Protein AF-0000000082576609 (afdb_homodimer)

Solvent-accessible surface area (backbone atoms only — not comparable to full-atom values): 37321 Å² total; per-residue (Å²): 136,86,81,76,79,78,80,79,77,78,71,78,75,75,74,70,77,77,72,75,76,72,79,67,61,66,65,62,84,76,23,68,74,43,78,46,61,56,53,92,75,68,100,41,66,21,28,43,36,26,21,56,41,65,43,96,87,67,40,37,34,38,31,25,24,37,14,75,39,93,69,32,45,70,11,21,32,32,35,33,44,36,54,98,90,37,59,40,82,68,41,80,76,46,67,24,68,40,96,87,67,48,59,26,11,34,43,36,28,24,43,44,68,42,92,91,55,45,35,35,40,31,28,30,37,34,77,39,82,61,62,43,45,14,31,38,31,41,12,87,62,76,67,77,50,70,53,74,79,38,73,49,59,89,94,42,54,55,35,47,44,22,53,58,45,74,45,96,88,64,28,37,42,22,28,16,48,46,44,37,72,86,81,64,45,32,32,34,31,39,35,37,14,82,61,86,71,75,51,78,49,66,48,69,62,47,43,80,81,51,64,60,41,27,38,38,21,21,64,34,66,43,86,93,68,26,35,36,35,43,22,27,15,45,60,18,29,28,32,32,32,40,14,83,60,80,69,70,49,62,45,54,68,41,29,42,50,45,41,16,13,44,48,53,38,22,37,36,52,42,95,87,56,39,35,38,36,38,38,26,66,19,36,30,41,82,90,33,68,56,37,37,56,34,42,28,28,28,34,30,30,20,78,75,82,41,62,57,36,83,46,41,59,78,43,68,76,87,48,99,65,17,41,38,24,34,20,53,45,69,46,95,89,60,39,31,41,36,32,22,14,40,49,38,52,33,44,36,39,37,33,32,40,60,89,64,48,62,124,136,85,80,77,78,78,78,80,78,78,72,79,76,75,74,70,76,77,72,76,75,73,80,65,61,65,64,63,86,76,23,68,75,45,78,44,62,56,53,90,76,67,101,41,65,22,27,42,36,27,20,55,42,65,42,95,89,66,39,37,35,36,31,24,24,36,13,76,40,92,70,33,45,70,12,21,32,32,36,32,44,35,55,97,89,37,58,39,82,67,40,79,76,45,67,25,67,41,95,87,66,49,57,27,11,32,42,34,28,23,43,44,67,40,92,89,54,46,36,35,40,31,27,31,38,34,77,39,83,61,62,43,46,14,32,37,31,39,12,85,64,77,67,78,50,70,54,73,78,38,73,48,58,90,92,42,52,55,36,48,46,22,54,58,46,74,45,95,87,65,28,36,41,23,28,17,49,47,43,37,74,87,82,64,44,33,33,33,32,38,34,38,14,82,62,85,71,75,51,76,48,68,48,69,64,48,43,80,82,51,66,58,40,28,39,39,21,20,64,34,66,44,86,94,66,26,35,35,35,43,23,28,16,44,61,17,29,28,33,30,32,40,16,82,60,79,69,70,52,62,46,53,69,39,28,42,53,43,40,17,15,45,49,53,38,23,38,38,53,42,95,86,55,38,35,39,37,38,40,27,64,20,37,31,40,82,90,33,69,56,38,38,58,33,42,27,28,28,33,30,30,20,77,75,83,41,61,58,36,83,44,41,59,78,42,67,74,87,48,97,66,18,41,39,23,34,19,53,44,68,48,94,87,60,38,32,41,35,32,24,14,41,48,37,52,33,45,36,39,38,31,32,42,60,88,64,48,63,119

Radius of gyration: 28.96 Å; Cα contacts (8 Å, |Δi|>4): 2036; chains: 2; bounding box: 50×82×110 Å

pLDDT: mean 90.77, std 16.68, range [29.72, 98.94]

Nearest PDB structures (foldseek):
  5hx0-assembly1_B  TM=8.065E-01  e=2.106E-16  Dyadobacter fermentans DSM 18053
  2f29-assembly2_B  TM=8.072E-01  e=1.139E-15  Homo sapiens
  2f28-assembly1_A  TM=7.814E-01  e=4.448E-14  Homo sapiens
  8axs-assembly1_A  TM=6.282E-01  e=1.210E-10  Akkermansia muciniphila
  6fhx-assembly1_A  TM=5.770E-01  e=2.883E-10  Photorhabdus asymbiotica

Secondary structure (DSSP, 8-state):
----------------------------TTSEEEEEES-S--SSSEEEEEEEEE-TTS-EEEEEEEESSTT-TT-EEEEEEEETTEEPPPEEEE--B-TTS-B--EEEEEEEE-TTSPEEEEEEESSSTTT-EEEEEEESSTTSS----EEPPTT----SSS--EE-TTS-EEEEEEEE-TTT--EEEEEEEESSTTSS-EEPPPS-TT-S--EEEEEEEE-GGG-EEEEEEETTSEEEEEEESSTTSS----EEEEEE--S---EEEE-TTS-EEEEEE-----TTSTT------EEEEEESSSSSEEEEEEEE-S--SS-EEEEEEEE-TTS-EEEEEEETTTEEEEEEE-GGG---/----------------------------TTSEEEEEES-S--SSSEEEEEEEEE-TTS-EEEEEEEESSTT-TT-EEEEEEEETTEEPPPEEEE--B-TTS-B--EEEEEEEE-TTSPEEEEEEESSSTTT-EEEEEEESSTTSS----EEPPTT----SSS--EE-TTS-EEEEEEEE-TTT--EEEEEEEESSTTSS-EEPPPS-TT-S--EEEEEEEE-GGG-EEEEEEETTSEEEEEEESSTTSS----EEEEEE--S---EEEE-TTS-EEEEEE-----TTSTT------EEEEEESSSSSEEEEEEEE-S--SS-EEEEEEEE-TTS-EEEEEEETTTEEEEEEE-GGG---

Organism: NCBI:txid68569

Sequence (718 aa):
MIRILMLALALPISAAPRGAPLAATPEREGAVLLREFIYQAAPYPQSHASTIVQTPDGTLAAAWFGGTHERSPDVEIWFARRSAGGWETPKSVANGIQPDGTRLPTWNPVLFQDPAGPLHLYYKAGPSPQRWWGMVITSTDGGRSWGKAQRLPAGILGPIKNKPVILEDGAWLSPSSTEDEGSGRWKLHFERSEDAGKRWSATAPVDPDARFDAIQPSILFLPGGRLEAIARTREGVLAATQSADNGKSWGKLFAVDLPNPNSGTDAVTLKDGRQLIVYNHAAQRPETPGSGRRYPLNIAISRDGVYWRPALTLETEPLPDGYAYPAVIQSADGLVHITYTWNRQRIRHVVVDPARLTDMIRILMLALALPISAAPRGAPLAATPEREGAVLLREFIYQAAPYPQSHASTIVQTPDGTLAAAWFGGTHERSPDVEIWFARRSAGGWETPKSVANGIQPDGTRLPTWNPVLFQDPAGPLHLYYKAGPSPQRWWGMVITSTDGGRSWGKAQRLPAGILGPIKNKPVILEDGAWLSPSSTEDEGSGRWKLHFERSEDAGKRWSATAPVDPDARFDAIQPSILFLPGGRLEAIARTREGVLAATQSADNGKSWGKLFAVDLPNPNSGTDAVTLKDGRQLIVYNHAAQRPETPGSGRRYPLNIAISRDGVYWRPALTLETEPLPDGYAYPAVIQSADGLVHITYTWNRQRIRHVVVDPARLTD

InterPro domains:
  IPR011040 Sialidase [PF13088] (58-338)
  IPR036278 Sialidase superfamily [SSF50939] (36-357)

Structure (mmCIF, N/CA/C/O backbone):
data_AF-0000000082576609-model_v1
#
loop_
_entity.id
_entity.type
_entity.pdbx_description
1 polymer 'Putative neuraminidase'
#
loop_
_atom_site.group_PDB
_atom_site.id
_atom_site.type_symbol
_atom_site.label_atom_id
_atom_site.label_alt_id
_atom_site.label_comp_id
_atom_site.label_asym_id
_atom_site.label_entity_id
_atom_site.label_seq_id
_atom_site.pdbx_PDB_ins_code
_atom_site.Cartn_x
_atom_site.Cartn_y
_atom_site.Cartn_z
_atom_site.occupancy
_atom_site.B_iso_or_equiv
_atom_site.auth_seq_id
_atom_site.auth_comp_id
_atom_site.auth_asym_id
_atom_site.auth_atom_id
_atom_site.pdbx_PDB_model_num
ATOM 1 N N . MET A 1 1 ? 25.156 -31.203 55.438 1 32.75 1 MET A N 1
ATOM 2 C CA . MET A 1 1 ? 24.453 -30.094 54.781 1 32.75 1 MET A CA 1
ATOM 3 C C . MET A 1 1 ? 25.125 -29.719 53.469 1 32.75 1 MET A C 1
ATOM 5 O O . MET A 1 1 ? 26.188 -29.109 53.469 1 32.75 1 MET A O 1
ATOM 9 N N . ILE A 1 2 ? 24.938 -30.516 52.344 1 37.62 2 ILE A N 1
ATOM 10 C CA . ILE A 1 2 ? 25.578 -30.469 51.031 1 37.62 2 ILE A CA 1
ATOM 11 C C . ILE A 1 2 ? 25.078 -29.266 50.25 1 37.62 2 ILE A C 1
ATOM 13 O O . ILE A 1 2 ? 23.875 -29.125 50.031 1 37.62 2 ILE A O 1
ATOM 17 N N . ARG A 1 3 ? 25.859 -28.141 50.281 1 39.44 3 ARG A N 1
ATOM 18 C CA . ARG A 1 3 ? 25.672 -26.891 49.562 1 39.44 3 ARG A CA 1
ATOM 19 C C . ARG A 1 3 ? 25.703 -27.141 48.062 1 39.44 3 ARG A C 1
ATOM 21 O O . ARG A 1 3 ? 26.703 -27.609 47.5 1 39.44 3 ARG A O 1
ATOM 28 N N . ILE A 1 4 ? 24.578 -27.516 47.469 1 38.72 4 ILE A N 1
ATOM 29 C CA . ILE A 1 4 ? 24.453 -27.719 46.031 1 38.72 4 ILE A CA 1
ATOM 30 C C . ILE A 1 4 ? 24.688 -26.406 45.281 1 38.72 4 ILE A C 1
ATOM 32 O O . ILE A 1 4 ? 23.938 -25.438 45.469 1 38.72 4 ILE A O 1
ATOM 36 N N . LEU A 1 5 ? 25.906 -26.141 44.844 1 38.72 5 LEU A N 1
ATOM 37 C CA . LEU A 1 5 ? 26.312 -25 44.031 1 38.72 5 LEU A CA 1
ATOM 38 C C . LEU A 1 5 ? 25.672 -25.078 42.656 1 38.72 5 LEU A C 1
ATOM 40 O O . LEU A 1 5 ? 25.922 -26.016 41.875 1 38.72 5 LEU A O 1
ATOM 44 N N . MET A 1 6 ? 24.422 -24.609 42.5 1 35.03 6 MET A N 1
ATOM 45 C CA . MET A 1 6 ? 23.75 -24.547 41.219 1 35.03 6 MET A CA 1
ATOM 46 C C . MET A 1 6 ? 24.453 -23.562 40.281 1 35.03 6 MET A C 1
ATOM 48 O O . MET A 1 6 ? 24.594 -22.391 40.594 1 35.03 6 MET A O 1
ATOM 52 N N . LEU A 1 7 ? 25.359 -24.062 39.438 1 37.72 7 LEU A N 1
ATOM 53 C CA . LEU A 1 7 ? 26.047 -23.281 38.406 1 37.72 7 LEU A CA 1
ATOM 54 C C . LEU A 1 7 ? 25.078 -22.828 37.312 1 37.72 7 LEU A C 1
ATOM 56 O O . LEU A 1 7 ? 24.453 -23.641 36.656 1 37.72 7 LEU A O 1
ATOM 60 N N . ALA A 1 8 ? 24.484 -21.625 37.469 1 36.91 8 ALA A N 1
ATOM 61 C CA . ALA A 1 8 ? 23.656 -21 36.438 1 36.91 8 ALA A CA 1
ATOM 62 C C . ALA A 1 8 ? 24.469 -20.75 35.156 1 36.91 8 ALA A C 1
ATOM 64 O O . ALA A 1 8 ? 25.453 -20.016 35.156 1 36.91 8 ALA A O 1
ATOM 65 N N . LEU A 1 9 ? 24.438 -21.641 34.188 1 34.38 9 LEU A N 1
ATOM 66 C CA . LEU A 1 9 ? 25.031 -21.438 32.875 1 34.38 9 LEU A CA 1
ATOM 67 C C . LEU A 1 9 ? 24.344 -20.297 32.156 1 34.38 9 LEU A C 1
ATOM 69 O O . LEU A 1 9 ? 23.156 -20.391 31.844 1 34.38 9 LEU A O 1
ATOM 73 N N . ALA A 1 10 ? 24.828 -19.078 32.344 1 37.34 10 ALA A N 1
ATOM 74 C CA . ALA A 1 10 ? 24.391 -17.922 31.547 1 37.34 10 ALA A CA 1
ATOM 75 C C . ALA A 1 10 ? 24.625 -18.156 30.062 1 37.34 10 ALA A C 1
ATOM 77 O O . ALA A 1 10 ? 25.766 -18.312 29.625 1 37.34 10 ALA A O 1
ATOM 78 N N . LEU A 1 11 ? 23.594 -18.734 29.406 1 37.38 11 LEU A N 1
ATOM 79 C CA . LEU A 1 11 ? 23.703 -18.844 27.953 1 37.38 11 LEU A CA 1
ATOM 80 C C . LEU A 1 11 ? 23.812 -17.469 27.312 1 37.38 11 LEU A C 1
ATOM 82 O O . LEU A 1 11 ? 23.031 -16.578 27.609 1 37.38 11 LEU A O 1
ATOM 86 N N . PRO A 1 12 ? 24.969 -17.203 26.688 1 38.03 12 PRO A N 1
ATOM 87 C CA . PRO A 1 12 ? 25.094 -15.898 26.031 1 38.03 12 PRO A CA 1
ATOM 88 C C . PRO A 1 12 ? 24.031 -15.656 24.969 1 38.03 12 PRO A C 1
ATOM 90 O O . PRO A 1 12 ? 23.688 -16.562 24.203 1 38.03 12 PRO A O 1
ATOM 93 N N . ILE A 1 13 ? 23.047 -14.812 25.312 1 35.88 13 ILE A N 1
ATOM 94 C CA . ILE A 1 13 ? 22.047 -14.328 24.359 1 35.88 13 ILE A CA 1
ATOM 95 C C . ILE A 1 13 ? 22.75 -13.727 23.141 1 35.88 13 ILE A C 1
ATOM 97 O O . ILE A 1 13 ? 23.531 -12.773 23.266 1 35.88 13 ILE A O 1
ATOM 101 N N . SER A 1 14 ? 22.922 -14.547 22.141 1 32.16 14 SER A N 1
ATOM 102 C CA . SER A 1 14 ? 23.469 -14.031 20.891 1 32.16 14 SER A CA 1
ATOM 103 C C . SER A 1 14 ? 22.688 -12.812 20.406 1 32.16 14 SER A C 1
ATOM 105 O O . SER A 1 14 ? 21.453 -12.828 20.375 1 32.16 14 SER A O 1
ATOM 107 N N . ALA A 1 15 ? 23.281 -11.656 20.594 1 32.69 15 ALA A N 1
ATOM 108 C CA . ALA A 1 15 ? 22.766 -10.406 20.031 1 32.69 15 ALA A CA 1
ATOM 109 C C . ALA A 1 15 ? 22.359 -10.586 18.578 1 32.69 15 ALA A C 1
ATOM 111 O O . ALA A 1 15 ? 23.141 -11.07 17.75 1 32.69 15 ALA A O 1
ATOM 112 N N . ALA A 1 16 ? 21.094 -10.594 18.359 1 34.16 16 ALA A N 1
ATOM 113 C CA . ALA A 1 16 ? 20.531 -10.578 17.016 1 34.16 16 ALA A CA 1
ATOM 114 C C . ALA A 1 16 ? 21.234 -9.539 16.141 1 34.16 16 ALA A C 1
ATOM 116 O O . ALA A 1 16 ? 21.5 -8.422 16.594 1 34.16 16 ALA A O 1
ATOM 117 N N . PRO A 1 17 ? 21.891 -9.977 15.062 1 32.97 17 PRO A N 1
ATOM 118 C CA . PRO A 1 17 ? 22.562 -8.961 14.25 1 32.97 17 PRO A CA 1
ATOM 119 C C . PRO A 1 17 ? 21.688 -7.738 13.984 1 32.97 17 PRO A C 1
ATOM 121 O O . PRO A 1 17 ? 20.453 -7.859 13.898 1 32.97 17 PRO A O 1
ATOM 124 N N . ARG A 1 18 ? 22.156 -6.574 14.461 1 33.78 18 ARG A N 1
ATOM 125 C CA . ARG A 1 18 ? 21.609 -5.266 14.094 1 33.78 18 ARG A CA 1
ATOM 126 C C . ARG A 1 18 ? 21.344 -5.188 12.594 1 33.78 18 ARG A C 1
ATOM 128 O O . ARG A 1 18 ? 22.234 -5.434 11.781 1 33.78 18 ARG A O 1
ATOM 135 N N . GLY A 1 19 ? 20.188 -5.523 12.219 1 31.2 19 GLY A N 1
ATOM 136 C CA . GLY A 1 19 ? 19.797 -5.402 10.82 1 31.2 19 GLY A CA 1
ATOM 137 C C . GLY A 1 19 ? 20.422 -4.203 10.133 1 31.2 19 GLY A C 1
ATOM 138 O O . GLY A 1 19 ? 20.625 -3.156 10.75 1 31.2 19 GLY A O 1
ATOM 139 N N . ALA A 1 20 ? 21.156 -4.434 9.016 1 33.59 20 ALA A N 1
ATOM 140 C CA . ALA A 1 20 ? 21.828 -3.375 8.258 1 33.59 20 ALA A CA 1
ATOM 141 C C . ALA A 1 20 ? 20.891 -2.191 8.031 1 33.59 20 ALA A C 1
ATOM 143 O O . ALA A 1 20 ? 19.719 -2.373 7.715 1 33.59 20 ALA A O 1
ATOM 144 N N . PRO A 1 21 ? 21.328 -1.005 8.43 1 30.25 21 PRO A N 1
ATOM 145 C CA . PRO A 1 21 ? 20.516 0.193 8.188 1 30.25 21 PRO A CA 1
ATOM 146 C C . PRO A 1 21 ? 20.016 0.284 6.75 1 30.25 21 PRO A C 1
ATOM 148 O O . PRO A 1 21 ? 20.688 -0.19 5.824 1 30.25 21 PRO A O 1
ATOM 151 N N . LEU A 1 22 ? 18.781 0.176 6.477 1 34.41 22 LEU A N 1
ATOM 152 C CA . LEU A 1 22 ? 18.234 0.523 5.168 1 34.41 22 LEU A CA 1
ATOM 153 C C . LEU A 1 22 ? 19.047 1.642 4.52 1 34.41 22 LEU A C 1
ATOM 155 O O . LEU A 1 22 ? 19.375 2.635 5.176 1 34.41 22 LEU A O 1
ATOM 159 N N . ALA A 1 23 ? 19.609 1.426 3.4 1 32.41 23 ALA A N 1
ATOM 160 C CA . ALA A 1 23 ? 20.344 2.473 2.699 1 32.41 23 ALA A CA 1
ATOM 161 C C . ALA A 1 23 ? 19.531 3.768 2.641 1 32.41 23 ALA A C 1
ATOM 163 O O . ALA A 1 23 ? 18.422 3.789 2.102 1 32.41 23 ALA A O 1
ATOM 164 N N . ALA A 1 24 ? 19.734 4.684 3.604 1 36.31 24 ALA A N 1
ATOM 165 C CA . ALA A 1 24 ? 19.312 6.078 3.5 1 36.31 24 ALA A CA 1
ATOM 166 C C . ALA A 1 24 ? 19.469 6.59 2.07 1 36.31 24 ALA A C 1
ATOM 168 O O . ALA A 1 24 ? 20.484 6.363 1.426 1 36.31 24 ALA A O 1
ATOM 169 N N . THR A 1 25 ? 18.453 6.652 1.306 1 41.72 25 THR A N 1
ATOM 170 C CA . THR A 1 25 ? 18.703 7.453 0.117 1 41.72 25 THR A CA 1
ATOM 171 C C . THR A 1 25 ? 19.703 8.562 0.424 1 41.72 25 THR A C 1
ATOM 173 O O . THR A 1 25 ? 19.562 9.289 1.409 1 41.72 25 THR A O 1
ATOM 176 N N . PRO A 1 26 ? 20.828 8.547 -0.239 1 38.94 26 PRO A N 1
ATOM 177 C CA . PRO A 1 26 ? 21.859 9.547 0.068 1 38.94 26 PRO A CA 1
ATOM 178 C C . PRO A 1 26 ? 21.281 10.922 0.376 1 38.94 26 PRO A C 1
ATOM 180 O O . PRO A 1 26 ? 20.281 11.32 -0.222 1 38.94 26 PRO A O 1
ATOM 183 N N . GLU A 1 27 ? 21.156 11.344 1.596 1 45.09 27 GLU A N 1
ATOM 184 C CA . GLU A 1 27 ? 21.047 12.789 1.78 1 45.09 27 GLU A CA 1
ATOM 185 C C . GLU A 1 27 ? 21.562 13.539 0.552 1 45.09 27 GLU A C 1
ATOM 187 O O . GLU A 1 27 ? 22.766 13.562 0.291 1 45.09 27 GLU A O 1
ATOM 192 N N . ARG A 1 28 ? 20.797 13.445 -0.579 1 50.44 28 ARG A N 1
ATOM 193 C CA . ARG A 1 28 ? 21.344 14.297 -1.634 1 50.44 28 ARG A CA 1
ATOM 194 C C . ARG A 1 28 ? 21.922 15.586 -1.058 1 50.44 28 ARG A C 1
ATOM 196 O O . ARG A 1 28 ? 21.203 16.344 -0.39 1 50.44 28 ARG A O 1
ATOM 203 N N . GLU A 1 29 ? 23.078 15.578 -0.956 1 56.72 29 GLU A N 1
ATOM 204 C CA . GLU A 1 29 ? 23.922 16.703 -0.532 1 56.72 29 GLU A CA 1
ATOM 205 C C . GLU A 1 29 ? 23.375 18.016 -1.08 1 56.72 29 GLU A C 1
ATOM 207 O O . GLU A 1 29 ? 23.156 18.156 -2.285 1 56.72 29 GLU A O 1
ATOM 212 N N . GLY A 1 30 ? 22.625 18.812 -0.231 1 80.38 30 GLY A N 1
ATOM 213 C CA . GLY A 1 30 ? 22.453 20.219 -0.542 1 80.38 30 GLY A CA 1
ATOM 214 C C . GLY A 1 30 ? 21 20.641 -0.62 1 80.38 30 GLY A C 1
ATOM 215 O O . GLY A 1 30 ? 20.703 21.828 -0.825 1 80.38 30 GLY A O 1
ATOM 216 N N . ALA A 1 31 ? 19.984 19.531 -0.432 1 93.56 31 ALA A N 1
ATOM 217 C CA . ALA A 1 31 ? 18.625 20.047 -0.584 1 93.56 31 ALA A CA 1
ATOM 218 C C . ALA A 1 31 ? 18.141 20.688 0.709 1 93.56 31 ALA A C 1
ATOM 220 O O . ALA A 1 31 ? 17.344 21.641 0.677 1 93.56 31 ALA A O 1
ATOM 221 N N . VAL A 1 32 ? 18.594 20.156 1.824 1 96.62 32 VAL A N 1
ATOM 222 C CA . VAL A 1 32 ? 18.203 20.719 3.115 1 96.62 32 VAL A CA 1
ATOM 223 C C . VAL A 1 32 ? 19.047 21.953 3.412 1 96.62 32 VAL A C 1
ATOM 225 O O . VAL A 1 32 ? 20.281 21.875 3.514 1 96.62 32 VAL A O 1
ATOM 228 N N . LEU A 1 33 ? 18.375 23.016 3.588 1 96.5 33 LEU A N 1
ATOM 229 C CA . LEU A 1 33 ? 19.062 24.281 3.764 1 96.5 33 LEU A CA 1
ATOM 230 C C . LEU A 1 33 ? 19.141 24.672 5.238 1 96.5 33 LEU A C 1
ATOM 232 O O . LEU A 1 33 ? 20.031 25.406 5.648 1 96.5 33 LEU A O 1
ATOM 236 N N . LEU A 1 34 ? 18.188 24.281 5.957 1 95.31 34 LEU A N 1
ATOM 237 C CA . LEU A 1 34 ? 18.109 24.625 7.371 1 95.31 34 LEU A CA 1
ATOM 238 C C . LEU A 1 34 ? 17.375 23.531 8.148 1 95.31 34 LEU A C 1
ATOM 240 O O . LEU A 1 34 ? 16.438 22.922 7.645 1 95.31 34 LEU A O 1
ATOM 244 N N . ARG A 1 35 ? 17.875 23.219 9.32 1 96.88 35 ARG A N 1
ATOM 245 C CA . ARG A 1 35 ? 17.219 22.375 10.328 1 96.88 35 ARG A CA 1
ATOM 246 C C . ARG A 1 35 ? 17.312 23 11.711 1 96.88 35 ARG A C 1
ATOM 248 O O . ARG A 1 35 ? 18.406 23.266 12.211 1 96.88 35 ARG A O 1
ATOM 255 N N . GLU A 1 36 ? 16.156 23.219 12.305 1 97.56 36 GLU A N 1
ATOM 256 C CA . GLU A 1 36 ? 16.156 23.828 13.633 1 97.56 36 GLU A CA 1
ATOM 257 C C . GLU A 1 36 ? 14.914 23.406 14.43 1 97.56 36 GLU A C 1
ATOM 259 O O . GLU A 1 36 ? 13.93 22.938 13.852 1 97.56 36 GLU A O 1
ATOM 264 N N . PHE A 1 37 ? 15.078 23.5 15.75 1 98.31 37 PHE A N 1
ATOM 265 C CA . PHE A 1 37 ? 13.891 23.359 16.594 1 98.31 37 PHE A CA 1
ATOM 266 C C . PHE A 1 37 ? 13.203 24.703 16.781 1 98.31 37 PHE A C 1
ATOM 268 O O . PHE A 1 37 ? 13.867 25.719 16.969 1 98.31 37 PHE A O 1
ATOM 275 N N . ILE A 1 38 ? 11.891 24.641 16.797 1 98.5 38 ILE A N 1
ATOM 276 C CA . ILE A 1 38 ? 11.133 25.875 17.016 1 98.5 38 ILE A CA 1
ATOM 277 C C . ILE A 1 38 ? 11.375 26.375 18.438 1 98.5 38 ILE A C 1
ATOM 279 O O . ILE A 1 38 ? 11.391 27.578 18.688 1 98.5 38 ILE A O 1
ATOM 283 N N . TYR A 1 39 ? 11.57 25.484 19.328 1 96.62 39 TYR A N 1
ATOM 284 C CA . TYR A 1 39 ? 11.914 25.781 20.703 1 96.62 39 TYR A CA 1
ATOM 285 C C . TYR A 1 39 ? 12.805 24.688 21.297 1 96.62 39 TYR A C 1
ATOM 287 O O . TYR A 1 39 ? 12.82 23.562 20.812 1 96.62 39 TYR A O 1
ATOM 295 N N . GLN A 1 40 ? 13.492 25.078 22.328 1 93.38 40 GLN A N 1
ATOM 296 C CA . GLN A 1 40 ? 14.359 24.109 23 1 93.38 40 GLN A CA 1
ATOM 297 C C . 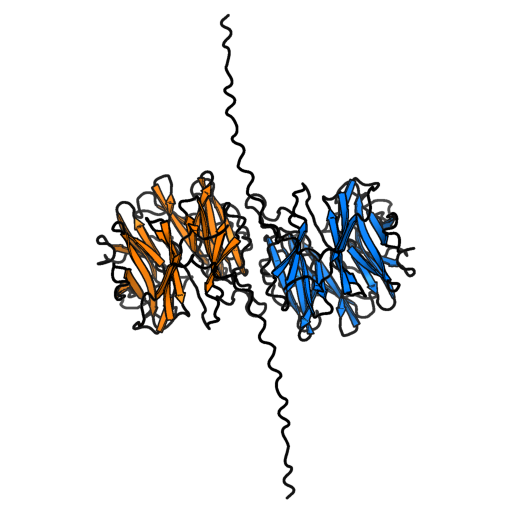GLN A 1 40 ? 13.719 23.578 24.281 1 93.38 40 GLN A C 1
ATOM 299 O O . GLN A 1 40 ? 13.828 22.391 24.594 1 93.38 40 GLN A O 1
ATOM 304 N N . ALA A 1 41 ? 13.086 24.469 24.906 1 92.94 41 ALA A N 1
ATOM 305 C CA . ALA A 1 41 ? 12.422 24.094 26.156 1 92.94 41 ALA A CA 1
ATOM 306 C C . ALA A 1 41 ? 10.969 24.578 26.172 1 92.94 41 ALA A C 1
ATOM 308 O O . ALA A 1 41 ? 10.656 25.625 25.578 1 92.94 41 ALA A O 1
ATOM 309 N N . ALA A 1 42 ? 10.125 23.797 26.797 1 93.75 42 ALA A N 1
ATOM 310 C CA . ALA A 1 42 ? 8.711 24.125 26.906 1 93.75 42 ALA A CA 1
ATOM 311 C C . ALA A 1 42 ? 8.172 23.781 28.297 1 93.75 42 ALA A C 1
ATOM 313 O O . ALA A 1 42 ? 8.766 22.953 29 1 93.75 42 ALA A O 1
ATOM 314 N N . PRO A 1 43 ? 7.152 24.406 28.719 1 94.62 43 PRO A N 1
ATOM 315 C CA . PRO A 1 43 ? 6.57 24.094 30.031 1 94.62 43 PRO A CA 1
ATOM 316 C C . PRO A 1 43 ? 5.73 22.828 30.016 1 94.62 43 PRO A C 1
ATOM 318 O O . PRO A 1 43 ? 4.938 22.594 30.938 1 94.62 43 PRO A O 1
ATOM 321 N N . TYR A 1 44 ? 5.758 22.047 29.062 1 96.31 44 TYR A N 1
ATOM 322 C CA . TYR A 1 44 ? 5.051 20.766 28.938 1 96.31 44 TYR A CA 1
ATOM 323 C C . TYR A 1 44 ? 5.992 19.672 28.453 1 96.31 44 TYR A C 1
ATOM 325 O O . TYR A 1 44 ? 6.941 19.938 27.703 1 96.31 44 TYR A O 1
ATOM 333 N N . PRO A 1 45 ? 5.668 18.469 28.797 1 96.94 45 PRO A N 1
ATOM 334 C CA . PRO A 1 45 ? 6.57 17.375 28.406 1 96.94 45 PRO A CA 1
ATOM 335 C C . PRO A 1 45 ? 6.32 16.891 26.984 1 96.94 45 PRO A C 1
ATOM 337 O O . PRO A 1 45 ? 7.215 16.312 26.359 1 96.94 45 PRO A O 1
ATOM 340 N N . GLN A 1 46 ? 5.074 17.094 26.484 1 98 46 GLN A N 1
ATOM 341 C CA . GLN A 1 46 ? 4.777 16.5 25.188 1 98 46 GLN A CA 1
ATOM 342 C C . GLN A 1 46 ? 4.191 17.531 24.234 1 98 46 GLN A C 1
ATOM 344 O O . GLN A 1 46 ? 3.416 18.406 24.641 1 98 46 GLN A O 1
ATOM 349 N N . SER A 1 47 ? 4.551 17.438 23.031 1 98 47 SER A N 1
ATOM 350 C CA . SER A 1 47 ? 4.016 18.25 21.938 1 98 47 SER A CA 1
ATOM 351 C C . SER A 1 47 ? 3.711 17.375 20.703 1 98 47 SER A C 1
ATOM 353 O O . SER A 1 47 ? 4.301 16.312 20.531 1 98 47 SER A O 1
ATOM 355 N N . HIS A 1 48 ? 2.795 17.875 19.906 1 98.19 48 HIS A N 1
ATOM 356 C CA . HIS A 1 48 ? 2.371 17.062 18.781 1 98.19 48 HIS A CA 1
ATOM 357 C C . HIS A 1 48 ? 1.599 17.906 17.766 1 98.19 48 HIS A C 1
ATOM 359 O O . HIS A 1 48 ? 1.121 18.984 18.078 1 98.19 48 HIS A O 1
ATOM 365 N N . ALA A 1 49 ? 1.599 17.484 16.469 1 98.44 49 ALA A N 1
ATOM 366 C CA . ALA A 1 49 ? 0.699 17.891 15.391 1 98.44 49 ALA A CA 1
ATOM 367 C C . ALA A 1 49 ? 0.905 19.359 15.039 1 98.44 49 ALA A C 1
ATOM 369 O O . ALA A 1 49 ? -0.01 20.188 15.195 1 98.44 49 ALA A O 1
ATOM 370 N N . SER A 1 50 ? 1.993 19.688 14.461 1 98.69 50 SER A N 1
ATOM 371 C CA . SER A 1 50 ? 2.32 21.062 14.109 1 98.69 50 SER A CA 1
ATOM 372 C C . SER A 1 50 ? 1.657 21.484 12.797 1 98.69 50 SER A C 1
ATOM 374 O O . SER A 1 50 ? 1.248 20.625 12.016 1 98.69 50 SER A O 1
ATOM 376 N N . THR A 1 51 ? 1.526 22.734 12.625 1 98.94 51 THR A N 1
ATOM 377 C CA . THR A 1 51 ? 1.122 23.406 11.398 1 98.94 51 THR A CA 1
ATOM 378 C C . THR A 1 51 ? 1.999 24.625 11.133 1 98.94 51 THR A C 1
ATOM 380 O O . THR A 1 51 ? 2.584 25.188 12.062 1 98.94 51 THR A O 1
ATOM 383 N N . ILE A 1 52 ? 2.119 25 9.875 1 98.94 52 ILE A N 1
ATOM 384 C CA . ILE A 1 52 ? 2.975 26.109 9.508 1 98.94 52 ILE A CA 1
ATOM 385 C C . ILE A 1 52 ? 2.305 26.938 8.398 1 98.94 52 ILE A C 1
ATOM 387 O O . ILE A 1 52 ? 1.599 26.375 7.555 1 98.94 52 ILE A O 1
ATOM 391 N N . VAL A 1 53 ? 2.551 28.25 8.438 1 98.75 53 VAL A N 1
ATOM 392 C CA . VAL A 1 53 ? 1.997 29.188 7.465 1 98.75 53 VAL A CA 1
ATOM 393 C C . VAL A 1 53 ? 2.977 30.328 7.23 1 98.75 53 VAL A C 1
ATOM 395 O O . VAL A 1 53 ? 3.857 30.578 8.055 1 98.75 53 VAL A O 1
ATOM 398 N N . GLN A 1 54 ? 2.879 30.891 6.117 1 98 54 GLN A N 1
ATOM 399 C CA . GLN A 1 54 ? 3.52 32.188 5.879 1 98 54 GLN A CA 1
ATOM 400 C C . GLN A 1 54 ? 2.49 33.312 5.816 1 98 54 GLN A C 1
ATOM 402 O O . GLN A 1 54 ? 1.521 33.219 5.059 1 98 54 GLN A O 1
ATOM 407 N N . THR A 1 55 ? 2.693 34.344 6.602 1 96.81 55 THR A N 1
ATOM 408 C CA . THR A 1 55 ? 1.797 35.5 6.598 1 96.81 55 THR A CA 1
ATOM 409 C C . THR A 1 55 ? 2.164 36.469 5.477 1 96.81 55 THR A C 1
ATOM 411 O O . THR A 1 55 ? 3.223 36.344 4.859 1 96.81 55 THR A O 1
ATOM 414 N N . PRO A 1 56 ? 1.288 37.438 5.188 1 95.25 56 PRO A N 1
ATOM 415 C CA . PRO A 1 56 ? 1.49 38.344 4.035 1 95.25 56 PRO A CA 1
ATOM 416 C C . PRO A 1 56 ? 2.793 39.125 4.121 1 95.25 56 PRO A C 1
ATOM 418 O O . PRO A 1 56 ? 3.375 39.469 3.09 1 95.25 56 PRO A O 1
ATOM 421 N N . ASP A 1 57 ? 3.27 39.375 5.293 1 93.25 57 ASP A N 1
ATOM 422 C CA . ASP A 1 57 ? 4.496 40.156 5.434 1 93.25 57 ASP A CA 1
ATOM 423 C C . ASP A 1 57 ? 5.73 39.281 5.285 1 93.25 57 ASP A C 1
ATOM 425 O O . ASP A 1 57 ? 6.855 39.719 5.5 1 93.25 57 ASP A O 1
ATOM 429 N N . GLY A 1 58 ? 5.5 38 5.004 1 94.75 58 GLY A N 1
ATOM 430 C CA . GLY A 1 58 ? 6.598 37.094 4.75 1 94.75 58 GLY A CA 1
ATOM 431 C C . GLY A 1 58 ? 7.023 36.312 5.98 1 94.75 58 GLY A C 1
ATOM 432 O O . GLY A 1 58 ? 7.859 35.406 5.895 1 94.75 58 GLY A O 1
ATOM 433 N N . THR A 1 59 ? 6.406 36.594 7.086 1 96.56 59 THR A N 1
ATOM 434 C CA . THR A 1 59 ? 6.766 35.938 8.344 1 96.56 59 THR A CA 1
ATOM 435 C C . THR A 1 59 ? 6.191 34.531 8.406 1 96.56 59 THR A C 1
ATOM 437 O O . THR A 1 59 ? 5.035 34.312 8.039 1 96.56 59 THR A O 1
ATOM 440 N N . LEU A 1 60 ? 7.066 33.594 8.844 1 98.38 60 LEU A N 1
ATOM 441 C CA . LEU A 1 60 ? 6.566 32.25 9.109 1 98.38 60 LEU A CA 1
ATOM 442 C C . LEU A 1 60 ? 5.969 32.156 10.516 1 98.38 60 LEU A C 1
ATOM 444 O O . LEU A 1 60 ? 6.41 32.844 11.43 1 98.38 60 LEU A O 1
ATOM 448 N N . ALA A 1 61 ? 4.984 31.375 10.594 1 98.81 61 ALA A N 1
ATOM 449 C CA . ALA A 1 61 ? 4.379 31.062 11.891 1 98.81 61 ALA A CA 1
ATOM 450 C C . ALA A 1 61 ? 4.004 29.594 11.984 1 98.81 61 ALA A C 1
ATOM 452 O O . ALA A 1 61 ? 3.738 28.938 10.961 1 98.81 61 ALA A O 1
ATOM 453 N N . ALA A 1 62 ? 4.047 29.047 13.195 1 98.88 62 ALA A N 1
ATOM 454 C CA . ALA A 1 62 ? 3.703 27.656 13.445 1 98.88 62 ALA A CA 1
ATOM 455 C C . ALA A 1 62 ? 2.869 27.516 14.711 1 98.88 62 ALA A C 1
ATOM 457 O O . ALA A 1 62 ? 2.938 28.359 15.609 1 98.88 62 ALA A O 1
ATOM 458 N N . ALA A 1 63 ? 2.078 26.516 14.75 1 98.94 63 ALA A N 1
ATOM 459 C CA . ALA A 1 63 ? 1.308 26.156 15.938 1 98.94 63 ALA A CA 1
ATOM 460 C C . ALA A 1 63 ? 1.308 24.641 16.141 1 98.94 63 ALA A C 1
ATOM 462 O O . ALA A 1 63 ? 1.53 23.875 15.195 1 98.94 63 ALA A O 1
ATOM 463 N N . TRP A 1 64 ? 1.15 24.203 17.344 1 98.88 64 TRP A N 1
ATOM 464 C CA . TRP A 1 64 ? 1.09 22.812 17.75 1 98.88 64 TRP A CA 1
ATOM 465 C C . TRP A 1 64 ? 0.337 22.656 19.062 1 98.88 64 TRP A C 1
ATOM 467 O O . TRP A 1 64 ? -0.01 23.656 19.703 1 98.88 64 TRP A O 1
ATOM 477 N N . PHE A 1 65 ? -0.04 21.422 19.422 1 98.69 65 PHE A N 1
ATOM 478 C CA . PHE A 1 65 ? -0.597 21.281 20.75 1 98.69 65 PHE A CA 1
ATOM 479 C C . PHE A 1 65 ? 0.434 20.688 21.719 1 98.69 65 PHE A C 1
ATOM 481 O O . PHE A 1 65 ? 1.293 19.906 21.297 1 98.69 65 PHE A O 1
ATOM 488 N N . GLY A 1 66 ? 0.379 21.141 22.969 1 98.5 66 GLY A N 1
ATOM 489 C CA . GLY A 1 66 ? 1.303 20.719 24.016 1 98.5 66 GLY A CA 1
ATOM 490 C C . GLY A 1 66 ? 0.659 20.625 25.375 1 98.5 66 GLY A C 1
ATOM 491 O O . GLY A 1 66 ? -0.225 21.422 25.719 1 98.5 66 GLY A O 1
ATOM 492 N N . GLY A 1 67 ? 1.078 19.688 26.125 1 98.12 67 GLY A N 1
ATOM 493 C CA . GLY A 1 67 ? 0.608 19.391 27.469 1 98.12 67 GLY A CA 1
ATOM 494 C C . GLY A 1 67 ? 1.273 18.172 28.078 1 98.12 67 GLY A C 1
ATOM 495 O O . GLY A 1 67 ? 2.348 17.766 27.641 1 98.12 67 GLY A O 1
ATOM 496 N N . THR A 1 68 ? 0.658 17.609 29.156 1 97.88 68 THR A N 1
ATOM 497 C CA . THR A 1 68 ? 1.231 16.469 29.859 1 97.88 68 THR A CA 1
ATOM 498 C C . THR A 1 68 ? 1.349 15.266 28.938 1 97.88 68 THR A C 1
ATOM 500 O O . THR A 1 68 ? 2.408 14.648 28.844 1 97.88 68 THR A O 1
ATOM 503 N N . HIS A 1 69 ? 0.269 14.953 28.328 1 96.38 69 HIS A N 1
ATOM 504 C CA . HIS A 1 69 ? 0.18 13.945 27.281 1 96.38 69 HIS A CA 1
ATOM 505 C C . HIS A 1 69 ? -1.076 14.133 26.438 1 96.38 69 HIS A C 1
ATOM 507 O O . HIS A 1 69 ? -2.014 14.812 26.859 1 96.38 69 HIS A O 1
ATOM 513 N N . GLU A 1 70 ? -1.091 13.609 25.281 1 93.62 70 GLU A N 1
ATOM 514 C CA . GLU A 1 70 ? -2.27 13.688 24.422 1 93.62 70 GLU A CA 1
ATOM 515 C C . GLU A 1 70 ? -3.531 13.289 25.172 1 93.62 70 GLU A C 1
ATOM 517 O O . GLU A 1 70 ? -3.525 12.32 25.938 1 93.62 70 GLU A O 1
ATOM 522 N N . ARG A 1 71 ? -4.555 14.031 25 1 95.69 71 ARG A N 1
ATOM 523 C CA . ARG A 1 71 ? -5.875 13.828 25.578 1 95.69 71 ARG A CA 1
ATOM 524 C C . ARG A 1 71 ? -5.949 14.422 26.984 1 95.69 71 ARG A C 1
ATOM 526 O O . ARG A 1 71 ? -7.039 14.594 27.531 1 95.69 71 ARG A O 1
ATOM 533 N N . SER A 1 72 ? -4.812 14.766 27.594 1 97 72 SER A N 1
ATOM 534 C CA . SER A 1 72 ? -4.848 15.391 28.906 1 97 72 SER A CA 1
ATOM 535 C C . SER A 1 72 ? -5.586 16.719 28.875 1 97 72 SER A C 1
ATOM 537 O O . SER A 1 72 ? -5.414 17.5 27.922 1 97 72 SER A O 1
ATOM 539 N N . PRO A 1 73 ? -6.316 17.062 29.875 1 96.56 73 PRO A N 1
ATOM 540 C CA . PRO A 1 73 ? -7.094 18.297 29.875 1 96.56 73 PRO A CA 1
ATOM 541 C C . PRO A 1 73 ? -6.219 19.547 29.781 1 96.56 73 PRO A C 1
ATOM 543 O O . PRO A 1 73 ? -6.691 20.609 29.375 1 96.56 73 PRO A O 1
ATOM 546 N N . ASP A 1 74 ? -4.949 19.406 30.125 1 96.5 74 ASP A N 1
ATOM 547 C CA . ASP A 1 74 ? -4.082 20.578 30.172 1 96.5 74 ASP A CA 1
ATOM 548 C C . ASP A 1 74 ? -3.432 20.828 28.812 1 96.5 74 ASP A C 1
ATOM 550 O O . ASP A 1 74 ? -2.576 21.703 28.688 1 96.5 74 ASP A O 1
ATOM 554 N N . VAL A 1 75 ? -3.859 20.062 27.812 1 98.38 75 VAL A N 1
ATOM 555 C CA . VAL A 1 75 ? -3.295 20.266 26.484 1 98.38 75 VAL A CA 1
ATOM 556 C C . VAL A 1 75 ? -3.83 21.562 25.891 1 98.38 75 VAL A C 1
ATOM 558 O O . VAL A 1 75 ? -5.043 21.766 25.828 1 98.38 75 VAL A O 1
ATOM 561 N N . GLU A 1 76 ? -2.916 22.406 25.469 1 98.44 76 GLU A N 1
ATOM 562 C CA . GLU A 1 76 ? -3.236 23.703 24.859 1 98.44 76 GLU A CA 1
ATOM 563 C C . GLU A 1 76 ? -2.615 23.828 23.469 1 98.44 76 GLU A C 1
ATOM 565 O O . GLU A 1 76 ? -1.77 23.016 23.078 1 98.44 76 GLU A O 1
ATOM 570 N N . ILE A 1 77 ? -3.111 24.875 22.75 1 98.81 77 ILE A N 1
ATOM 571 C CA . ILE A 1 77 ? -2.504 25.203 21.469 1 98.81 77 ILE A CA 1
ATOM 572 C C . ILE A 1 77 ? -1.42 26.266 21.656 1 98.81 77 ILE A C 1
ATOM 574 O O . ILE A 1 77 ? -1.68 27.328 22.234 1 98.81 77 ILE A O 1
ATOM 578 N N . TRP A 1 78 ? -0.27 25.922 21.188 1 98.75 78 TRP A N 1
ATOM 579 C CA . TRP A 1 78 ? 0.879 26.812 21.266 1 98.75 78 TRP A CA 1
ATOM 580 C C . TRP A 1 78 ? 1.224 27.391 19.906 1 98.75 78 TRP A C 1
ATOM 582 O O . TRP A 1 78 ? 0.915 26.781 18.875 1 98.75 78 TRP A O 1
ATOM 592 N N . PHE A 1 79 ? 1.851 28.578 19.953 1 98.62 79 PHE A N 1
ATOM 593 C CA . PHE A 1 79 ? 2.072 29.344 18.719 1 98.62 79 PHE A CA 1
ATOM 594 C C . PHE A 1 79 ? 3.383 30.109 18.797 1 98.62 79 PHE A C 1
ATOM 596 O O . PHE A 1 79 ? 3.756 30.625 19.859 1 98.62 79 PHE A O 1
ATOM 603 N N . ALA A 1 80 ? 4.047 30.156 17.625 1 98.62 80 ALA A N 1
ATOM 604 C CA . ALA A 1 80 ? 5.266 30.953 17.531 1 98.62 80 ALA A CA 1
ATOM 605 C C . ALA A 1 80 ? 5.418 31.547 16.141 1 98.62 80 ALA A C 1
ATOM 607 O O . ALA A 1 80 ? 5.051 30.922 15.141 1 98.62 80 ALA A O 1
ATOM 608 N N . ARG A 1 81 ? 5.961 32.719 16.078 1 98.31 81 ARG A N 1
ATOM 609 C CA . ARG A 1 81 ? 6.359 33.375 14.836 1 98.31 81 ARG A CA 1
ATOM 610 C C . ARG A 1 81 ? 7.867 33.312 14.625 1 98.31 81 ARG A C 1
ATOM 612 O O . ARG A 1 81 ? 8.625 33.219 15.594 1 98.31 81 ARG A O 1
ATOM 619 N N . ARG A 1 82 ? 8.203 33.219 13.375 1 97.5 82 ARG A N 1
ATOM 620 C CA . ARG A 1 82 ? 9.625 33.188 13.062 1 97.5 82 ARG A CA 1
ATOM 621 C C . ARG A 1 82 ? 10.07 34.531 12.461 1 97.5 82 ARG A C 1
ATOM 623 O O . ARG A 1 82 ? 9.805 34.812 11.289 1 97.5 82 ARG A O 1
ATOM 630 N N . SER A 1 83 ? 10.789 35.312 13.195 1 84.38 83 SER A N 1
ATOM 631 C CA . SER A 1 83 ? 11.336 36.594 12.75 1 84.38 83 SER A CA 1
ATOM 632 C C . SER A 1 83 ? 12.703 36.406 12.094 1 84.38 83 SER A C 1
ATOM 634 O O . SER A 1 83 ? 13.133 35.281 11.844 1 84.38 83 SER A O 1
ATOM 636 N N . ALA A 1 84 ? 13.297 37.5 11.727 1 84.81 84 ALA A N 1
ATOM 637 C CA . ALA A 1 84 ? 14.633 37.469 11.133 1 84.81 84 ALA A CA 1
ATOM 638 C C . ALA A 1 84 ? 15.633 36.812 12.07 1 84.81 84 ALA A C 1
ATOM 640 O O . ALA A 1 84 ? 16.578 36.156 11.617 1 84.81 84 ALA A O 1
ATOM 641 N N . GLY A 1 85 ? 15.406 36.906 13.297 1 86.56 85 GLY A N 1
ATOM 642 C CA . GLY A 1 85 ? 16.312 36.344 14.281 1 86.56 85 GLY A CA 1
ATOM 643 C C . GLY A 1 85 ? 15.992 34.906 14.656 1 86.56 85 GLY A C 1
ATOM 644 O O . GLY A 1 85 ? 16.688 34.312 15.477 1 86.56 85 GLY A O 1
ATOM 645 N N . GLY A 1 86 ? 15.031 34.406 14.078 1 94.31 86 GLY A N 1
ATOM 646 C CA . GLY A 1 86 ? 14.633 33.062 14.398 1 94.31 86 GLY A CA 1
ATOM 647 C C . GLY A 1 86 ? 13.25 32.969 15 1 94.31 86 GLY A C 1
ATOM 648 O O . GLY A 1 86 ? 12.445 33.875 14.867 1 94.31 86 GLY A O 1
ATOM 649 N N . TRP A 1 87 ? 12.977 31.812 15.609 1 98.06 87 TRP A N 1
ATOM 650 C CA . TRP A 1 87 ? 11.664 31.578 16.188 1 98.06 87 TRP A CA 1
ATOM 651 C C . TRP A 1 87 ? 11.523 32.312 17.516 1 98.06 87 TRP A C 1
ATOM 653 O O . TRP A 1 87 ? 12.414 32.25 18.359 1 98.06 87 TRP A O 1
ATOM 663 N N . GLU A 1 88 ? 10.383 32.969 17.641 1 96.56 88 GLU A N 1
ATOM 664 C CA . GLU A 1 88 ? 10.047 33.625 18.906 1 96.56 88 GLU A CA 1
ATOM 665 C C . GLU A 1 88 ? 9.633 32.594 19.953 1 96.56 88 GLU A C 1
ATOM 667 O O . GLU A 1 88 ? 9.328 31.438 19.625 1 96.56 88 GLU A O 1
ATOM 672 N N . THR A 1 89 ? 9.656 33.094 21.234 1 96.19 89 THR A N 1
ATOM 673 C CA . THR A 1 89 ? 9.211 32.219 22.312 1 96.19 89 THR A CA 1
ATOM 674 C C . THR A 1 89 ? 7.746 31.812 22.109 1 96.19 89 THR A C 1
ATOM 676 O O . THR A 1 89 ? 6.883 32.688 21.938 1 96.19 89 THR A O 1
ATOM 679 N N . PRO A 1 90 ? 7.477 30.578 22.156 1 97.88 90 PRO A N 1
ATOM 680 C CA . PRO A 1 90 ? 6.094 30.125 21.953 1 97.88 90 PRO A CA 1
ATOM 681 C C . PRO A 1 90 ? 5.164 30.625 23.062 1 97.88 90 PRO A C 1
ATOM 683 O O . PRO A 1 90 ? 5.582 30.75 24.219 1 97.88 90 PRO A O 1
ATOM 686 N N . LYS A 1 91 ? 3.928 30.812 22.703 1 97.5 91 LYS A N 1
ATOM 687 C CA . LYS A 1 91 ? 2.887 31.203 23.641 1 97.5 91 LYS A CA 1
ATOM 688 C C . LYS A 1 91 ? 1.625 30.359 23.453 1 97.5 91 LYS A C 1
ATOM 690 O O . LYS A 1 91 ? 1.312 29.953 22.328 1 97.5 91 LYS A O 1
ATOM 695 N N . SER A 1 92 ? 0.946 30.109 24.594 1 98.19 92 SER A N 1
ATOM 696 C CA . SER A 1 92 ? -0.371 29.484 24.484 1 98.19 92 SER A CA 1
ATOM 697 C C . SER A 1 92 ? -1.391 30.453 23.891 1 98.19 92 SER A C 1
ATOM 699 O O . SER A 1 92 ? -1.5 31.594 24.344 1 98.19 92 SER A O 1
ATOM 701 N N . VAL A 1 93 ? -2.1 30 22.891 1 98.44 93 VAL A N 1
ATOM 702 C CA . VAL A 1 93 ? -3.031 30.922 22.25 1 98.44 93 VAL A CA 1
ATOM 703 C C . VAL A 1 93 ? -4.453 30.375 22.328 1 98.44 93 VAL A C 1
ATOM 705 O O . VAL A 1 93 ? -5.418 31.078 22.031 1 98.44 93 VAL A O 1
ATOM 708 N N . ALA A 1 94 ? -4.645 29.172 22.609 1 97.44 94 ALA A N 1
ATOM 709 C CA . ALA A 1 94 ? -5.953 28.562 22.828 1 97.44 94 ALA A CA 1
ATOM 710 C C . ALA A 1 94 ? -5.883 27.453 23.875 1 97.44 94 ALA A C 1
ATOM 712 O O . ALA A 1 94 ? -4.867 26.75 23.969 1 97.44 94 ALA A O 1
ATOM 713 N N . ASN A 1 95 ? -6.895 27.375 24.625 1 93.88 95 ASN A N 1
ATOM 714 C CA . ASN A 1 95 ? -7.023 26.344 25.641 1 93.88 95 ASN A CA 1
ATOM 715 C C . ASN A 1 95 ? -8.414 25.734 25.656 1 93.88 95 ASN A C 1
ATOM 717 O O . ASN A 1 95 ? -9.266 26.094 24.828 1 93.88 95 ASN A O 1
ATOM 721 N N . GLY A 1 96 ? -8.672 24.719 26.406 1 92.62 96 GLY A N 1
ATOM 722 C CA . GLY A 1 96 ? -9.922 23.969 26.391 1 92.62 96 GLY A CA 1
ATOM 723 C C . GLY A 1 96 ? -10.844 24.312 27.547 1 92.62 96 GLY A C 1
ATOM 724 O O . GLY A 1 96 ? -11.727 23.516 27.906 1 92.62 96 GLY A O 1
ATOM 725 N N . ILE A 1 97 ? -10.656 25.469 28.109 1 92.81 97 ILE A N 1
ATOM 726 C CA . ILE A 1 97 ? -11.508 25.828 29.234 1 92.81 97 ILE A CA 1
ATOM 727 C C . ILE A 1 97 ? -12.93 26.109 28.75 1 92.81 97 ILE A C 1
ATOM 729 O O . ILE A 1 97 ? -13.125 26.922 27.844 1 92.81 97 ILE A O 1
ATOM 733 N N . GLN A 1 98 ? -13.805 25.516 29.375 1 91.38 98 GLN A N 1
ATOM 734 C CA . GLN A 1 98 ? -15.211 25.625 29.031 1 91.38 98 GLN A CA 1
ATOM 735 C C . GLN A 1 98 ? -15.898 26.719 29.828 1 91.38 98 GLN A C 1
ATOM 737 O O . GLN A 1 98 ? -15.367 27.172 30.844 1 91.38 98 GLN A O 1
ATOM 742 N N . PRO A 1 99 ? -17.078 27.109 29.328 1 88.44 99 PRO A N 1
ATOM 743 C CA . PRO A 1 99 ? -17.797 28.156 30.047 1 88.44 99 PRO A CA 1
ATOM 744 C C . PRO A 1 99 ? -18.078 27.781 31.5 1 88.44 99 PRO A C 1
ATOM 746 O O . PRO A 1 99 ? -18.125 28.656 32.375 1 88.44 99 PRO A O 1
ATOM 749 N N . ASP A 1 100 ? -18.188 26.516 31.797 1 92.38 100 ASP A N 1
ATOM 750 C CA . ASP A 1 100 ? -18.5 26.094 33.156 1 92.38 100 ASP A CA 1
ATOM 751 C C . ASP A 1 100 ? -17.234 25.922 34 1 92.38 100 ASP A C 1
ATOM 753 O O . ASP A 1 100 ? -17.297 25.469 35.125 1 92.38 100 ASP A O 1
ATOM 757 N N . GLY A 1 101 ? -16.172 26.156 33.406 1 90.69 101 GLY A N 1
ATOM 758 C CA . GLY A 1 101 ? -14.906 26.109 34.125 1 90.69 101 GLY A CA 1
ATOM 759 C C . GLY A 1 101 ? -14.156 24.812 33.938 1 90.69 101 GLY A C 1
ATOM 760 O O . GLY A 1 101 ? -12.969 24.719 34.25 1 90.69 101 GLY A O 1
ATOM 761 N N . THR A 1 102 ? -14.836 23.812 33.406 1 93.94 102 THR A N 1
ATOM 762 C CA . THR A 1 102 ? -14.133 22.562 33.125 1 93.94 102 THR A CA 1
ATOM 763 C C . THR A 1 102 ? -13.156 22.75 31.953 1 93.94 102 THR A C 1
ATOM 765 O O . THR A 1 102 ? -13.219 23.75 31.234 1 93.94 102 THR A O 1
ATOM 768 N N . ARG A 1 103 ? -12.266 21.812 31.984 1 95.06 103 ARG A N 1
ATOM 769 C CA . ARG A 1 103 ? -11.266 21.906 30.922 1 95.06 103 ARG A CA 1
ATOM 770 C C . ARG A 1 103 ? -11.227 20.641 30.078 1 95.06 103 ARG A C 1
ATOM 772 O O . ARG A 1 103 ? -11.242 19.531 30.625 1 95.06 103 ARG A O 1
ATOM 779 N N . LEU A 1 104 ? -11.273 20.766 28.828 1 97.44 104 LEU A N 1
ATOM 780 C CA . LEU A 1 104 ? -11.117 19.672 27.875 1 97.44 104 LEU A CA 1
ATOM 781 C C . LEU A 1 104 ? -9.859 19.875 27.031 1 97.44 104 LEU A C 1
ATOM 783 O O . LEU A 1 104 ? -9.422 21 26.812 1 97.44 104 LEU A O 1
ATOM 787 N N . PRO A 1 105 ? -9.266 18.781 26.609 1 97.94 105 PRO A N 1
ATOM 788 C CA . PRO A 1 105 ? -8.078 18.953 25.766 1 97.94 105 PRO A CA 1
ATOM 789 C C . PRO A 1 105 ? -8.391 19.641 24.438 1 97.94 105 PRO A C 1
ATOM 791 O O . PRO A 1 105 ? -9.508 19.547 23.938 1 97.94 105 PRO A O 1
ATOM 794 N N . THR A 1 106 ? -7.398 20.359 23.922 1 98.44 106 THR A N 1
ATOM 795 C CA . THR A 1 106 ? -7.441 20.875 22.547 1 98.44 106 THR A CA 1
ATOM 796 C C . THR A 1 106 ? -6.547 20.062 21.625 1 98.44 106 THR A C 1
ATOM 798 O O . THR A 1 106 ? -5.621 19.391 22.094 1 98.44 106 THR A O 1
ATOM 801 N N . TRP A 1 107 ? -6.941 20.062 20.328 1 98.12 107 TRP A N 1
ATOM 802 C CA . TRP A 1 107 ? -6.316 19.125 19.391 1 98.12 107 TRP A CA 1
ATOM 803 C C . TRP A 1 107 ? -6.051 19.797 18.047 1 98.12 107 TRP A C 1
ATOM 805 O O . TRP A 1 107 ? -6.832 20.641 17.594 1 98.12 107 TRP A O 1
ATOM 815 N N . ASN A 1 108 ? -5.004 19.391 17.297 1 98.5 108 ASN A N 1
ATOM 816 C CA . ASN A 1 108 ? -4.719 19.469 15.867 1 98.5 108 ASN A CA 1
ATOM 817 C C . ASN A 1 108 ? -4.914 20.891 15.344 1 98.5 108 ASN A C 1
ATOM 819 O O . ASN A 1 108 ? -5.789 21.141 14.516 1 98.5 108 ASN A O 1
ATOM 823 N N . PRO A 1 109 ? -4.09 21.844 15.719 1 98.88 109 PRO A N 1
ATOM 824 C CA . PRO A 1 109 ? -4.195 23.188 15.141 1 98.88 109 PRO A CA 1
ATOM 825 C C . PRO A 1 109 ? -3.861 23.219 13.656 1 98.88 109 PRO A C 1
ATOM 827 O O . PRO A 1 109 ? -2.994 22.469 13.195 1 98.88 109 PRO A O 1
ATOM 830 N N . VAL A 1 110 ? -4.559 24.062 12.93 1 98.94 110 VAL A N 1
ATOM 831 C CA . VAL A 1 110 ? -4.293 24.297 11.516 1 98.94 110 VAL A CA 1
ATOM 832 C C . VAL A 1 110 ? -4.316 25.797 11.227 1 98.94 110 VAL A C 1
ATOM 834 O O . VAL A 1 110 ? -5.344 26.469 11.414 1 98.94 110 VAL A O 1
ATOM 837 N N . LEU A 1 111 ? -3.201 26.281 10.773 1 98.94 111 LEU A N 1
ATOM 838 C CA . LEU A 1 111 ? -3.096 27.688 10.367 1 98.94 111 LEU A CA 1
ATOM 839 C C . LEU A 1 111 ? -3.5 27.859 8.906 1 98.94 111 LEU A C 1
ATOM 841 O O . LEU A 1 111 ? -3.133 27.047 8.055 1 98.94 111 LEU A O 1
ATOM 845 N N . PHE A 1 112 ? -4.285 28.938 8.688 1 98.88 112 PHE A N 1
ATOM 846 C CA . PHE A 1 112 ? -4.723 29.266 7.336 1 98.88 112 PHE A CA 1
ATOM 847 C C . PHE A 1 112 ? -4.809 30.766 7.141 1 98.88 112 PHE A C 1
ATOM 849 O O . PHE A 1 112 ? -5.594 31.438 7.812 1 98.88 112 PHE A O 1
ATOM 856 N N . GLN A 1 113 ? -4.043 31.25 6.23 1 98.38 113 GLN A N 1
ATOM 857 C CA . GLN A 1 113 ? -4.07 32.656 5.926 1 98.38 113 GLN A CA 1
ATOM 858 C C . GLN A 1 113 ? -5.109 33 4.852 1 98.38 113 GLN A C 1
ATOM 860 O O . GLN A 1 113 ? -4.945 32.594 3.693 1 98.38 113 GLN A O 1
ATOM 865 N N . ASP A 1 114 ? -6.137 33.656 5.266 1 94.94 114 ASP A N 1
ATOM 866 C CA . ASP A 1 114 ? -7.059 34.25 4.293 1 94.94 114 ASP A CA 1
ATOM 867 C C . ASP A 1 114 ? -6.34 35.25 3.381 1 94.94 114 ASP A C 1
ATOM 869 O O . ASP A 1 114 ? -5.793 36.25 3.854 1 94.94 114 ASP A O 1
ATOM 873 N N . PRO A 1 115 ? -6.363 34.969 2.123 1 91.19 115 PRO A N 1
ATOM 874 C CA . PRO A 1 115 ? -5.625 35.844 1.228 1 91.19 115 PRO A CA 1
ATOM 875 C C . PRO A 1 115 ? -6.043 37.312 1.375 1 91.19 115 PRO A C 1
ATOM 877 O O . PRO A 1 115 ? -5.219 38.219 1.193 1 91.19 115 PRO A O 1
ATOM 880 N N . ALA A 1 116 ? -7.191 37.594 1.674 1 93 116 ALA A N 1
ATOM 881 C CA . ALA A 1 116 ? -7.707 38.969 1.777 1 93 116 ALA A CA 1
ATOM 882 C C . ALA A 1 116 ? -8.18 39.281 3.195 1 93 116 ALA A C 1
ATOM 884 O O . ALA A 1 116 ? -8.977 40.188 3.408 1 93 116 ALA A O 1
ATOM 885 N N . GLY A 1 117 ? -7.738 38.5 4.094 1 95.5 117 GLY A N 1
ATOM 886 C CA . GLY A 1 117 ? -8.281 38.656 5.434 1 95.5 117 GLY A CA 1
ATOM 887 C C . GLY A 1 117 ? -7.316 38.219 6.52 1 95.5 117 GLY A C 1
ATOM 888 O O . GLY A 1 117 ? -6.102 38.219 6.316 1 95.5 117 GLY A O 1
ATOM 889 N N . PRO A 1 118 ? -7.863 37.969 7.703 1 98.06 118 PRO A N 1
ATOM 890 C CA . PRO A 1 118 ? -7.02 37.656 8.867 1 98.06 118 PRO A CA 1
ATOM 891 C C . PRO A 1 118 ? -6.398 36.281 8.797 1 98.06 118 PRO A C 1
ATOM 893 O O . PRO A 1 118 ? -6.773 35.469 7.934 1 98.06 118 PRO A O 1
ATOM 896 N N . LEU A 1 119 ? -5.383 36.031 9.625 1 98.62 119 LEU A N 1
ATOM 897 C CA . LEU A 1 119 ? -4.855 34.688 9.898 1 98.62 119 LEU A CA 1
ATOM 898 C C . LEU A 1 119 ? -5.832 33.906 10.75 1 98.62 119 LEU A C 1
ATOM 900 O O . LEU A 1 119 ? -6.301 34.375 11.781 1 98.62 119 LEU A O 1
ATOM 904 N N . HIS A 1 120 ? -6.219 32.719 10.211 1 98.81 120 HIS A N 1
ATOM 905 C CA . HIS A 1 120 ? -7.082 31.812 10.969 1 98.81 120 HIS A CA 1
ATOM 906 C C . HIS A 1 120 ? -6.27 30.719 11.648 1 98.81 120 HIS A C 1
ATOM 908 O O . HIS A 1 120 ? -5.293 30.219 11.086 1 98.81 120 HIS A O 1
ATOM 914 N N . LEU A 1 121 ? -6.633 30.406 12.875 1 98.88 121 LEU A N 1
ATOM 915 C CA . LEU A 1 121 ? -6.18 29.203 13.57 1 98.88 121 LEU A CA 1
ATOM 916 C C . LEU A 1 121 ? -7.363 28.312 13.945 1 98.88 121 LEU A C 1
ATOM 918 O O . LEU A 1 121 ? -8.125 28.641 14.852 1 98.88 121 LEU A O 1
ATOM 922 N N . TYR A 1 122 ? -7.488 27.234 13.18 1 98.88 122 TYR A N 1
ATOM 923 C CA . TYR A 1 122 ? -8.484 26.219 13.5 1 98.88 122 TYR A CA 1
ATOM 924 C C . TYR A 1 122 ? -7.914 25.188 14.477 1 98.88 122 TYR A C 1
ATOM 926 O O . TYR A 1 122 ? -6.719 24.891 14.445 1 98.88 122 TYR A O 1
ATOM 934 N N . TYR A 1 123 ? -8.766 24.688 15.352 1 98.75 123 TYR A N 1
ATOM 935 C CA . TYR A 1 123 ? -8.398 23.578 16.234 1 98.75 123 TYR A CA 1
ATOM 936 C C . TYR A 1 123 ? -9.633 22.844 16.734 1 98.75 123 TYR A C 1
ATOM 938 O O . TYR A 1 123 ? -10.758 23.156 16.328 1 98.75 123 TYR A O 1
ATOM 946 N N . LYS A 1 124 ? -9.398 21.734 17.469 1 98.56 124 LYS A N 1
ATOM 947 C CA . LYS A 1 124 ? -10.508 20.984 18.047 1 98.56 124 LYS A CA 1
ATOM 948 C C . LYS A 1 124 ? -10.484 21.062 19.578 1 98.56 124 LYS A C 1
ATOM 950 O O . LYS A 1 124 ? -9.422 21.219 20.172 1 98.56 124 LYS A O 1
ATOM 955 N N . ALA A 1 125 ? -11.641 21.016 20.094 1 97.81 125 ALA A N 1
ATOM 956 C CA . ALA A 1 125 ? -11.828 20.844 21.531 1 97.81 125 ALA A CA 1
ATOM 957 C C . ALA A 1 125 ? -12.758 19.672 21.828 1 97.81 125 ALA A C 1
ATOM 959 O O . ALA A 1 125 ? -13.711 19.422 21.094 1 97.81 125 ALA A O 1
ATOM 960 N N . GLY A 1 126 ? -12.438 18.938 22.812 1 97.12 126 GLY A N 1
ATOM 961 C CA . GLY A 1 126 ? -13.289 17.812 23.172 1 97.12 126 GLY A CA 1
ATOM 962 C C . GLY A 1 126 ? -12.523 16.672 23.812 1 97.12 126 GLY A C 1
ATOM 963 O O . GLY A 1 126 ? -11.289 16.672 23.797 1 97.12 126 GLY A O 1
ATOM 964 N N . PRO A 1 127 ? -13.242 15.695 24.266 1 96.19 127 PRO A N 1
ATOM 965 C CA . PRO A 1 127 ? -12.602 14.648 25.078 1 96.19 127 PRO A CA 1
ATOM 966 C C . PRO A 1 127 ? -11.836 13.641 24.219 1 96.19 127 PRO A C 1
ATOM 968 O O . PRO A 1 127 ? -10.93 12.961 24.719 1 96.19 127 PRO A O 1
ATOM 971 N N . SER A 1 128 ? -12.297 13.453 22.969 1 96.38 128 SER A N 1
ATOM 972 C CA . SER A 1 128 ? -11.688 12.477 22.062 1 96.38 128 SER A CA 1
ATOM 973 C C . SER A 1 128 ? -11.945 12.844 20.609 1 96.38 128 SER A C 1
ATOM 975 O O . SER A 1 128 ? -12.844 13.625 20.312 1 96.38 128 SER A O 1
ATOM 977 N N . PRO A 1 129 ? -11.156 12.25 19.75 1 96.38 129 PRO A N 1
ATOM 978 C CA . PRO A 1 129 ? -11.375 12.516 18.328 1 96.38 129 PRO A CA 1
ATOM 979 C C . PRO A 1 129 ? -12.781 12.133 17.859 1 96.38 129 PRO A C 1
ATOM 981 O O . PRO A 1 129 ? -13.32 12.75 16.938 1 96.38 129 PRO A O 1
ATOM 984 N N . GLN A 1 130 ? -13.414 11.242 18.516 1 96.25 130 GLN A N 1
ATOM 985 C CA . GLN A 1 130 ? -14.758 10.805 18.141 1 96.25 130 GLN A CA 1
ATOM 986 C C . GLN A 1 130 ? -15.812 11.805 18.609 1 96.25 130 GLN A C 1
ATOM 988 O O . GLN A 1 130 ? -16.938 11.812 18.109 1 96.25 130 GLN A O 1
ATOM 993 N N . ARG A 1 131 ? -15.398 12.664 19.562 1 96.06 131 ARG A N 1
ATOM 994 C CA . ARG A 1 131 ? -16.422 13.492 20.203 1 96.06 131 ARG A CA 1
ATOM 995 C C . ARG A 1 131 ? -16 14.961 20.219 1 96.06 131 ARG A C 1
ATOM 997 O O . ARG A 1 131 ? -16.625 15.773 20.906 1 96.06 131 ARG A O 1
ATOM 1004 N N . TRP A 1 132 ? -14.992 15.32 19.531 1 97.44 132 TRP A N 1
ATOM 1005 C CA . TRP A 1 132 ? -14.523 16.703 19.547 1 97.44 132 TRP A CA 1
ATOM 1006 C C . TRP A 1 132 ? -15.367 17.578 18.609 1 97.44 132 TRP A C 1
ATOM 1008 O O . TRP A 1 132 ? -16.219 17.062 17.891 1 97.44 132 TRP A O 1
ATOM 1018 N N . TRP A 1 133 ? -15.227 18.953 18.766 1 97.69 133 TRP A N 1
ATOM 1019 C CA . TRP A 1 133 ? -15.844 19.922 17.875 1 97.69 133 TRP A CA 1
ATOM 1020 C C . TRP A 1 133 ? -14.82 20.938 17.375 1 97.69 133 TRP A C 1
ATOM 1022 O O . TRP A 1 133 ? -13.734 21.062 17.953 1 97.69 133 TRP A O 1
ATOM 1032 N N . GLY A 1 134 ? -15.141 21.609 16.297 1 98.12 134 GLY A N 1
ATOM 1033 C CA . GLY A 1 134 ? -14.242 22.562 15.68 1 98.12 134 GLY A CA 1
ATOM 1034 C C . GLY A 1 134 ? -14.297 23.938 16.328 1 98.12 134 GLY A C 1
ATOM 1035 O O . GLY A 1 134 ? -15.367 24.422 16.688 1 98.12 134 GLY A O 1
ATOM 1036 N N . MET A 1 135 ? -13.109 24.516 16.469 1 98.31 135 MET A N 1
ATOM 1037 C CA . MET A 1 135 ? -12.93 25.875 16.969 1 98.31 135 MET A CA 1
ATOM 1038 C C . MET A 1 135 ? -12.094 26.719 16 1 98.31 135 MET A C 1
ATOM 1040 O O . MET A 1 135 ? -11.336 26.156 15.203 1 98.31 135 MET A O 1
ATOM 1044 N N . VAL A 1 136 ? -12.258 28.062 16.156 1 98.5 136 VAL A N 1
ATOM 1045 C CA . VAL A 1 136 ? -11.406 28.938 15.359 1 98.5 136 VAL A CA 1
ATOM 1046 C C . VAL A 1 136 ? -11.148 30.234 16.125 1 98.5 136 VAL A C 1
ATOM 1048 O O . VAL A 1 136 ? -12.031 30.75 16.812 1 98.5 136 VAL A O 1
ATOM 1051 N N . ILE A 1 137 ? -9.938 30.75 16.062 1 98.5 137 ILE A N 1
ATOM 1052 C CA . ILE A 1 137 ? -9.578 32.125 16.422 1 98.5 137 ILE A CA 1
ATOM 1053 C C . ILE A 1 137 ? -8.906 32.812 15.242 1 98.5 137 ILE A C 1
ATOM 1055 O O . ILE A 1 137 ? -8.375 32.156 14.344 1 98.5 137 ILE A O 1
ATOM 1059 N N . THR A 1 138 ? -8.953 34.125 15.258 1 98.62 138 THR A N 1
ATOM 1060 C CA . THR A 1 138 ? -8.383 34.875 14.141 1 98.62 138 THR A CA 1
ATOM 1061 C C . THR A 1 138 ? -7.445 35.969 14.641 1 98.62 138 THR A C 1
ATOM 1063 O O . THR A 1 138 ? -7.562 36.406 15.789 1 98.62 138 THR A O 1
ATOM 1066 N N . SER A 1 139 ? -6.516 36.281 13.836 1 98.75 139 SER A N 1
ATOM 1067 C CA . SER A 1 139 ? -5.562 37.344 14.109 1 98.75 139 SER A CA 1
ATOM 1068 C C . SER A 1 139 ? -5.469 38.312 12.93 1 98.75 139 SER A C 1
ATOM 1070 O O . SER A 1 139 ? -5.262 37.906 11.789 1 98.75 139 SER A O 1
ATOM 1072 N N . THR A 1 140 ? -5.547 39.625 13.211 1 98 140 THR A N 1
ATOM 1073 C CA . THR A 1 140 ? -5.445 40.656 12.164 1 98 140 THR A CA 1
ATOM 1074 C C . THR A 1 140 ? -4.043 41.25 12.125 1 98 140 THR A C 1
ATOM 1076 O O . THR A 1 140 ? -3.773 42.156 11.328 1 98 140 THR A O 1
ATOM 1079 N N . ASP A 1 141 ? -3.135 40.781 12.977 1 97.62 141 ASP A N 1
ATOM 1080 C CA . ASP A 1 141 ? -1.79 41.344 13.039 1 97.62 141 ASP A CA 1
ATOM 1081 C C . ASP A 1 141 ? -0.731 40.25 12.914 1 97.62 141 ASP A C 1
ATOM 1083 O O . ASP A 1 141 ? 0.323 40.312 13.547 1 97.62 141 ASP A O 1
ATOM 1087 N N . GLY A 1 142 ? -1.044 39.188 12.195 1 96.25 142 GLY A N 1
ATOM 1088 C CA . GLY A 1 142 ? -0.082 38.156 11.875 1 96.25 142 GLY A CA 1
ATOM 1089 C C . GLY A 1 142 ? 0.22 37.25 13.039 1 96.25 142 GLY A C 1
ATOM 1090 O O . GLY A 1 142 ? 1.341 36.75 13.172 1 96.25 142 GLY A O 1
ATOM 1091 N N . GLY A 1 143 ? -0.665 37.062 13.969 1 97.75 143 GLY A N 1
ATOM 1092 C CA . GLY A 1 143 ? -0.518 36.125 15.07 1 97.75 143 GLY A CA 1
ATOM 1093 C C . GLY A 1 143 ? 0.018 36.781 16.328 1 97.75 143 GLY A C 1
ATOM 1094 O O . GLY A 1 143 ? 0.268 36.094 17.328 1 97.75 143 GLY A O 1
ATOM 1095 N N . ARG A 1 144 ? 0.191 38.062 16.344 1 97.31 144 ARG A N 1
ATOM 1096 C CA . ARG A 1 144 ? 0.682 38.75 17.547 1 97.31 144 ARG A CA 1
ATOM 1097 C C . ARG A 1 144 ? -0.392 38.781 18.625 1 97.31 144 ARG A C 1
ATOM 1099 O O . ARG A 1 144 ? -0.081 38.75 19.812 1 97.31 144 ARG A O 1
ATOM 1106 N N . SER A 1 145 ? -1.584 38.969 18.203 1 97.94 145 SER A N 1
ATOM 1107 C CA . SER A 1 145 ? -2.746 38.875 19.078 1 97.94 145 SER A CA 1
ATOM 1108 C C . SER A 1 145 ? -3.893 38.125 18.406 1 97.94 145 SER A C 1
ATOM 1110 O O . SER A 1 145 ? -3.955 38.062 17.172 1 97.94 145 SER A O 1
ATOM 1112 N N . TRP A 1 146 ? -4.707 37.562 19.219 1 98.5 146 TRP A N 1
ATOM 1113 C CA . TRP A 1 146 ? -5.777 36.719 18.703 1 98.5 146 TRP A CA 1
ATOM 1114 C C . TRP A 1 146 ? -7.129 37.156 19.281 1 98.5 146 TRP A C 1
ATOM 1116 O O . TRP A 1 146 ? -7.215 37.594 20.422 1 98.5 146 TRP A O 1
ATOM 1126 N N . GLY A 1 147 ? -8.148 37 18.453 1 97.75 147 GLY A N 1
ATOM 1127 C CA . GLY A 1 147 ? -9.508 37.281 18.891 1 97.75 147 GLY A CA 1
ATOM 1128 C C . GLY A 1 147 ? -10.109 36.156 19.734 1 97.75 147 GLY A C 1
ATOM 1129 O O . GLY A 1 147 ? -9.422 35.219 20.109 1 97.75 147 GLY A O 1
ATOM 1130 N N . LYS A 1 148 ? -11.43 36.375 19.984 1 95.94 148 LYS A N 1
ATOM 1131 C CA . LYS A 1 148 ? -12.148 35.406 20.812 1 95.94 148 LYS A CA 1
ATOM 1132 C C . LYS A 1 148 ? -12.352 34.094 20.062 1 95.94 148 LYS A C 1
ATOM 1134 O O . LYS A 1 148 ? -12.633 34.062 18.859 1 95.94 148 LYS A O 1
ATOM 1139 N N . ALA A 1 149 ? -12.266 33 20.828 1 97.06 149 ALA A N 1
ATOM 1140 C CA . ALA A 1 149 ? -12.508 31.688 20.25 1 97.06 149 ALA A CA 1
ATOM 1141 C C . ALA A 1 149 ? -13.969 31.516 19.859 1 97.06 149 ALA A C 1
ATOM 1143 O O . ALA A 1 149 ? -14.867 31.938 20.594 1 97.06 149 ALA A O 1
ATOM 1144 N N . GLN A 1 150 ? -14.172 30.969 18.719 1 96.25 150 GLN A N 1
ATOM 1145 C CA . GLN A 1 150 ? -15.508 30.656 18.234 1 96.25 150 GLN A CA 1
ATOM 1146 C C . GLN A 1 150 ? -15.648 29.188 17.891 1 96.25 150 GLN A C 1
ATOM 1148 O O . GLN A 1 150 ? -14.734 28.578 17.312 1 96.25 150 GLN A O 1
ATOM 1153 N N . ARG A 1 151 ? -16.781 28.641 18.266 1 96.56 151 ARG A N 1
ATOM 1154 C CA . ARG A 1 151 ? -17.094 27.281 17.828 1 96.56 151 ARG A CA 1
ATOM 1155 C C . ARG A 1 151 ? -17.625 27.266 16.406 1 96.56 151 ARG A C 1
ATOM 1157 O O . ARG A 1 151 ? -18.422 28.109 16.031 1 96.56 151 ARG A O 1
ATOM 1164 N N . LEU A 1 152 ? -17.156 26.312 15.633 1 98.12 152 LEU A N 1
ATOM 1165 C CA . LEU A 1 152 ? -17.688 26.156 14.281 1 98.12 152 LEU A CA 1
ATOM 1166 C C . LEU A 1 152 ? -19.125 25.625 14.336 1 98.12 152 LEU A C 1
ATOM 1168 O O . LEU A 1 152 ? -19.547 25.062 15.352 1 98.12 152 LEU A O 1
ATOM 1172 N N . PRO A 1 153 ? -19.875 25.828 13.219 1 96.5 153 PRO A N 1
ATOM 1173 C CA . PRO A 1 153 ? -21.266 25.359 13.211 1 96.5 153 PRO A CA 1
ATOM 1174 C C . PRO A 1 153 ? -21.375 23.859 13.398 1 96.5 153 PRO A C 1
ATOM 1176 O O . PRO A 1 153 ? -20.422 23.125 13.125 1 96.5 153 PRO A O 1
ATOM 1179 N N . ALA A 1 154 ? -22.594 23.438 13.828 1 94.12 154 ALA A N 1
ATOM 1180 C CA . ALA A 1 154 ? -22.844 22.016 14.008 1 94.12 154 ALA A CA 1
ATOM 1181 C C . ALA A 1 154 ? -22.594 21.234 12.711 1 94.12 154 ALA A C 1
ATOM 1183 O O . ALA A 1 154 ? -23 21.688 11.633 1 94.12 154 ALA A O 1
ATOM 1184 N N . GLY A 1 155 ? -21.875 20.156 12.844 1 94.69 155 GLY A N 1
ATOM 1185 C CA . GLY A 1 155 ? -21.609 19.312 11.68 1 94.69 155 GLY A CA 1
ATOM 1186 C C . GLY A 1 155 ? -20.359 19.719 10.93 1 94.69 155 GLY A C 1
ATOM 1187 O O . GLY A 1 155 ? -19.938 19.031 9.992 1 94.69 155 GLY A O 1
ATOM 1188 N N . ILE A 1 156 ? -19.812 20.859 11.297 1 98.44 156 ILE A N 1
ATOM 1189 C CA . ILE A 1 156 ? -18.578 21.359 10.68 1 98.44 156 ILE A CA 1
ATOM 1190 C C . ILE A 1 156 ? -17.422 21.234 11.672 1 98.44 156 ILE A C 1
ATOM 1192 O O . ILE A 1 156 ? -17.484 21.797 12.766 1 98.44 156 ILE A O 1
ATOM 1196 N N . LEU A 1 157 ? -16.391 20.5 11.297 1 98.38 157 LEU A N 1
ATOM 1197 C CA . LEU A 1 157 ? -15.258 20.281 12.18 1 98.38 157 LEU A CA 1
ATOM 1198 C C . LEU A 1 157 ? -14.094 21.203 11.812 1 98.38 157 LEU A C 1
ATOM 1200 O O . LEU A 1 157 ? -13.266 21.547 12.656 1 98.38 157 LEU A O 1
ATOM 1204 N N . GLY A 1 158 ? -14.109 21.641 10.523 1 98.62 158 GLY A N 1
ATOM 1205 C CA . GLY A 1 158 ? -12.938 22.344 10.008 1 98.62 158 GLY A CA 1
ATOM 1206 C C . GLY A 1 158 ? -11.836 21.391 9.578 1 98.62 158 GLY A C 1
ATOM 1207 O O . GLY A 1 158 ? -12.016 20.172 9.555 1 98.62 158 GLY A O 1
ATOM 1208 N N . PRO A 1 159 ? -10.656 22.047 9.141 1 98.81 159 PRO A N 1
ATOM 1209 C CA . PRO A 1 159 ? -9.539 21.188 8.758 1 98.81 159 PRO A CA 1
ATOM 1210 C C . PRO A 1 159 ? -9.039 20.312 9.914 1 98.81 159 PRO A C 1
ATOM 1212 O O . PRO A 1 159 ? -8.656 20.828 10.961 1 98.81 159 PRO A O 1
ATOM 1215 N N . ILE A 1 160 ? -9.031 19.031 9.688 1 98.25 160 ILE A N 1
ATOM 1216 C CA . ILE A 1 160 ? -8.789 18.078 10.766 1 98.25 160 ILE A CA 1
ATOM 1217 C C . ILE A 1 160 ? -7.316 18.109 11.156 1 98.25 160 ILE A C 1
ATOM 1219 O O . ILE A 1 160 ? -6.977 18.016 12.344 1 98.25 160 ILE A O 1
ATOM 1223 N N . LYS A 1 161 ? -6.484 18.203 10.219 1 98.31 161 LYS A N 1
ATOM 1224 C CA . LYS A 1 161 ? -5.047 18.203 10.461 1 98.31 161 LYS A CA 1
ATOM 1225 C C . LYS A 1 161 ? -4.309 19.031 9.414 1 98.31 161 LYS A C 1
ATOM 1227 O O . LYS A 1 161 ? -3.277 19.641 9.711 1 98.31 161 LYS A O 1
ATOM 1232 N N . ASN A 1 162 ? -4.746 18.969 8.203 1 98.88 162 ASN A N 1
ATOM 1233 C CA . ASN A 1 162 ? -4.035 19.609 7.094 1 98.88 162 ASN A CA 1
ATOM 1234 C C . ASN A 1 162 ? -4.742 20.859 6.617 1 98.88 162 ASN A C 1
ATOM 1236 O O . ASN A 1 162 ? -5.961 20.984 6.754 1 98.88 162 ASN A O 1
ATOM 1240 N N . LYS A 1 163 ? -4.047 21.766 6.016 1 98.88 163 LYS A N 1
ATOM 1241 C CA . LYS A 1 163 ? -4.504 23.109 5.68 1 98.88 163 LYS A CA 1
ATOM 1242 C C . LYS A 1 163 ? -5.578 23.078 4.594 1 98.88 163 LYS A C 1
ATOM 1244 O O . LYS A 1 163 ? -5.52 22.25 3.686 1 98.88 163 LYS A O 1
ATOM 1249 N N . PRO A 1 164 ? -6.547 24.047 4.684 1 98.81 164 PRO A N 1
ATOM 1250 C CA . PRO A 1 164 ? -7.461 24.266 3.557 1 98.81 164 PRO A CA 1
ATOM 1251 C C . PRO A 1 164 ? -6.75 24.797 2.314 1 98.81 164 PRO A C 1
ATOM 1253 O O . PRO A 1 164 ? -5.594 25.234 2.395 1 98.81 164 PRO A O 1
ATOM 1256 N N . VAL A 1 165 ? -7.492 24.719 1.227 1 98.56 165 VAL A N 1
ATOM 1257 C CA . VAL A 1 165 ? -7.012 25.312 -0.012 1 98.56 165 VAL A CA 1
ATOM 1258 C C . VAL A 1 165 ? -8.039 26.328 -0.526 1 98.56 165 VAL A C 1
ATOM 1260 O O . VAL A 1 165 ? -9.211 26.266 -0.151 1 98.56 165 VAL A O 1
ATOM 1263 N N . ILE A 1 166 ? -7.535 27.234 -1.258 1 97.88 166 ILE A N 1
ATOM 1264 C CA . ILE A 1 166 ? -8.398 28.156 -1.987 1 97.88 166 ILE A CA 1
ATOM 1265 C C . ILE A 1 166 ? -8.57 27.672 -3.426 1 97.88 166 ILE A C 1
ATOM 1267 O O . ILE A 1 166 ? -7.594 27.547 -4.168 1 97.88 166 ILE A O 1
ATOM 1271 N N . LEU A 1 167 ? -9.789 27.469 -3.789 1 97.56 167 LEU A N 1
ATOM 1272 C CA . LEU A 1 167 ? -10.094 26.953 -5.117 1 97.56 167 LEU A CA 1
ATOM 1273 C C . LEU A 1 167 ? -10.102 28.078 -6.152 1 97.56 167 LEU A C 1
ATOM 1275 O O . LEU A 1 167 ? -10.031 29.25 -5.797 1 97.56 167 LEU A O 1
ATOM 1279 N N . GLU A 1 168 ? -10.195 27.703 -7.438 1 93.44 168 GLU A N 1
ATOM 1280 C CA . GLU A 1 168 ? -10.148 28.656 -8.531 1 93.44 168 GLU A CA 1
ATOM 1281 C C . GLU A 1 168 ? -11.305 29.656 -8.445 1 93.44 168 GLU A C 1
ATOM 1283 O O . GLU A 1 168 ? -11.156 30.828 -8.805 1 93.44 168 GLU A O 1
ATOM 1288 N N . ASP A 1 169 ? -12.383 29.266 -7.953 1 95.06 169 ASP A N 1
ATOM 1289 C CA . ASP A 1 169 ? -13.562 30.125 -7.879 1 95.06 169 ASP A CA 1
ATOM 1290 C C . ASP A 1 169 ? -13.562 30.953 -6.602 1 95.06 169 ASP A C 1
ATOM 1292 O O . ASP A 1 169 ? -14.547 31.625 -6.289 1 95.06 169 ASP A O 1
ATOM 1296 N N . GLY A 1 170 ? -12.523 30.828 -5.816 1 96 170 GLY A N 1
ATOM 1297 C CA . GLY A 1 170 ? -12.375 31.625 -4.617 1 96 170 GLY A CA 1
ATOM 1298 C C . GLY A 1 170 ? -12.875 30.938 -3.365 1 96 170 GLY A C 1
ATOM 1299 O O . GLY A 1 170 ? -12.617 31.391 -2.248 1 96 170 GLY A O 1
ATOM 1300 N N . ALA A 1 171 ? -13.531 29.812 -3.555 1 97.81 171 ALA A N 1
ATOM 1301 C CA . ALA A 1 171 ? -14.047 29.078 -2.402 1 97.81 171 ALA A CA 1
ATOM 1302 C C . ALA A 1 171 ? -12.914 28.438 -1.608 1 97.81 171 ALA A C 1
ATOM 1304 O O . ALA A 1 171 ? -11.859 28.109 -2.166 1 97.81 171 ALA A O 1
ATOM 1305 N N . TRP A 1 172 ? -13.141 28.344 -0.281 1 98.62 172 TRP A N 1
ATOM 1306 C CA . TRP A 1 172 ? -12.25 27.578 0.578 1 98.62 172 TRP A CA 1
ATOM 1307 C C . TRP A 1 172 ? -12.695 26.109 0.641 1 98.62 172 TRP A C 1
ATOM 1309 O O . TRP A 1 172 ? -13.891 25.828 0.722 1 98.62 172 TRP A O 1
ATOM 1319 N N . LEU A 1 173 ? -11.766 25.234 0.481 1 98.88 173 LEU A N 1
ATOM 1320 C CA . LEU A 1 173 ? -12.039 23.812 0.693 1 98.88 173 LEU A CA 1
ATOM 1321 C C . LEU A 1 173 ? -11.18 23.266 1.83 1 98.88 173 LEU A C 1
ATOM 1323 O O . LEU A 1 173 ? -9.953 23.297 1.758 1 98.88 173 LEU A O 1
ATOM 1327 N N . SER A 1 174 ? -11.883 22.859 2.838 1 98.81 174 SER A N 1
ATOM 1328 C CA . SER A 1 174 ? -11.234 22.312 4.031 1 98.81 174 SER A CA 1
ATOM 1329 C C . SER A 1 174 ? -11.227 20.797 4.016 1 98.81 174 SER A C 1
ATOM 1331 O O . SER A 1 174 ? -12.273 20.156 3.887 1 98.81 174 SER A O 1
ATOM 1333 N N . PRO A 1 175 ? -10.016 20.172 4.086 1 98.88 175 PRO A N 1
ATOM 1334 C CA . PRO A 1 175 ? -9.969 18.719 4.215 1 98.88 175 PRO A CA 1
ATOM 1335 C C . PRO A 1 175 ? -10.312 18.234 5.621 1 98.88 175 PRO A C 1
ATOM 1337 O O . PRO A 1 175 ? -9.695 18.672 6.598 1 98.88 175 PRO A O 1
ATOM 1340 N N . SER A 1 176 ? -11.273 17.359 5.719 1 98.75 176 SER A N 1
ATOM 1341 C CA . SER A 1 176 ? -11.75 16.906 7.02 1 98.75 176 SER A CA 1
ATOM 1342 C C . SER A 1 176 ? -11.922 15.391 7.043 1 98.75 176 SER A C 1
ATOM 1344 O O . SER A 1 176 ? -11.586 14.711 6.07 1 98.75 176 SER A O 1
ATOM 1346 N N . SER A 1 177 ? -12.227 14.852 8.227 1 98.62 177 SER A N 1
ATOM 1347 C CA . SER A 1 177 ? -12.484 13.438 8.469 1 98.62 177 SER A CA 1
ATOM 1348 C C . SER A 1 177 ? -13.18 13.219 9.805 1 98.62 177 SER A C 1
ATOM 1350 O O . SER A 1 177 ? -13.18 14.102 10.664 1 98.62 177 SER A O 1
ATOM 1352 N N . THR A 1 178 ? -13.773 12.094 9.898 1 97.69 178 THR A N 1
ATOM 1353 C CA . THR A 1 178 ? -14.438 11.719 11.141 1 97.69 178 THR A CA 1
ATOM 1354 C C . THR A 1 178 ? -14.039 10.305 11.562 1 97.69 178 THR A C 1
ATOM 1356 O O . THR A 1 178 ? -13.836 9.43 10.711 1 97.69 178 THR A O 1
ATOM 1359 N N . GLU A 1 179 ? -13.852 10.172 12.812 1 96.38 179 GLU A N 1
ATOM 1360 C CA . GLU A 1 179 ? -13.766 8.852 13.438 1 96.38 179 GLU A CA 1
ATOM 1361 C C . GLU A 1 179 ? -15.102 8.469 14.078 1 96.38 179 GLU A C 1
ATOM 1363 O O . GLU A 1 179 ? -15.438 8.945 15.164 1 96.38 179 GLU A O 1
ATOM 1368 N N . ASP A 1 180 ? -15.734 7.566 13.477 1 92.88 180 ASP A N 1
ATOM 1369 C CA . ASP A 1 180 ? -17.094 7.258 13.875 1 92.88 180 ASP A CA 1
ATOM 1370 C C . ASP A 1 180 ? -17.125 6.418 15.156 1 92.88 180 ASP A C 1
ATOM 1372 O O . ASP A 1 180 ? -16.578 5.316 15.188 1 92.88 180 ASP A O 1
ATOM 1376 N N . GLU A 1 181 ? -17.766 6.887 16.094 1 89.38 181 GLU A N 1
ATOM 1377 C CA . GLU A 1 181 ? -17.812 6.199 17.391 1 89.38 181 GLU A CA 1
ATOM 1378 C C . GLU A 1 181 ? -18.578 4.883 17.281 1 89.38 181 GLU A C 1
ATOM 1380 O O . GLU A 1 181 ? -18.219 3.9 17.938 1 89.38 181 GLU A O 1
ATOM 1385 N N . GLY A 1 182 ? -19.609 4.766 16.609 1 89.44 182 GLY A N 1
ATOM 1386 C CA . GLY A 1 182 ? -20.438 3.574 16.484 1 89.44 182 GLY A CA 1
ATOM 1387 C C . GLY A 1 182 ? -19.766 2.463 15.695 1 89.44 182 GLY A C 1
ATOM 1388 O O . GLY A 1 182 ? -19.469 1.403 16.25 1 89.44 182 GLY A O 1
ATOM 1389 N N . SER A 1 183 ? -19.359 2.729 14.562 1 88.88 183 SER A N 1
ATOM 1390 C CA . SER A 1 183 ? -18.812 1.723 13.648 1 88.88 183 SER A CA 1
ATOM 1391 C C . SER A 1 183 ? -17.312 1.574 13.828 1 88.88 183 SER A C 1
ATOM 1393 O O . SER A 1 183 ? -16.734 0.577 13.398 1 88.88 183 SER A O 1
ATOM 1395 N N . GLY A 1 184 ? -16.75 2.629 14.43 1 90.69 184 GLY A N 1
ATOM 1396 C CA . GLY A 1 184 ? -15.297 2.639 14.531 1 90.69 184 GLY A CA 1
ATOM 1397 C C . GLY A 1 184 ? -14.602 3 13.227 1 90.69 184 GLY A C 1
ATOM 1398 O O . GLY A 1 184 ? -13.375 2.988 13.141 1 90.69 184 GLY A O 1
ATOM 1399 N N . ARG A 1 185 ? -15.328 3.402 12.227 1 93.75 185 ARG A N 1
ATOM 1400 C CA . ARG A 1 185 ? -14.781 3.678 10.898 1 93.75 185 ARG A CA 1
ATOM 1401 C C . ARG A 1 185 ? -14.195 5.082 10.828 1 93.75 185 ARG A C 1
ATOM 1403 O O . ARG A 1 185 ? -14.664 5.992 11.516 1 93.75 185 ARG A O 1
ATOM 1410 N N . TRP A 1 186 ? -13.156 5.168 10.086 1 96.62 186 TRP A N 1
ATOM 1411 C CA . TRP A 1 186 ? -12.609 6.465 9.703 1 96.62 186 TRP A CA 1
ATOM 1412 C C . TRP A 1 186 ? -13.102 6.871 8.32 1 96.62 186 TRP A C 1
ATOM 1414 O O . TRP A 1 186 ? -13.078 6.07 7.383 1 96.62 186 TRP A O 1
ATOM 1424 N N . LYS A 1 187 ? -13.539 8.125 8.227 1 97.19 187 LYS A N 1
ATOM 1425 C CA . LYS A 1 187 ? -14.125 8.57 6.969 1 97.19 187 LYS A CA 1
ATOM 1426 C C . LYS A 1 187 ? -13.625 9.961 6.586 1 97.19 187 LYS A C 1
ATOM 1428 O O . LYS A 1 187 ? -13.484 10.836 7.441 1 97.19 187 LYS A O 1
ATOM 1433 N N . LEU A 1 188 ? -13.367 10.094 5.27 1 98.38 188 LEU A N 1
ATOM 1434 C CA . LEU A 1 188 ? -13.016 11.398 4.727 1 98.38 188 LEU A CA 1
ATOM 1435 C C . LEU A 1 188 ? -14.266 12.188 4.359 1 98.38 188 LEU A C 1
ATOM 1437 O O . LEU A 1 188 ? -15.266 11.609 3.906 1 98.38 188 LEU A O 1
ATOM 1441 N N . HIS A 1 189 ? -14.211 13.422 4.555 1 98.62 189 HIS A N 1
ATOM 1442 C CA . HIS A 1 189 ? -15.141 14.367 3.943 1 98.62 189 HIS A CA 1
ATOM 1443 C C . HIS A 1 189 ? -14.5 15.742 3.777 1 98.62 189 HIS A C 1
ATOM 1445 O O . HIS A 1 189 ? -13.359 15.953 4.203 1 98.62 189 HIS A O 1
ATOM 1451 N N . PHE A 1 190 ? -15.211 16.625 3.102 1 98.81 190 PHE A N 1
ATOM 1452 C CA . PHE A 1 190 ? -14.695 17.953 2.812 1 98.81 190 PHE A CA 1
ATOM 1453 C C . PHE A 1 190 ? -15.734 19.016 3.125 1 98.81 190 PHE A C 1
ATOM 1455 O O . PHE A 1 190 ? -16.938 18.781 3.018 1 98.81 190 PHE A O 1
ATOM 1462 N N . GLU A 1 191 ? -15.227 20.156 3.529 1 98.88 191 GLU A N 1
ATOM 1463 C CA . GLU A 1 191 ? -16.094 21.266 3.908 1 98.88 191 GLU A CA 1
ATOM 1464 C C . GLU A 1 191 ? -15.766 22.516 3.096 1 98.88 191 GLU A C 1
ATOM 1466 O O . GLU A 1 191 ? -14.602 22.906 2.986 1 98.88 191 GLU A O 1
ATOM 1471 N N . ARG A 1 192 ? -16.812 23.125 2.59 1 98.56 192 ARG A N 1
ATOM 1472 C CA . ARG A 1 192 ? -16.641 24.219 1.629 1 98.56 192 ARG A CA 1
ATOM 1473 C C . ARG A 1 192 ? -17.25 25.516 2.152 1 98.56 192 ARG A C 1
ATOM 1475 O O . ARG A 1 192 ? -18.328 25.5 2.748 1 98.56 192 ARG A O 1
ATOM 1482 N N . SER A 1 193 ? -16.516 26.578 1.991 1 98.38 193 SER A N 1
ATOM 1483 C CA . SER A 1 193 ? -17.016 27.922 2.277 1 98.38 193 SER A CA 1
ATOM 1484 C C . SER A 1 193 ? -16.891 28.828 1.058 1 98.38 193 SER A C 1
ATOM 1486 O O . SER A 1 193 ? -15.805 28.969 0.491 1 98.38 193 SER A O 1
ATOM 1488 N N . GLU A 1 194 ? -17.953 29.484 0.705 1 97.44 194 GLU A N 1
ATOM 1489 C CA . GLU A 1 194 ? -17.953 30.391 -0.445 1 97.44 194 GLU A CA 1
ATOM 1490 C C . GLU A 1 194 ? -17.812 31.844 -0.008 1 97.44 194 GLU A C 1
ATOM 1492 O O . GLU A 1 194 ? -17.734 32.75 -0.845 1 97.44 194 GLU A O 1
ATOM 1497 N N . ASP A 1 195 ? -17.766 32.125 1.292 1 97.25 195 ASP A N 1
ATOM 1498 C CA . ASP A 1 195 ? -17.734 33.469 1.808 1 97.25 195 ASP A CA 1
ATOM 1499 C C . ASP A 1 195 ? -16.641 33.625 2.869 1 97.25 195 ASP A C 1
ATOM 1501 O O . ASP A 1 195 ? -16.891 34.219 3.924 1 97.25 195 ASP A O 1
ATOM 1505 N N . ALA A 1 196 ? -15.531 33 2.672 1 95.81 196 ALA A N 1
ATOM 1506 C CA . ALA A 1 196 ? -14.305 33.188 3.447 1 95.81 196 ALA A CA 1
ATOM 1507 C C . ALA A 1 196 ? -14.508 32.75 4.895 1 95.81 196 ALA A C 1
ATOM 1509 O O . ALA A 1 196 ? -14.156 33.469 5.824 1 95.81 196 ALA A O 1
ATOM 1510 N N . GLY A 1 197 ? -15.195 31.625 5.082 1 96 197 GLY A N 1
ATOM 1511 C CA . GLY A 1 197 ? -15.242 30.969 6.383 1 96 197 GLY A CA 1
ATOM 1512 C C . GLY A 1 197 ? -16.453 31.375 7.203 1 96 197 GLY A C 1
ATOM 1513 O O . GLY A 1 197 ? -16.609 30.922 8.336 1 96 197 GLY A O 1
ATOM 1514 N N . LYS A 1 198 ? -17.391 32.156 6.652 1 95.06 198 LYS A N 1
ATOM 1515 C CA . LYS A 1 198 ? -18.578 32.562 7.402 1 95.06 198 LYS A CA 1
ATOM 1516 C C . LYS A 1 198 ? -19.609 31.438 7.445 1 95.06 198 LYS A C 1
ATOM 1518 O O . LYS A 1 198 ? -20.266 31.234 8.469 1 95.06 198 LYS A O 1
ATOM 1523 N N . ARG A 1 199 ? -19.875 30.875 6.305 1 96.5 199 ARG A N 1
ATOM 1524 C CA . ARG A 1 199 ? -20.75 29.719 6.199 1 96.5 199 ARG A CA 1
ATOM 1525 C C . ARG A 1 199 ? -20.031 28.531 5.582 1 96.5 199 ARG A C 1
ATOM 1527 O O . ARG A 1 199 ? -19.172 28.703 4.715 1 96.5 199 ARG A O 1
ATOM 1534 N N . TRP A 1 200 ? -20.406 27.344 6.039 1 98.38 200 TRP A N 1
ATOM 1535 C CA . TRP A 1 200 ? -19.766 26.109 5.578 1 98.38 200 TRP A CA 1
ATOM 1536 C C . TRP A 1 200 ? -20.797 25.062 5.188 1 98.38 200 TRP A C 1
ATOM 1538 O O . TRP A 1 200 ? -21.891 25.031 5.762 1 98.38 200 TRP A O 1
ATOM 1548 N N . SER A 1 201 ? -20.453 24.297 4.191 1 97.81 201 SER A N 1
ATOM 1549 C CA . SER A 1 201 ? -21.156 23.062 3.857 1 97.81 201 SER A CA 1
ATOM 1550 C C . SER A 1 201 ? -20.203 21.875 3.801 1 97.81 201 SER A C 1
ATOM 1552 O O . SER A 1 201 ? -19.047 22.016 3.385 1 97.81 201 SER A O 1
ATOM 1554 N N . ALA A 1 202 ? -20.703 20.719 4.207 1 98.12 202 ALA A N 1
ATOM 1555 C CA . ALA A 1 202 ? -19.875 19.516 4.199 1 98.12 202 ALA A CA 1
ATOM 1556 C C . ALA A 1 202 ? -20.359 18.531 3.146 1 98.12 202 ALA A C 1
ATOM 1558 O O . ALA A 1 202 ? -21.562 18.391 2.926 1 98.12 202 ALA A O 1
ATOM 1559 N N . THR A 1 203 ? -19.438 17.797 2.539 1 97.56 203 THR A N 1
ATOM 1560 C CA . THR A 1 203 ? -19.797 16.688 1.677 1 97.56 203 THR A CA 1
ATOM 1561 C C . THR A 1 203 ? -20.203 15.469 2.508 1 97.56 203 THR A C 1
ATOM 1563 O O . THR A 1 203 ? -19.891 15.391 3.695 1 97.56 203 THR A O 1
ATOM 1566 N N . ALA A 1 204 ? -20.922 14.555 1.789 1 96.12 204 ALA A N 1
ATOM 1567 C CA . ALA A 1 204 ? -21.062 13.219 2.367 1 96.12 204 ALA A CA 1
ATOM 1568 C C . ALA A 1 204 ? -19.703 12.531 2.482 1 96.12 204 ALA A C 1
ATOM 1570 O O . ALA A 1 204 ? -18.719 12.961 1.867 1 96.12 204 ALA A O 1
ATOM 1571 N N . PRO A 1 205 ? -19.641 11.461 3.348 1 96.88 205 PRO A N 1
ATOM 1572 C CA . PRO A 1 205 ? -18.391 10.703 3.398 1 96.88 205 PRO A CA 1
ATOM 1573 C C . PRO A 1 205 ? -17.969 10.18 2.027 1 96.88 205 PRO A C 1
ATOM 1575 O O . PRO A 1 205 ? -18.812 9.773 1.224 1 96.88 205 PRO A O 1
ATOM 1578 N N . VAL A 1 206 ? -16.688 10.219 1.822 1 96.88 206 VAL A N 1
ATOM 1579 C CA . VAL A 1 206 ? -16.125 9.773 0.554 1 96.88 206 VAL A CA 1
ATOM 1580 C C . VAL A 1 206 ? -16.078 8.25 0.516 1 96.88 206 VAL A C 1
ATOM 1582 O O . VAL A 1 206 ? -15.562 7.613 1.443 1 96.88 206 VAL A O 1
ATOM 1585 N N . ASP A 1 207 ? -16.641 7.648 -0.543 1 92.94 207 ASP A N 1
ATOM 1586 C CA . ASP A 1 207 ? -16.531 6.215 -0.795 1 92.94 207 ASP A CA 1
ATOM 1587 C C . ASP A 1 207 ? -16.828 5.414 0.472 1 92.94 207 ASP A C 1
ATOM 1589 O O . ASP A 1 207 ? -15.969 4.688 0.967 1 92.94 207 ASP A O 1
ATOM 1593 N N . PRO A 1 208 ? -17.984 5.473 0.94 1 90 208 PRO A N 1
ATOM 1594 C CA . PRO A 1 208 ? -18.312 4.848 2.223 1 90 208 PRO A CA 1
ATOM 1595 C C . PRO A 1 208 ? -18.078 3.34 2.223 1 90 208 PRO A C 1
ATOM 1597 O O . PRO A 1 208 ? -17.938 2.734 3.289 1 90 208 PRO A O 1
ATOM 1600 N N . ASP A 1 209 ? -17.953 2.715 1.137 1 85.88 209 ASP A N 1
ATOM 1601 C CA . ASP A 1 209 ? -17.781 1.267 1.061 1 85.88 209 ASP A CA 1
ATOM 1602 C C . ASP A 1 209 ? -16.312 0.897 0.858 1 85.88 209 ASP A C 1
ATOM 1604 O O . ASP A 1 209 ? -15.977 -0.28 0.708 1 85.88 209 ASP A O 1
ATOM 1608 N N . ALA A 1 210 ? -15.531 1.902 0.943 1 84.88 210 ALA A N 1
ATOM 1609 C CA . ALA A 1 210 ? -14.109 1.656 0.718 1 84.88 210 ALA A CA 1
ATOM 1610 C C . ALA A 1 210 ? -13.539 0.712 1.773 1 84.88 210 ALA A C 1
ATOM 1612 O O . ALA A 1 210 ? -13.969 0.73 2.928 1 84.88 210 ALA A O 1
ATOM 1613 N N . ARG A 1 211 ? -12.5 -0.021 1.344 1 88.75 211 ARG A N 1
ATOM 1614 C CA . ARG A 1 211 ? -11.812 -0.901 2.279 1 88.75 211 ARG A CA 1
ATOM 1615 C C . ARG A 1 211 ? -10.586 -0.214 2.877 1 88.75 211 ARG A C 1
ATOM 1617 O O . ARG A 1 211 ? -9.508 -0.801 2.934 1 88.75 211 ARG A O 1
ATOM 1624 N N . PHE A 1 212 ? -10.766 1.043 3.172 1 92.31 212 PHE A N 1
ATOM 1625 C CA . PHE A 1 212 ? -9.789 1.844 3.891 1 92.31 212 PHE A CA 1
ATOM 1626 C C . PHE A 1 212 ? -10.445 2.617 5.027 1 92.31 212 PHE A C 1
ATOM 1628 O O . PHE A 1 212 ? -11.539 3.154 4.863 1 92.31 212 PHE A O 1
ATOM 1635 N N . ASP A 1 213 ? -9.844 2.596 6.16 1 95 213 ASP A N 1
ATOM 1636 C CA . ASP A 1 213 ? -10.086 3.594 7.199 1 95 213 ASP A CA 1
ATOM 1637 C C . ASP A 1 213 ? -9.133 4.773 7.059 1 95 213 ASP A C 1
ATOM 1639 O O . ASP A 1 213 ? -7.988 4.715 7.52 1 95 213 ASP A O 1
ATOM 1643 N N . ALA A 1 214 ? -9.633 5.867 6.473 1 96.94 214 ALA A N 1
ATOM 1644 C CA . ALA A 1 214 ? -8.766 6.977 6.074 1 96.94 214 ALA A CA 1
ATOM 1645 C C . ALA A 1 214 ? -9.156 8.266 6.797 1 96.94 214 ALA A C 1
ATOM 1647 O O . ALA A 1 214 ? -10.344 8.547 6.973 1 96.94 214 ALA A O 1
ATOM 1648 N N . ILE A 1 215 ? -8.094 9.008 7.23 1 98.31 215 ILE A N 1
ATOM 1649 C CA . ILE A 1 215 ? -8.359 10.297 7.859 1 98.31 215 ILE A CA 1
ATOM 1650 C C . ILE A 1 215 ? -7.25 11.289 7.508 1 98.31 215 ILE A C 1
ATOM 1652 O O . ILE A 1 215 ? -6.207 10.891 6.984 1 98.31 215 ILE A O 1
ATOM 1656 N N . GLN A 1 216 ? -7.531 12.594 7.734 1 98.75 216 GLN A N 1
ATOM 1657 C CA . GLN A 1 216 ? -6.559 13.68 7.734 1 98.75 216 GLN A CA 1
ATOM 1658 C C . GLN A 1 216 ? -5.957 13.875 6.344 1 98.75 216 GLN A C 1
ATOM 1660 O O . GLN A 1 216 ? -4.734 13.898 6.188 1 98.75 216 GLN A O 1
ATOM 1665 N N . PRO A 1 217 ? -6.812 14.125 5.379 1 98.88 217 PRO A N 1
ATOM 1666 C CA . PRO A 1 217 ? -6.316 14.281 4.008 1 98.88 217 PRO A CA 1
ATOM 1667 C C . PRO A 1 217 ? -5.645 15.633 3.775 1 98.88 217 PRO A C 1
ATOM 1669 O O . PRO A 1 217 ? -5.949 16.609 4.473 1 98.88 217 PRO A O 1
ATOM 1672 N N . SER A 1 218 ? -4.715 15.68 2.867 1 98.88 218 SER A N 1
ATOM 1673 C CA . SER A 1 218 ? -4.246 16.891 2.191 1 98.88 218 SER A CA 1
ATOM 1674 C C . SER A 1 218 ? -4.887 17.031 0.816 1 98.88 218 SER A C 1
ATOM 1676 O O . SER A 1 218 ? -5.301 16.047 0.209 1 98.88 218 SER A O 1
ATOM 1678 N N . ILE A 1 219 ? -4.965 18.266 0.36 1 98.88 219 ILE A N 1
ATOM 1679 C CA . ILE A 1 219 ? -5.551 18.5 -0.954 1 98.88 219 ILE A CA 1
ATOM 1680 C C . ILE A 1 219 ? -4.473 19.016 -1.911 1 98.88 219 ILE A C 1
ATOM 1682 O O . ILE A 1 219 ? -3.725 19.938 -1.582 1 98.88 219 ILE A O 1
ATOM 1686 N N . LEU A 1 220 ? -4.422 18.391 -3.084 1 98.75 220 LEU A N 1
ATOM 1687 C CA . LEU A 1 220 ? -3.49 18.734 -4.152 1 98.75 220 LEU A CA 1
ATOM 1688 C C . LEU A 1 220 ? -4.242 19.203 -5.398 1 98.75 220 LEU A C 1
ATOM 1690 O O . LEU A 1 220 ? -5.391 18.812 -5.613 1 98.75 220 LEU A O 1
ATOM 1694 N N . PHE A 1 221 ? -3.551 20.047 -6.152 1 98.38 221 PHE A N 1
ATOM 1695 C CA . PHE A 1 221 ? -4.043 20.5 -7.445 1 98.38 221 PHE A CA 1
ATOM 1696 C C . PHE A 1 221 ? -3.316 19.797 -8.586 1 98.38 221 PHE A C 1
ATOM 1698 O O . PHE A 1 221 ? -2.119 20.016 -8.789 1 98.38 221 PHE A O 1
ATOM 1705 N N . LEU A 1 222 ? -4.031 18.953 -9.289 1 95.81 222 LEU A N 1
ATOM 1706 C CA . LEU A 1 222 ? -3.459 18.25 -10.43 1 95.81 222 LEU A CA 1
ATOM 1707 C C . LEU A 1 222 ? -3.699 19.016 -11.719 1 95.81 222 LEU A C 1
ATOM 1709 O O . LEU A 1 222 ? -4.535 19.922 -11.766 1 95.81 222 LEU A O 1
ATOM 1713 N N . PRO A 1 223 ? -2.896 18.609 -12.781 1 89.56 223 PRO A N 1
ATOM 1714 C CA . PRO A 1 223 ? -3.16 19.234 -14.078 1 89.56 223 PRO A CA 1
ATOM 1715 C C . PRO A 1 223 ? -4.59 19.016 -14.562 1 89.56 223 PRO A C 1
ATOM 1717 O O . PRO A 1 223 ? -5.199 17.984 -14.242 1 89.56 223 PRO A O 1
ATOM 1720 N N . GLY A 1 224 ? -5.141 20 -15.305 1 88.88 224 GLY A N 1
ATOM 1721 C CA . GLY A 1 224 ? -6.469 19.875 -15.875 1 88.88 224 GLY A CA 1
ATOM 1722 C C . GLY A 1 224 ? -7.574 20.25 -14.914 1 88.88 224 GLY A C 1
ATOM 1723 O O . GLY A 1 224 ? -8.75 19.969 -15.164 1 88.88 224 GLY A O 1
ATOM 1724 N N . GLY A 1 225 ? -7.23 20.797 -13.789 1 91 225 GLY A N 1
ATOM 1725 C CA . GLY A 1 225 ? -8.227 21.297 -12.859 1 91 225 GLY A CA 1
ATOM 1726 C C . GLY A 1 225 ? -8.734 20.25 -11.906 1 91 225 GLY A C 1
ATOM 1727 O O . GLY A 1 225 ? -9.68 20.484 -11.148 1 91 225 GLY A O 1
ATOM 1728 N N . ARG A 1 226 ? -8.141 19.109 -11.898 1 95.06 226 ARG A N 1
ATOM 1729 C CA . ARG A 1 226 ? -8.539 18.062 -10.969 1 95.06 226 ARG A CA 1
ATOM 1730 C C . ARG A 1 226 ? -7.922 18.266 -9.594 1 95.06 226 ARG A C 1
ATOM 1732 O O . ARG A 1 226 ? -6.82 18.812 -9.477 1 95.06 226 ARG A O 1
ATOM 1739 N N . LEU A 1 227 ? -8.719 17.875 -8.594 1 98.31 227 LEU A N 1
ATOM 1740 C CA . LEU A 1 227 ? -8.188 17.844 -7.23 1 98.31 227 LEU A CA 1
ATOM 1741 C C . LEU A 1 227 ? -7.887 16.406 -6.805 1 98.31 227 LEU A C 1
ATOM 1743 O O . LEU A 1 227 ? -8.57 15.469 -7.23 1 98.31 227 LEU A O 1
ATOM 1747 N N . GLU A 1 228 ? -6.863 16.281 -6.039 1 98.06 228 GLU A N 1
ATOM 1748 C CA . GLU A 1 228 ? -6.566 15.008 -5.391 1 98.06 228 GLU A CA 1
ATOM 1749 C C . GLU A 1 228 ? -6.391 15.18 -3.885 1 98.06 228 GLU A C 1
ATOM 1751 O O . GLU A 1 228 ? -5.773 16.141 -3.434 1 98.06 228 GLU A O 1
ATOM 1756 N N . ALA A 1 229 ? -7.012 14.297 -3.164 1 98.62 229 ALA A N 1
ATOM 1757 C CA . ALA A 1 229 ? -6.777 14.234 -1.723 1 98.62 229 ALA A CA 1
ATOM 1758 C C . ALA A 1 229 ? -6.004 12.977 -1.346 1 98.62 229 ALA A C 1
ATOM 1760 O O . ALA A 1 229 ? -6.309 11.883 -1.83 1 98.62 229 ALA A O 1
ATOM 1761 N N . ILE A 1 230 ? -5 13.148 -0.535 1 98.19 230 ILE A N 1
ATOM 1762 C CA . ILE A 1 230 ? -4.199 12.023 -0.065 1 98.19 230 ILE A CA 1
ATOM 1763 C C . ILE A 1 230 ? -4.277 11.93 1.458 1 98.19 230 ILE A C 1
ATOM 1765 O O . ILE A 1 230 ? -4.152 12.945 2.152 1 98.19 230 ILE A O 1
ATOM 1769 N N . ALA A 1 231 ? -4.449 10.664 1.968 1 98.12 231 ALA A N 1
ATOM 1770 C CA . ALA A 1 231 ? -4.746 10.5 3.389 1 98.12 231 ALA A CA 1
ATOM 1771 C C . ALA A 1 231 ? -4.008 9.297 3.971 1 98.12 231 ALA A C 1
ATOM 1773 O O . ALA A 1 231 ? -3.672 8.359 3.246 1 98.12 231 ALA A O 1
ATOM 1774 N N . ARG A 1 232 ? -3.789 9.406 5.297 1 97.31 232 ARG A N 1
ATOM 1775 C CA . ARG A 1 232 ? -3.316 8.219 6.008 1 97.31 232 ARG A CA 1
ATOM 1776 C C . ARG A 1 232 ? -4.438 7.199 6.176 1 97.31 232 ARG A C 1
ATOM 1778 O O . ARG A 1 232 ? -5.613 7.559 6.207 1 97.31 232 ARG A O 1
ATOM 1785 N N . THR A 1 233 ? -4.078 5.934 6.246 1 95.44 233 THR A N 1
ATOM 1786 C CA . THR A 1 233 ? -5.043 4.871 6.512 1 95.44 233 THR A CA 1
ATOM 1787 C C . THR A 1 233 ? -4.562 3.98 7.656 1 95.44 233 THR A C 1
ATOM 1789 O O . THR A 1 233 ? -3.381 3.99 8.008 1 95.44 233 THR A O 1
ATOM 1792 N N . ARG A 1 234 ? -5.52 3.217 8.195 1 93.44 234 ARG A N 1
ATOM 1793 C CA . ARG A 1 234 ? -5.176 2.213 9.195 1 93.44 234 ARG A CA 1
ATOM 1794 C C . ARG A 1 234 ? -4.559 0.979 8.547 1 93.44 234 ARG A C 1
ATOM 1796 O O . ARG A 1 234 ? -3.982 0.131 9.227 1 93.44 234 ARG A O 1
ATOM 1803 N N . GLU A 1 235 ? -4.613 0.893 7.262 1 90.94 235 GLU A N 1
ATOM 1804 C CA . GLU A 1 235 ? -4.238 -0.325 6.547 1 90.94 235 GLU A CA 1
ATOM 1805 C C . GLU A 1 235 ? -2.758 -0.312 6.18 1 90.94 235 GLU A C 1
ATOM 1807 O O . GLU A 1 235 ? -2.275 -1.218 5.496 1 90.94 235 GLU A O 1
ATOM 1812 N N . GLY A 1 236 ? -2.023 0.713 6.578 1 89.69 236 GLY A N 1
ATOM 1813 C CA . GLY A 1 236 ? -0.578 0.696 6.422 1 89.69 236 GLY A CA 1
ATOM 1814 C C . GLY A 1 236 ? -0.115 1.269 5.094 1 89.69 236 GLY A C 1
ATOM 1815 O O . GLY A 1 236 ? 1.022 1.039 4.676 1 89.69 236 GLY A O 1
ATOM 1816 N N . VAL A 1 237 ? -0.975 1.978 4.426 1 91.44 237 VAL A N 1
ATOM 1817 C CA . VAL A 1 237 ? -0.672 2.639 3.16 1 91.44 237 VAL A CA 1
ATOM 1818 C C . VAL A 1 237 ? -1.316 4.023 3.133 1 91.44 237 VAL A C 1
ATOM 1820 O O . VAL A 1 237 ? -2.117 4.359 4.008 1 91.44 237 VAL A O 1
ATOM 1823 N N . LEU A 1 238 ? -0.905 4.785 2.146 1 95.25 238 LEU A N 1
ATOM 1824 C CA . LEU A 1 238 ? -1.648 6.004 1.861 1 95.25 238 LEU A CA 1
ATOM 1825 C C . LEU A 1 238 ? -2.75 5.746 0.841 1 95.25 238 LEU A C 1
ATOM 1827 O O . LEU A 1 238 ? -2.588 4.918 -0.058 1 95.25 238 LEU A O 1
ATOM 1831 N N . ALA A 1 239 ? -3.812 6.445 0.985 1 94.75 239 ALA A N 1
ATOM 1832 C CA . ALA A 1 239 ? -4.902 6.375 0.013 1 94.75 239 ALA A CA 1
ATOM 1833 C C . ALA A 1 239 ? -5.211 7.754 -0.565 1 94.75 239 ALA A C 1
ATOM 1835 O O . ALA A 1 239 ? -5.023 8.773 0.105 1 94.75 239 ALA A O 1
ATOM 1836 N N . ALA A 1 240 ? -5.703 7.715 -1.797 1 95.94 240 ALA A N 1
ATOM 1837 C CA . ALA A 1 240 ? -6.055 8.977 -2.451 1 95.94 240 ALA A CA 1
ATOM 1838 C C . ALA A 1 240 ? -7.418 8.883 -3.131 1 95.94 240 ALA A C 1
ATOM 1840 O O . ALA A 1 240 ? -7.965 7.785 -3.285 1 95.94 240 ALA A O 1
ATOM 1841 N N . THR A 1 241 ? -8.008 9.969 -3.395 1 96.25 241 THR A N 1
ATOM 1842 C CA . THR A 1 241 ? -9.234 10.156 -4.168 1 96.25 241 THR A CA 1
ATOM 1843 C C . THR A 1 241 ? -9.156 11.445 -4.988 1 96.25 241 THR A C 1
ATOM 1845 O O . THR A 1 241 ? -8.367 12.336 -4.68 1 96.25 241 THR A O 1
ATOM 1848 N N . GLN A 1 242 ? -10 11.516 -6.016 1 96.25 242 GLN A N 1
ATOM 1849 C CA . GLN A 1 242 ? -9.922 12.672 -6.895 1 96.25 242 GLN A CA 1
ATOM 1850 C C . GLN A 1 242 ? -11.297 13.297 -7.109 1 96.25 242 GLN A C 1
ATOM 1852 O O . GLN A 1 242 ? -12.312 12.617 -6.98 1 96.25 242 GLN A O 1
ATOM 1857 N N . SER A 1 243 ? -11.289 14.531 -7.312 1 97.5 243 SER A N 1
ATOM 1858 C CA . SER A 1 243 ? -12.469 15.312 -7.668 1 97.5 243 SER A CA 1
ATOM 1859 C C . SER A 1 243 ? -12.273 16.031 -9 1 97.5 243 SER A C 1
ATOM 1861 O O . SER A 1 243 ? -11.211 16.609 -9.25 1 97.5 243 SER A O 1
ATOM 1863 N N . ALA A 1 244 ? -13.336 15.977 -9.836 1 95.62 244 ALA A N 1
ATOM 1864 C CA . ALA A 1 244 ? -13.297 16.672 -11.125 1 95.62 244 ALA A CA 1
ATOM 1865 C C . ALA A 1 244 ? -14.234 17.875 -11.141 1 95.62 244 ALA A C 1
ATOM 1867 O O . ALA A 1 244 ? -14.438 18.5 -12.18 1 95.62 244 ALA A O 1
ATOM 1868 N N . ASP A 1 245 ? -14.844 18.188 -10.031 1 96.38 245 ASP A N 1
ATOM 1869 C CA . ASP A 1 245 ? -15.836 19.266 -9.984 1 96.38 245 ASP A CA 1
ATOM 1870 C C . ASP A 1 245 ? -15.555 20.234 -8.844 1 96.38 245 ASP A C 1
ATOM 1872 O O . ASP A 1 245 ? -16.469 20.641 -8.125 1 96.38 245 ASP A O 1
ATOM 1876 N N . ASN A 1 246 ? -14.281 20.5 -8.625 1 95.75 246 ASN A N 1
ATOM 1877 C CA . ASN A 1 246 ? -13.828 21.516 -7.664 1 95.75 246 ASN A CA 1
ATOM 1878 C C . ASN A 1 246 ? -14.188 21.125 -6.234 1 95.75 246 ASN A C 1
ATOM 1880 O O . ASN A 1 246 ? -14.625 21.969 -5.449 1 95.75 246 ASN A O 1
ATOM 1884 N N . GLY A 1 247 ? -14.141 19.844 -5.945 1 97.31 247 GLY A N 1
ATOM 1885 C CA . GLY A 1 247 ? -14.25 19.359 -4.578 1 97.31 247 GLY A CA 1
ATOM 1886 C C . GLY A 1 247 ? -15.688 19.109 -4.148 1 97.31 247 GLY A C 1
ATOM 1887 O O . GLY A 1 247 ? -15.953 18.828 -2.977 1 97.31 247 GLY A O 1
ATOM 1888 N N . LYS A 1 248 ? -16.641 19.156 -5.039 1 96.75 248 LYS A N 1
ATOM 1889 C CA . LYS A 1 248 ? -18.047 18.953 -4.691 1 96.75 248 LYS A CA 1
ATOM 1890 C C . LYS A 1 248 ? -18.344 17.469 -4.508 1 96.75 248 LYS A C 1
ATOM 1892 O O . LYS A 1 248 ? -19.188 17.094 -3.684 1 96.75 248 LYS A O 1
ATOM 1897 N N . SER A 1 249 ? -17.688 16.672 -5.316 1 96.75 249 SER A N 1
ATOM 1898 C CA . SER A 1 249 ? -17.781 15.219 -5.191 1 96.75 249 SER A CA 1
ATOM 1899 C C . SER A 1 249 ? -16.438 14.555 -5.441 1 96.75 249 SER A C 1
ATOM 1901 O O . SER A 1 249 ? -15.547 15.156 -6.055 1 96.75 249 SER A O 1
ATOM 1903 N N . TRP A 1 250 ? -16.312 13.398 -4.91 1 97.06 250 TRP A N 1
ATOM 1904 C CA . TRP A 1 250 ? -15.039 12.703 -4.949 1 97.06 250 TRP A CA 1
ATOM 1905 C C . TRP A 1 250 ? -15.211 11.25 -5.383 1 97.06 250 TRP A C 1
ATOM 1907 O O . TRP A 1 250 ? -16.234 10.625 -5.07 1 97.06 250 TRP A O 1
ATOM 1917 N N . GLY A 1 251 ? -14.219 10.742 -6.082 1 94.5 251 GLY A N 1
ATOM 1918 C CA . GLY A 1 251 ? -14.258 9.375 -6.574 1 94.5 251 GLY A CA 1
ATOM 1919 C C . GLY A 1 251 ? -13.898 8.352 -5.516 1 94.5 251 GLY A C 1
ATOM 1920 O O . GLY A 1 251 ? -13.82 8.68 -4.328 1 94.5 251 GLY A O 1
ATOM 1921 N N . LYS A 1 252 ? -13.719 7.145 -5.98 1 92.94 252 LYS A N 1
ATOM 1922 C CA . LYS A 1 252 ? -13.344 6.043 -5.102 1 92.94 252 LYS A CA 1
ATOM 1923 C C . LYS A 1 252 ? -11.922 6.234 -4.566 1 92.94 252 LYS A C 1
ATOM 1925 O O . LYS A 1 252 ? -11.094 6.875 -5.211 1 92.94 252 LYS A O 1
ATOM 1930 N N . LEU A 1 253 ? -11.719 5.672 -3.414 1 93.62 253 LEU A N 1
ATOM 1931 C CA . LEU A 1 253 ? -10.375 5.664 -2.852 1 93.62 253 LEU A CA 1
ATOM 1932 C C . LEU A 1 253 ? -9.5 4.629 -3.545 1 93.62 253 LEU A C 1
ATOM 1934 O O . LEU A 1 253 ? -9.984 3.561 -3.93 1 93.62 253 LEU A O 1
ATOM 1938 N N . PHE A 1 254 ? -8.211 4.93 -3.674 1 91.12 254 PHE A N 1
ATOM 1939 C CA . PHE A 1 254 ? -7.219 3.99 -4.184 1 91.12 254 PHE A CA 1
ATOM 1940 C C . PHE A 1 254 ? -5.902 4.133 -3.426 1 91.12 254 PHE A C 1
ATOM 1942 O O . PHE A 1 254 ? -5.57 5.219 -2.943 1 91.12 254 PHE A O 1
ATOM 1949 N N . ALA A 1 255 ? -5.156 3.029 -3.357 1 91.19 255 ALA A N 1
ATOM 1950 C CA . ALA A 1 255 ? -3.865 3.059 -2.674 1 91.19 255 ALA A CA 1
ATOM 1951 C C . ALA A 1 255 ? -2.814 3.771 -3.52 1 91.19 255 ALA A C 1
ATOM 1953 O O . ALA A 1 255 ? -2.75 3.578 -4.734 1 91.19 255 ALA A O 1
ATOM 1954 N N . VAL A 1 256 ? -2.062 4.625 -2.812 1 91.12 256 VAL A N 1
ATOM 1955 C CA . VAL A 1 256 ? -0.888 5.25 -3.416 1 91.12 256 VAL A CA 1
ATOM 1956 C C . VAL A 1 256 ? 0.329 4.344 -3.23 1 91.12 256 VAL A C 1
ATOM 1958 O O . VAL A 1 256 ? 0.372 3.533 -2.305 1 91.12 256 VAL A O 1
ATOM 1961 N N . ASP A 1 257 ? 1.289 4.414 -4.176 1 88.38 257 ASP A N 1
ATOM 1962 C CA . ASP A 1 257 ? 2.441 3.518 -4.164 1 88.38 257 ASP A CA 1
ATOM 1963 C C . ASP A 1 257 ? 3.473 3.965 -3.129 1 88.38 257 ASP A C 1
ATOM 1965 O O . ASP A 1 257 ? 4.668 4.016 -3.42 1 88.38 257 ASP A O 1
ATOM 1969 N N . LEU A 1 258 ? 3.072 4.398 -1.955 1 90.88 258 LEU A N 1
ATOM 1970 C CA . LEU A 1 258 ? 3.908 4.734 -0.806 1 90.88 258 LEU A CA 1
ATOM 1971 C C . LEU A 1 258 ? 3.42 4.016 0.447 1 90.88 258 LEU A C 1
ATOM 1973 O O . LEU A 1 258 ? 2.217 3.979 0.718 1 90.88 258 LEU A O 1
ATOM 1977 N N . PRO A 1 259 ? 4.367 3.445 1.164 1 90.75 259 PRO A N 1
ATOM 1978 C CA . PRO A 1 259 ? 3.975 2.947 2.482 1 90.75 259 PRO A CA 1
ATOM 1979 C C . PRO A 1 259 ? 3.744 4.066 3.494 1 90.75 259 PRO A C 1
ATOM 1981 O O . PRO A 1 259 ? 4.191 5.199 3.279 1 90.75 259 PRO A O 1
ATOM 1984 N N . ASN A 1 260 ? 3.035 3.777 4.508 1 94.62 260 ASN A N 1
ATOM 1985 C CA . ASN A 1 260 ? 2.822 4.668 5.645 1 94.62 260 ASN A CA 1
ATOM 1986 C C . ASN A 1 260 ? 2.221 3.924 6.832 1 94.62 260 ASN A C 1
ATOM 1988 O O . ASN A 1 260 ? 1.212 3.232 6.691 1 94.62 260 ASN A O 1
ATOM 1992 N N . PRO A 1 261 ? 2.801 4.051 7.965 1 93.44 261 PRO A N 1
ATOM 1993 C CA . PRO A 1 261 ? 2.389 3.25 9.117 1 93.44 261 PRO A CA 1
ATOM 1994 C C . PRO A 1 261 ? 1.328 3.945 9.969 1 93.44 261 PRO A C 1
ATOM 1996 O O . PRO A 1 261 ? 1.502 4.086 11.18 1 93.44 261 PRO A O 1
ATOM 1999 N N . ASN A 1 262 ? 0.217 4.328 9.336 1 94.56 262 ASN A N 1
ATOM 2000 C CA . ASN A 1 262 ? -0.85 5.02 10.055 1 94.56 262 ASN A CA 1
ATOM 2001 C C . ASN A 1 262 ? -0.334 6.27 10.758 1 94.56 262 ASN A C 1
ATOM 2003 O O . ASN A 1 262 ? -0.591 6.473 11.945 1 94.56 262 ASN A O 1
ATOM 2007 N N . SER A 1 263 ? 0.446 7.012 10.07 1 96.56 263 SER A N 1
ATOM 2008 C CA . SER A 1 263 ? 1.004 8.266 10.562 1 96.56 263 SER A CA 1
ATOM 2009 C C . SER A 1 263 ? 0.483 9.453 9.766 1 96.56 263 SER A C 1
ATOM 2011 O O . SER A 1 263 ? 0.273 9.352 8.555 1 96.56 263 SER A O 1
ATOM 2013 N N . GLY A 1 264 ? 0.301 10.555 10.445 1 97.69 264 GLY A N 1
ATOM 2014 C CA . GLY A 1 264 ? -0.116 11.758 9.75 1 97.69 264 GLY A CA 1
ATOM 2015 C C . GLY A 1 264 ? 0.862 12.195 8.672 1 97.69 264 GLY A C 1
ATOM 2016 O O . GLY A 1 264 ? 2.076 12.039 8.836 1 97.69 264 GLY A O 1
ATOM 2017 N N . THR A 1 265 ? 0.311 12.703 7.609 1 98.69 265 THR A N 1
ATOM 2018 C CA . THR A 1 265 ? 1.094 13.227 6.496 1 98.69 265 THR A CA 1
ATOM 2019 C C . THR A 1 265 ? 0.64 14.633 6.133 1 98.69 265 THR A C 1
ATOM 2021 O O . THR A 1 265 ? -0.348 15.133 6.676 1 98.69 265 THR A O 1
ATOM 2024 N N . ASP A 1 266 ? 1.35 15.297 5.34 1 98.94 266 ASP A N 1
ATOM 2025 C CA . ASP A 1 266 ? 0.909 16.516 4.66 1 98.94 266 ASP A CA 1
ATOM 2026 C C . ASP A 1 266 ? 1.53 16.625 3.27 1 98.94 266 ASP A C 1
ATOM 2028 O O . ASP A 1 266 ? 2.605 16.078 3.021 1 98.94 266 ASP A O 1
ATOM 2032 N N . ALA A 1 267 ? 0.798 17.297 2.42 1 98.94 267 ALA A N 1
ATOM 2033 C CA . ALA A 1 267 ? 1.236 17.422 1.034 1 98.94 267 ALA A CA 1
ATOM 2034 C C . ALA A 1 267 ? 0.914 18.812 0.489 1 98.94 267 ALA A C 1
ATOM 2036 O O . ALA A 1 267 ? 0.067 19.516 1.038 1 98.94 267 ALA A O 1
ATOM 2037 N N . VAL A 1 268 ? 1.654 19.172 -0.563 1 98.81 268 VAL A N 1
ATOM 2038 C CA . VAL A 1 268 ? 1.451 20.484 -1.188 1 98.81 268 VAL A CA 1
ATOM 2039 C C . VAL A 1 268 ? 1.788 20.391 -2.674 1 98.81 268 VAL A C 1
ATOM 2041 O O . VAL A 1 268 ? 2.699 19.672 -3.072 1 98.81 268 VAL A O 1
ATOM 2044 N N . THR A 1 269 ? 0.98 21.047 -3.475 1 98.62 269 THR A N 1
ATOM 2045 C CA . THR A 1 269 ? 1.346 21.266 -4.871 1 98.62 269 THR A CA 1
ATOM 2046 C C . THR A 1 269 ? 2.354 22.406 -4.996 1 98.62 269 THR A C 1
ATOM 2048 O O . THR A 1 269 ? 2.061 23.547 -4.625 1 98.62 269 THR A O 1
ATOM 2051 N N . LEU A 1 270 ? 3.469 22.062 -5.562 1 98.38 270 LEU A N 1
ATOM 2052 C CA . LEU A 1 270 ? 4.516 23.062 -5.73 1 98.38 270 LEU A CA 1
ATOM 2053 C C . LEU A 1 270 ? 4.188 24.016 -6.875 1 98.38 270 LEU A C 1
ATOM 2055 O O . LEU A 1 270 ? 3.406 23.672 -7.77 1 98.38 270 LEU A O 1
ATOM 2059 N N . LYS A 1 271 ? 4.852 25.125 -6.863 1 97.25 271 LYS A N 1
ATOM 2060 C CA . LYS A 1 271 ? 4.645 26.141 -7.895 1 97.25 271 LYS A CA 1
ATOM 2061 C C . LYS A 1 271 ? 5.008 25.594 -9.273 1 97.25 271 LYS A C 1
ATOM 2063 O O . LYS A 1 271 ? 4.426 26.016 -10.281 1 97.25 271 LYS A O 1
ATOM 2068 N N . ASP A 1 272 ? 5.906 24.656 -9.383 1 96.44 272 ASP A N 1
ATOM 2069 C CA . ASP A 1 272 ? 6.328 24.109 -10.664 1 96.44 272 ASP A CA 1
ATOM 2070 C C . ASP A 1 272 ? 5.438 22.953 -11.094 1 96.44 272 ASP A C 1
ATOM 2072 O O . ASP A 1 272 ? 5.738 22.25 -12.062 1 96.44 272 ASP A O 1
ATOM 2076 N N . GLY A 1 273 ? 4.445 22.703 -10.305 1 96.44 273 GLY A N 1
ATOM 2077 C CA . GLY A 1 273 ? 3.439 21.719 -10.711 1 96.44 273 GLY A CA 1
ATOM 2078 C C . GLY A 1 273 ? 3.654 20.359 -10.086 1 96.44 273 GLY A C 1
ATOM 2079 O O . GLY A 1 273 ? 2.752 19.516 -10.102 1 96.44 273 GLY A O 1
ATOM 2080 N N . ARG A 1 274 ? 4.832 20.078 -9.562 1 97.12 274 ARG A N 1
ATOM 2081 C CA . ARG A 1 274 ? 5.086 18.797 -8.906 1 97.12 274 ARG A CA 1
ATOM 2082 C C . ARG A 1 274 ? 4.285 18.688 -7.609 1 97.12 274 ARG A C 1
ATOM 2084 O O . ARG A 1 274 ? 4.016 19.688 -6.945 1 97.12 274 ARG A O 1
ATOM 2091 N N . GLN A 1 275 ? 3.93 17.484 -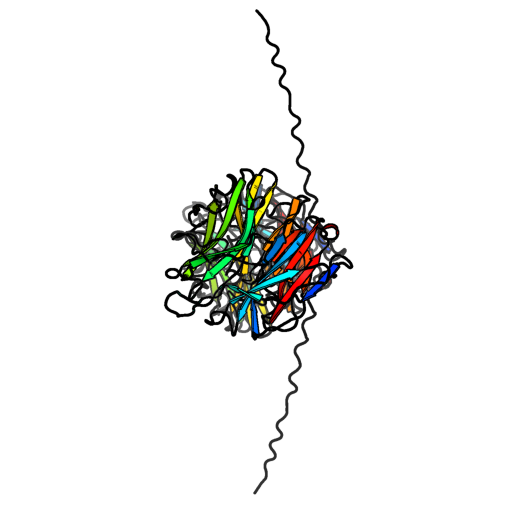7.285 1 98.12 275 GLN A N 1
ATOM 2092 C CA . GLN A 1 275 ? 3.289 17.172 -6.012 1 98.12 275 GLN A CA 1
ATOM 2093 C C . GLN A 1 275 ? 4.312 16.703 -4.98 1 98.12 275 GLN A C 1
ATOM 2095 O O . GLN A 1 275 ? 5.188 15.891 -5.293 1 98.12 275 GLN A O 1
ATOM 2100 N N . LEU A 1 276 ? 4.273 17.297 -3.785 1 98.69 276 LEU A N 1
ATOM 2101 C CA . LEU A 1 276 ? 5.203 16.953 -2.715 1 98.69 276 LEU A CA 1
ATOM 2102 C C . LEU A 1 276 ? 4.457 16.453 -1.483 1 98.69 276 LEU A C 1
ATOM 2104 O O . LEU A 1 276 ? 3.477 17.062 -1.056 1 98.69 276 LEU A O 1
ATOM 2108 N N . ILE A 1 277 ? 4.879 15.289 -0.94 1 98.69 277 ILE A N 1
ATOM 2109 C CA . ILE A 1 277 ? 4.281 14.781 0.292 1 98.69 277 ILE A CA 1
ATOM 2110 C C . ILE A 1 277 ? 5.383 14.469 1.306 1 98.69 277 ILE A C 1
ATOM 2112 O O . ILE A 1 277 ? 6.473 14.031 0.932 1 98.69 277 ILE A O 1
ATOM 2116 N N . VAL A 1 278 ? 5.168 14.781 2.551 1 98.88 278 VAL A N 1
ATOM 2117 C CA . VAL A 1 278 ? 5.992 14.359 3.68 1 98.88 278 VAL A CA 1
ATOM 2118 C C . VAL A 1 278 ? 5.301 13.227 4.43 1 98.88 278 VAL A C 1
ATOM 2120 O O . VAL A 1 278 ? 4.148 13.359 4.844 1 98.88 278 VAL A O 1
ATOM 2123 N N . TYR A 1 279 ? 5.945 12.086 4.555 1 97.94 279 TYR A N 1
ATOM 2124 C CA . TYR A 1 279 ? 5.344 10.867 5.082 1 97.94 279 TYR A CA 1
ATOM 2125 C C . TYR A 1 279 ? 6.387 9.984 5.754 1 97.94 279 TYR A C 1
ATOM 2127 O O . TYR A 1 279 ? 7.582 10.289 5.715 1 97.94 279 TYR A O 1
ATOM 2135 N N . ASN A 1 280 ? 5.953 8.977 6.48 1 97 280 ASN A N 1
ATOM 2136 C CA . ASN A 1 280 ? 6.867 7.973 7.02 1 97 280 ASN A CA 1
ATOM 2137 C C . ASN A 1 280 ? 6.98 6.762 6.098 1 97 280 ASN A C 1
ATOM 2139 O O . ASN A 1 280 ? 5.996 6.07 5.848 1 97 280 ASN A O 1
ATOM 2143 N N . HIS A 1 281 ? 8.195 6.566 5.66 1 93.81 281 HIS A N 1
ATOM 2144 C CA . HIS A 1 281 ? 8.438 5.441 4.762 1 93.81 281 HIS A CA 1
ATOM 2145 C C . HIS A 1 281 ? 8.695 4.16 5.547 1 93.81 281 HIS A C 1
ATOM 2147 O O . HIS A 1 281 ? 9.828 3.666 5.574 1 93.81 281 HIS A O 1
ATOM 2153 N N . ALA A 1 282 ? 7.613 3.623 6.062 1 90.56 282 ALA A N 1
ATOM 2154 C CA . ALA A 1 282 ? 7.723 2.416 6.875 1 90.56 282 ALA A CA 1
ATOM 2155 C C . ALA A 1 282 ? 6.484 1.539 6.727 1 90.56 282 ALA A C 1
ATOM 2157 O O . ALA A 1 282 ? 5.371 2.047 6.57 1 90.56 282 ALA A O 1
ATOM 2158 N N . ALA A 1 283 ? 6.699 0.281 6.844 1 84.75 283 ALA A N 1
ATOM 2159 C CA . ALA A 1 283 ? 5.609 -0.691 6.805 1 84.75 283 ALA A CA 1
ATOM 2160 C C . ALA A 1 283 ? 5.066 -0.964 8.203 1 84.75 283 ALA A C 1
ATOM 2162 O O . ALA A 1 283 ? 5.73 -0.675 9.203 1 84.75 283 ALA A O 1
ATOM 2163 N N . GLN A 1 284 ? 3.834 -1.48 8.133 1 85.81 284 GLN A N 1
ATOM 2164 C CA . GLN A 1 284 ? 3.322 -2.029 9.383 1 85.81 284 GLN A CA 1
ATOM 2165 C C . GLN A 1 284 ? 3.904 -3.414 9.656 1 85.81 284 GLN A C 1
ATOM 2167 O O . GLN A 1 284 ? 4.395 -4.078 8.742 1 85.81 284 GLN A O 1
ATOM 2172 N N . ARG A 1 285 ? 3.861 -3.752 10.93 1 82.69 285 ARG A N 1
ATOM 2173 C CA . ARG A 1 285 ? 4.332 -5.074 11.336 1 82.69 285 ARG A CA 1
ATOM 2174 C C . ARG A 1 285 ? 3.168 -5.949 11.789 1 82.69 285 ARG A C 1
ATOM 2176 O O . ARG A 1 285 ? 2.146 -5.445 12.258 1 82.69 285 ARG A O 1
ATOM 2183 N N . PRO A 1 286 ? 3.371 -7.262 11.633 1 77.5 286 PRO A N 1
ATOM 2184 C CA . PRO A 1 286 ? 2.309 -8.18 12.047 1 77.5 286 PRO A CA 1
ATOM 2185 C C . PRO A 1 286 ? 1.902 -7.996 13.508 1 77.5 286 PRO A C 1
ATOM 2187 O O . PRO A 1 286 ? 0.745 -8.234 13.867 1 77.5 286 PRO A O 1
ATOM 2190 N N . GLU A 1 287 ? 2.83 -7.598 14.234 1 77.5 287 GLU A N 1
ATOM 2191 C CA . GLU A 1 287 ? 2.594 -7.492 15.672 1 77.5 287 GLU A CA 1
ATOM 2192 C C . GLU A 1 287 ? 1.857 -6.199 16.016 1 77.5 287 GLU A C 1
ATOM 2194 O O . GLU A 1 287 ? 1.318 -6.062 17.125 1 77.5 287 GLU A O 1
ATOM 2199 N N . THR A 1 288 ? 1.869 -5.258 15.086 1 76.19 288 THR A N 1
ATOM 2200 C CA . THR A 1 288 ? 1.287 -3.953 15.383 1 76.19 288 THR A CA 1
ATOM 2201 C C . THR A 1 288 ? 0.428 -3.465 14.219 1 76.19 288 THR A C 1
ATOM 2203 O O . THR A 1 288 ? 0.653 -2.375 13.688 1 76.19 288 THR A O 1
ATOM 2206 N N . PRO A 1 289 ? -0.608 -4.344 13.961 1 68.12 289 PRO A N 1
ATOM 2207 C CA . PRO A 1 289 ? -1.463 -3.877 12.867 1 68.12 289 PRO A CA 1
ATOM 2208 C C . PRO A 1 289 ? -2.158 -2.555 13.18 1 68.12 289 PRO A C 1
ATOM 2210 O O . PRO A 1 289 ? -2.621 -2.354 14.305 1 68.12 289 PRO A O 1
ATOM 2213 N N . GLY A 1 290 ? -2.072 -1.692 12.289 1 71.44 290 GLY A N 1
ATOM 2214 C CA . GLY A 1 290 ? -2.699 -0.392 12.461 1 71.44 290 GLY A CA 1
ATOM 2215 C C . GLY A 1 290 ? -1.778 0.636 13.094 1 71.44 290 GLY A C 1
ATOM 2216 O O . GLY A 1 290 ? -2.176 1.783 13.312 1 71.44 290 GLY A O 1
ATOM 2217 N N . SER A 1 291 ? -0.645 0.101 13.484 1 79.38 291 SER A N 1
ATOM 2218 C CA . SER A 1 291 ? 0.373 0.977 14.055 1 79.38 291 SER A CA 1
ATOM 2219 C C . SER A 1 291 ? 1.771 0.569 13.602 1 79.38 291 SER A C 1
ATOM 2221 O O . SER A 1 291 ? 2.029 -0.611 13.359 1 79.38 291 SER A O 1
ATOM 2223 N N . GLY A 1 292 ? 2.621 1.515 13.273 1 84.19 292 GLY A N 1
ATOM 2224 C CA . GLY A 1 292 ? 3.996 1.222 12.906 1 84.19 292 GLY A CA 1
ATOM 2225 C C . GLY A 1 292 ? 4.973 2.297 13.344 1 84.19 292 GLY A C 1
ATOM 2226 O O . GLY A 1 292 ? 4.57 3.322 13.891 1 84.19 292 GLY A O 1
ATOM 2227 N N . ARG A 1 293 ? 6.176 1.923 13.086 1 90 293 ARG A N 1
ATOM 2228 C CA . ARG A 1 293 ? 7.219 2.879 13.453 1 90 293 ARG A CA 1
ATOM 2229 C C . ARG A 1 293 ? 7.121 4.141 12.602 1 90 293 ARG A C 1
ATOM 2231 O O . ARG A 1 293 ? 6.82 4.074 11.406 1 90 293 ARG A O 1
ATOM 2238 N N . ARG A 1 294 ? 7.348 5.207 13.242 1 95.38 294 ARG A N 1
ATOM 2239 C CA . ARG A 1 294 ? 7.23 6.484 12.547 1 95.38 294 ARG A CA 1
ATOM 2240 C C . ARG A 1 294 ? 8.602 7.051 12.203 1 95.38 294 ARG A C 1
ATOM 2242 O O . ARG A 1 294 ? 8.867 8.234 12.445 1 95.38 294 ARG A O 1
ATOM 2249 N N . TYR A 1 295 ? 9.445 6.328 11.711 1 94.38 295 TYR A N 1
ATOM 2250 C CA . TYR A 1 295 ? 10.703 6.625 11.031 1 94.38 295 TYR A CA 1
ATOM 2251 C C . TYR A 1 295 ? 11 5.586 9.953 1 94.38 295 TYR A C 1
ATOM 2253 O O . TYR A 1 295 ? 10.609 4.426 10.078 1 94.38 295 TYR A O 1
ATOM 2261 N N . PRO A 1 296 ? 11.695 5.941 8.891 1 95.69 296 PRO A N 1
ATOM 2262 C CA . PRO A 1 296 ? 12.172 7.289 8.578 1 95.69 296 PRO A CA 1
ATOM 2263 C C . PRO A 1 296 ? 11.047 8.242 8.18 1 95.69 296 PRO A C 1
ATOM 2265 O O . PRO A 1 296 ? 9.945 7.789 7.855 1 95.69 296 PRO A O 1
ATOM 2268 N N . LEU A 1 297 ? 11.344 9.539 8.32 1 98.06 297 LEU A N 1
ATOM 2269 C CA . LEU A 1 297 ? 10.516 10.586 7.727 1 98.06 297 LEU A CA 1
ATOM 2270 C C . LEU A 1 297 ? 11.07 11 6.367 1 98.06 297 LEU A C 1
ATOM 2272 O O . LEU A 1 297 ? 12.25 11.336 6.242 1 98.06 297 LEU A O 1
ATOM 2276 N N . ASN A 1 298 ? 10.164 10.977 5.32 1 97.38 298 ASN A N 1
ATOM 2277 C CA . ASN A 1 298 ? 10.617 11.164 3.947 1 97.38 298 ASN A CA 1
ATOM 2278 C C . ASN A 1 298 ? 9.789 12.234 3.23 1 97.38 298 ASN A C 1
ATOM 2280 O O . ASN A 1 298 ? 8.688 12.57 3.666 1 97.38 298 ASN A O 1
ATOM 2284 N N . ILE A 1 299 ? 10.422 12.781 2.215 1 98.25 299 ILE A N 1
ATOM 2285 C CA . ILE A 1 299 ? 9.719 13.516 1.172 1 98.25 299 ILE A CA 1
ATOM 2286 C C . ILE A 1 299 ? 9.609 12.656 -0.086 1 98.25 299 ILE A C 1
ATOM 2288 O O . ILE A 1 299 ? 10.586 12.031 -0.503 1 98.25 299 ILE A O 1
ATOM 2292 N N . ALA A 1 300 ? 8.445 12.602 -0.645 1 97.25 300 ALA A N 1
ATOM 2293 C CA . ALA A 1 300 ? 8.25 12.023 -1.972 1 97.25 300 ALA A CA 1
ATOM 2294 C C . ALA A 1 300 ? 7.668 13.047 -2.939 1 97.25 300 ALA A C 1
ATOM 2296 O O . ALA A 1 300 ? 7.023 14.008 -2.518 1 97.25 300 ALA A O 1
ATOM 2297 N N . ILE A 1 301 ? 7.965 12.844 -4.234 1 97.38 301 ILE A N 1
ATOM 2298 C CA . ILE A 1 301 ? 7.527 13.742 -5.293 1 97.38 301 ILE A CA 1
ATOM 2299 C C . ILE A 1 301 ? 6.766 12.961 -6.359 1 97.38 301 ILE A C 1
ATOM 2301 O O . ILE A 1 301 ? 7.094 11.805 -6.637 1 97.38 301 ILE A O 1
ATOM 2305 N N . SER A 1 302 ? 5.785 13.586 -6.918 1 95.75 302 SER A N 1
ATOM 2306 C CA . SER A 1 302 ? 5.023 13.031 -8.031 1 95.75 302 SER A CA 1
ATOM 2307 C C . SER A 1 302 ? 4.652 14.117 -9.039 1 95.75 302 SER A C 1
ATOM 2309 O O . SER A 1 302 ? 4.527 15.289 -8.68 1 95.75 302 SER A O 1
ATOM 2311 N N . ARG A 1 303 ? 4.453 13.672 -10.273 1 92.75 303 ARG A N 1
ATOM 2312 C CA . ARG A 1 303 ? 3.979 14.602 -11.289 1 92.75 303 ARG A CA 1
ATOM 2313 C C . ARG A 1 303 ? 2.502 14.375 -11.602 1 92.75 303 ARG A C 1
ATOM 2315 O O . ARG A 1 303 ? 1.837 15.25 -12.156 1 92.75 303 ARG A O 1
ATOM 2322 N N . ASP A 1 304 ? 2.062 13.211 -11.227 1 89.94 304 ASP A N 1
ATOM 2323 C CA . ASP A 1 304 ? 0.712 12.867 -11.664 1 89.94 304 ASP A CA 1
ATOM 2324 C C . ASP A 1 304 ? -0.169 12.484 -10.477 1 89.94 304 ASP A C 1
ATOM 2326 O O . ASP A 1 304 ? -1.356 12.195 -10.648 1 89.94 304 ASP A O 1
ATOM 2330 N N . GLY A 1 305 ? 0.369 12.453 -9.289 1 90.56 305 GLY A N 1
ATOM 2331 C CA . GLY A 1 305 ? -0.392 12.078 -8.109 1 90.56 305 GLY A CA 1
ATOM 2332 C C . GLY A 1 305 ? -0.588 10.578 -7.977 1 90.56 305 GLY A C 1
ATOM 2333 O O . GLY A 1 305 ? -1.222 10.109 -7.031 1 90.56 305 GLY A O 1
ATOM 2334 N N . VAL A 1 306 ? -0.037 9.836 -8.852 1 87.12 306 VAL A N 1
ATOM 2335 C CA . VAL A 1 306 ? -0.218 8.383 -8.859 1 87.12 306 VAL A CA 1
ATOM 2336 C C . VAL A 1 306 ? 1.12 7.695 -8.602 1 87.12 306 VAL A C 1
ATOM 2338 O O . VAL A 1 306 ? 1.222 6.828 -7.734 1 87.12 306 VAL A O 1
ATOM 2341 N N . TYR A 1 307 ? 2.082 8.086 -9.359 1 88 307 TYR A N 1
ATOM 2342 C CA . TYR A 1 307 ? 3.428 7.562 -9.164 1 88 307 TYR A CA 1
ATOM 2343 C C . TYR A 1 307 ? 4.262 8.5 -8.305 1 88 307 TYR A C 1
ATOM 2345 O O . TYR A 1 307 ? 4.52 9.641 -8.695 1 88 307 TYR A O 1
ATOM 2353 N N . TRP A 1 308 ? 4.652 8.031 -7.164 1 92.88 308 TRP A N 1
ATOM 2354 C CA . TRP A 1 308 ? 5.426 8.828 -6.219 1 92.88 308 TRP A CA 1
ATOM 2355 C C . TRP A 1 308 ? 6.836 8.273 -6.062 1 92.88 308 TRP A C 1
ATOM 2357 O O . TRP A 1 308 ? 7.027 7.059 -5.996 1 92.88 308 TRP A O 1
ATOM 2367 N N . ARG A 1 309 ? 7.773 9.148 -6.008 1 90.94 309 ARG A N 1
ATOM 2368 C CA . ARG A 1 309 ? 9.164 8.758 -5.82 1 90.94 309 ARG A CA 1
ATOM 2369 C C . ARG A 1 309 ? 9.734 9.352 -4.535 1 90.94 309 ARG A C 1
ATOM 2371 O O . ARG A 1 309 ? 9.695 10.57 -4.34 1 90.94 309 ARG A O 1
ATOM 2378 N N . PRO A 1 310 ? 10.258 8.461 -3.688 1 92.5 310 PRO A N 1
ATOM 2379 C CA . PRO A 1 310 ? 11.016 9.055 -2.578 1 92.5 310 PRO A CA 1
ATOM 2380 C C . PRO A 1 310 ? 12.141 9.961 -3.053 1 92.5 310 PRO A C 1
ATOM 2382 O O . PRO A 1 310 ? 12.945 9.562 -3.9 1 92.5 310 PRO A O 1
ATOM 2385 N N . ALA A 1 311 ? 12.172 11.148 -2.518 1 95.69 311 ALA A N 1
ATOM 2386 C CA . ALA A 1 311 ? 13.109 12.133 -3.027 1 95.69 311 ALA A CA 1
ATOM 2387 C C . ALA A 1 311 ? 14.164 12.484 -1.977 1 95.69 311 ALA A C 1
ATOM 2389 O O . ALA A 1 311 ? 15.289 12.844 -2.314 1 95.69 311 ALA A O 1
ATOM 2390 N N . LEU A 1 312 ? 13.781 12.453 -0.781 1 95.81 312 LEU A N 1
ATOM 2391 C CA . LEU A 1 312 ? 14.664 12.891 0.297 1 95.81 312 LEU A CA 1
ATOM 2392 C C . LEU A 1 312 ? 14.25 12.258 1.624 1 95.81 312 LEU A C 1
ATOM 2394 O O . LEU A 1 312 ? 13.062 12.195 1.943 1 95.81 312 LEU A O 1
ATOM 2398 N N . THR A 1 313 ? 15.227 11.758 2.373 1 95.88 313 THR A N 1
ATOM 2399 C CA . THR A 1 313 ? 14.984 11.328 3.746 1 95.88 313 THR A CA 1
ATOM 2400 C C . THR A 1 313 ? 15.352 12.43 4.734 1 95.88 313 THR A C 1
ATOM 2402 O O . THR A 1 313 ? 16.484 12.898 4.758 1 95.88 313 THR A O 1
ATOM 2405 N N . LEU A 1 314 ? 14.398 12.812 5.57 1 97.25 314 LEU A N 1
ATOM 2406 C CA . LEU A 1 314 ? 14.602 13.914 6.512 1 97.25 314 LEU A CA 1
ATOM 2407 C C . LEU A 1 314 ? 15.18 13.398 7.828 1 97.25 314 LEU A C 1
ATOM 2409 O O . LEU A 1 314 ? 16.016 14.062 8.438 1 97.25 314 LEU A O 1
ATOM 2413 N N . GLU A 1 315 ? 14.594 12.328 8.258 1 97.06 315 GLU A N 1
ATOM 2414 C CA . GLU A 1 315 ? 15 11.703 9.516 1 97.06 315 GLU A CA 1
ATOM 2415 C C . GLU A 1 315 ? 15.141 10.195 9.367 1 97.06 315 GLU A C 1
ATOM 2417 O O . GLU A 1 315 ? 14.32 9.555 8.703 1 97.06 315 GLU A O 1
ATOM 2422 N N . THR A 1 316 ? 16.141 9.586 10.031 1 93.62 316 THR A N 1
ATOM 2423 C CA . THR A 1 316 ? 16.328 8.141 9.898 1 93.62 316 THR A CA 1
ATOM 2424 C C . THR A 1 316 ? 16.547 7.5 11.266 1 93.62 316 THR A C 1
ATOM 2426 O O . THR A 1 316 ? 16.312 6.305 11.438 1 93.62 316 THR A O 1
ATOM 2429 N N . GLU A 1 317 ? 17.078 8.266 12.172 1 94.62 317 GLU A N 1
ATOM 2430 C CA . GLU A 1 317 ? 17.453 7.711 13.469 1 94.62 317 GLU A CA 1
ATOM 2431 C C . GLU A 1 317 ? 16.234 7.25 14.25 1 94.62 317 GLU A C 1
ATOM 2433 O O . GLU A 1 317 ? 15.273 8.008 14.43 1 94.62 317 GLU A O 1
ATOM 2438 N N . PRO A 1 318 ? 16.297 6.039 14.719 1 94.69 318 PRO A N 1
ATOM 2439 C CA . PRO A 1 318 ? 15.156 5.57 15.523 1 94.69 318 PRO A CA 1
ATOM 2440 C C . PRO A 1 318 ? 14.992 6.355 16.828 1 94.69 318 PRO A C 1
ATOM 2442 O O . PRO A 1 318 ? 15.977 6.637 17.516 1 94.69 318 PRO A O 1
ATOM 2445 N N . LEU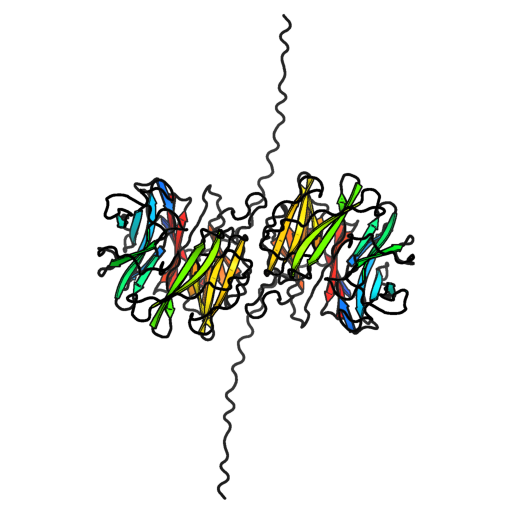 A 1 319 ? 13.82 6.73 17.094 1 96.06 319 LEU A N 1
ATOM 2446 C CA . LEU A 1 319 ? 13.406 7.312 18.375 1 96.06 319 LEU A CA 1
ATOM 2447 C C . LEU A 1 319 ? 12.133 6.648 18.891 1 96.06 319 LEU A C 1
ATOM 2449 O O . LEU A 1 319 ? 11.32 6.156 18.094 1 96.06 319 LEU A O 1
ATOM 2453 N N . PRO A 1 320 ? 11.883 6.613 20.156 1 94.06 320 PRO A N 1
ATOM 2454 C CA . PRO A 1 320 ? 10.734 5.91 20.719 1 94.06 320 PRO A CA 1
ATOM 2455 C C . PRO A 1 320 ? 9.406 6.352 20.094 1 94.06 320 PRO A C 1
ATOM 2457 O O . PRO A 1 320 ? 8.594 5.512 19.719 1 94.06 320 PRO A O 1
ATOM 2460 N N . ASP A 1 321 ? 9.188 7.707 19.922 1 95.31 321 ASP A N 1
ATOM 2461 C CA . ASP A 1 321 ? 7.938 8.188 19.359 1 95.31 321 ASP A CA 1
ATOM 2462 C C . ASP A 1 321 ? 8.141 8.688 17.922 1 95.31 321 ASP A C 1
ATOM 2464 O O . ASP A 1 321 ? 7.207 9.195 17.297 1 95.31 321 ASP A O 1
ATOM 2468 N N . GLY A 1 322 ? 9.398 8.617 17.453 1 97.06 322 GLY A N 1
ATOM 2469 C CA . GLY A 1 322 ? 9.742 8.883 16.062 1 97.06 322 GLY A CA 1
ATOM 2470 C C . GLY A 1 322 ? 9.477 10.312 15.648 1 97.06 322 GLY A C 1
ATOM 2471 O O . GLY A 1 322 ? 9.766 11.25 16.391 1 97.06 322 GLY A O 1
ATOM 2472 N N . TYR A 1 323 ? 9.164 10.484 14.391 1 98.25 323 TYR A N 1
ATOM 2473 C CA . TYR A 1 323 ? 8.875 11.719 13.68 1 98.25 323 TYR A CA 1
ATOM 2474 C C . TYR A 1 323 ? 7.488 11.68 13.047 1 98.25 323 TYR A C 1
ATOM 2476 O O . TYR A 1 323 ? 7.195 10.805 12.242 1 98.25 323 TYR A O 1
ATOM 2484 N N . ALA A 1 324 ? 6.699 12.664 13.438 1 96.81 324 ALA A N 1
ATOM 2485 C CA . ALA A 1 324 ? 5.312 12.445 13.039 1 96.81 324 ALA A CA 1
ATOM 2486 C C . ALA A 1 324 ? 4.613 13.766 12.734 1 96.81 324 ALA A C 1
ATOM 2488 O O . ALA A 1 324 ? 5.117 14.836 13.086 1 96.81 324 ALA A O 1
ATOM 2489 N N . TYR A 1 325 ? 3.502 13.656 12.008 1 97.88 325 TYR A N 1
ATOM 2490 C CA . TYR A 1 325 ? 2.549 14.734 11.789 1 97.88 325 TYR A CA 1
ATOM 2491 C C . TYR A 1 325 ? 3.236 15.953 11.18 1 97.88 325 TYR A C 1
ATOM 2493 O O . TYR A 1 325 ? 3.172 17.047 11.742 1 97.88 325 TYR A O 1
ATOM 2501 N N . PRO A 1 326 ? 3.781 15.742 10.062 1 98.88 326 PRO A N 1
ATOM 2502 C CA . PRO A 1 326 ? 4.371 16.891 9.367 1 98.88 326 PRO A CA 1
ATOM 2503 C C . PRO A 1 326 ? 3.322 17.875 8.852 1 98.88 326 PRO A C 1
ATOM 2505 O O . PRO A 1 326 ? 2.162 17.5 8.664 1 98.88 326 PRO A O 1
ATOM 2508 N N . ALA A 1 327 ? 3.727 19.094 8.75 1 98.94 327 ALA A N 1
ATOM 2509 C CA . ALA A 1 327 ? 3.072 20.125 7.945 1 98.94 327 ALA A CA 1
ATOM 2510 C C . ALA A 1 327 ? 4.031 20.703 6.91 1 98.94 327 ALA A C 1
ATOM 2512 O O . ALA A 1 327 ? 5.219 20.891 7.191 1 98.94 327 ALA A O 1
ATOM 2513 N N . VAL A 1 328 ? 3.516 21 5.711 1 98.94 328 VAL A N 1
ATOM 2514 C CA . VAL A 1 328 ? 4.41 21.469 4.656 1 98.94 328 VAL A CA 1
ATOM 2515 C C . VAL A 1 328 ? 3.748 22.594 3.863 1 98.94 328 VAL A C 1
ATOM 2517 O O . VAL A 1 328 ? 2.547 22.531 3.588 1 98.94 328 VAL A O 1
ATOM 2520 N N . ILE A 1 329 ? 4.523 23.609 3.568 1 98.88 329 ILE A N 1
ATOM 2521 C CA . ILE A 1 329 ? 4.125 24.672 2.658 1 98.88 329 ILE A CA 1
ATOM 2522 C C . ILE A 1 329 ? 5.293 25.031 1.741 1 98.88 329 ILE A C 1
ATOM 2524 O O . ILE A 1 329 ? 6.438 24.656 2.012 1 98.88 329 ILE A O 1
ATOM 2528 N N . GLN A 1 330 ? 4.949 25.656 0.698 1 98.81 330 GLN A N 1
ATOM 2529 C CA . GLN A 1 330 ? 5.945 26.375 -0.086 1 98.81 330 GLN A CA 1
ATOM 2530 C C . GLN A 1 330 ? 5.797 27.891 0.09 1 98.81 330 GLN A C 1
ATOM 2532 O O . GLN A 1 330 ? 4.734 28.438 -0.183 1 98.81 330 GLN A O 1
ATOM 2537 N N . SER A 1 331 ? 6.891 28.484 0.539 1 97.81 331 SER A N 1
ATOM 2538 C CA . SER A 1 331 ? 6.867 29.938 0.783 1 97.81 331 SER A CA 1
ATOM 2539 C C . SER A 1 331 ? 6.996 30.719 -0.518 1 97.81 331 SER A C 1
ATOM 2541 O O . SER A 1 331 ? 7.215 30.125 -1.582 1 97.81 331 SER A O 1
ATOM 2543 N N . ALA A 1 332 ? 6.848 32.031 -0.4 1 96.75 332 ALA A N 1
ATOM 2544 C CA . ALA A 1 332 ? 6.836 32.938 -1.557 1 96.75 332 ALA A CA 1
ATOM 2545 C C . ALA A 1 332 ? 8.156 32.844 -2.318 1 96.75 332 ALA A C 1
ATOM 2547 O O . ALA A 1 332 ? 8.18 32.969 -3.545 1 96.75 332 ALA A O 1
ATOM 2548 N N . ASP A 1 333 ? 9.219 32.625 -1.691 1 96.81 333 ASP A N 1
ATOM 2549 C CA . ASP A 1 333 ? 10.531 32.562 -2.328 1 96.81 333 ASP A CA 1
ATOM 2550 C C . ASP A 1 333 ? 10.781 31.203 -2.967 1 96.81 333 ASP A C 1
ATOM 2552 O O . ASP A 1 333 ? 11.875 30.938 -3.479 1 96.81 333 ASP A O 1
ATOM 2556 N N . GLY A 1 334 ? 9.883 30.297 -2.826 1 97.81 334 GLY A N 1
ATOM 2557 C CA . GLY A 1 334 ? 9.953 29.031 -3.529 1 97.81 334 GLY A CA 1
ATOM 2558 C C . GLY A 1 334 ? 10.5 27.906 -2.674 1 97.81 334 GLY A C 1
ATOM 2559 O O . GLY A 1 334 ? 10.523 26.75 -3.1 1 97.81 334 GLY A O 1
ATOM 2560 N N . LEU A 1 335 ? 10.883 28.25 -1.474 1 98.19 335 LEU A N 1
ATOM 2561 C CA . LEU A 1 335 ? 11.438 27.219 -0.601 1 98.19 335 LEU A CA 1
ATOM 2562 C C . LEU A 1 335 ? 10.32 26.438 0.075 1 98.19 335 LEU A C 1
ATOM 2564 O O . LEU A 1 335 ? 9.211 26.938 0.261 1 98.19 335 LEU A O 1
ATOM 2568 N N . VAL A 1 336 ? 10.625 25.203 0.38 1 98.81 336 VAL A N 1
ATOM 2569 C CA . VAL A 1 336 ? 9.688 24.312 1.067 1 98.81 336 VAL A CA 1
ATOM 2570 C C . VAL A 1 336 ? 9.992 24.312 2.564 1 98.81 336 VAL A C 1
ATOM 2572 O O . VAL A 1 336 ? 11.133 24.078 2.973 1 98.81 336 VAL A O 1
ATOM 2575 N N . HIS A 1 337 ? 8.977 24.625 3.34 1 98.81 337 HIS A N 1
ATOM 2576 C CA . HIS A 1 337 ? 9.078 24.594 4.797 1 98.81 337 HIS A CA 1
ATOM 2577 C C . HIS A 1 337 ? 8.266 23.438 5.379 1 98.81 337 HIS A C 1
ATOM 2579 O O . HIS A 1 337 ? 7.086 23.281 5.051 1 98.81 337 HIS A O 1
ATOM 2585 N N . ILE A 1 338 ? 8.945 22.672 6.242 1 98.94 338 ILE A N 1
ATOM 2586 C CA . ILE A 1 338 ? 8.328 21.516 6.867 1 98.94 338 ILE A CA 1
ATOM 2587 C C . ILE A 1 338 ? 8.477 21.609 8.383 1 98.94 338 ILE A C 1
ATOM 2589 O O . ILE A 1 338 ? 9.578 21.859 8.891 1 98.94 338 ILE A O 1
ATOM 2593 N N . THR A 1 339 ? 7.41 21.453 9.102 1 98.94 339 THR A N 1
ATOM 2594 C CA . THR A 1 339 ? 7.473 21.234 10.539 1 98.94 339 THR A CA 1
ATOM 2595 C C . THR A 1 339 ? 6.926 19.859 10.906 1 98.94 339 THR A C 1
ATOM 2597 O O . THR A 1 339 ? 6.078 19.312 10.195 1 98.94 339 THR A O 1
ATOM 2600 N N . TYR A 1 340 ? 7.445 19.297 11.961 1 98.88 340 TYR A N 1
ATOM 2601 C CA . TYR A 1 340 ? 6.934 18 12.398 1 98.88 340 TYR A CA 1
ATOM 2602 C C . TYR A 1 340 ? 7.254 17.766 13.867 1 98.88 340 TYR A C 1
ATOM 2604 O O . TYR A 1 340 ? 8.102 18.438 14.445 1 98.88 340 TYR A O 1
ATOM 2612 N N . THR A 1 341 ? 6.496 16.828 14.438 1 98.75 341 THR A N 1
ATOM 2613 C CA . THR A 1 341 ? 6.719 16.375 15.805 1 98.75 341 THR A CA 1
ATOM 2614 C C . THR A 1 341 ? 7.996 15.539 15.898 1 98.75 341 THR A C 1
ATOM 2616 O O . THR A 1 341 ? 8.148 14.547 15.18 1 98.75 341 THR A O 1
ATOM 2619 N N . TRP A 1 342 ? 8.867 15.984 16.734 1 98.25 342 TRP A N 1
ATOM 2620 C CA . TRP A 1 342 ? 10.102 15.258 17.016 1 98.25 342 TRP A CA 1
ATOM 2621 C C . TRP A 1 342 ? 10.023 14.547 18.359 1 98.25 342 TRP A C 1
ATOM 2623 O O . TRP A 1 342 ? 10.07 15.188 19.406 1 98.25 342 TRP A O 1
ATOM 2633 N N . ASN A 1 343 ? 9.773 13.242 18.359 1 97.62 343 ASN A N 1
ATOM 2634 C CA . ASN A 1 343 ? 9.773 12.352 19.516 1 97.62 343 ASN A CA 1
ATOM 2635 C C . ASN A 1 343 ? 8.719 12.758 20.531 1 97.62 343 ASN A C 1
ATOM 2637 O O . ASN A 1 343 ? 8.906 12.562 21.734 1 97.62 343 ASN A O 1
ATOM 2641 N N . ARG A 1 344 ? 7.77 13.414 20.156 1 97.5 344 ARG A N 1
ATOM 2642 C CA . ARG A 1 344 ? 6.66 13.938 20.953 1 97.5 344 ARG A CA 1
ATOM 2643 C C . ARG A 1 344 ? 7.164 14.906 22.016 1 97.5 344 ARG A C 1
ATOM 2645 O O . ARG A 1 344 ? 6.535 15.07 23.078 1 97.5 344 ARG A O 1
ATOM 2652 N N . GLN A 1 345 ? 8.289 15.5 21.734 1 97.31 345 GLN A N 1
ATOM 2653 C CA . GLN A 1 345 ? 8.898 16.375 22.734 1 97.31 345 GLN A CA 1
ATOM 2654 C C . GLN A 1 345 ? 9.102 17.781 22.188 1 97.31 345 GLN A C 1
ATOM 2656 O O . GLN A 1 345 ? 9.055 18.766 22.922 1 97.31 345 GLN A O 1
ATOM 2661 N N . ARG A 1 346 ? 9.375 17.828 20.891 1 98.25 346 ARG A N 1
ATOM 2662 C CA . ARG A 1 346 ? 9.664 19.109 20.266 1 98.25 346 ARG A CA 1
ATOM 2663 C C . ARG A 1 346 ? 9.086 19.172 18.859 1 98.25 346 ARG A C 1
ATOM 2665 O O . ARG A 1 346 ? 8.609 18.172 18.328 1 98.25 346 ARG A O 1
ATOM 2672 N N . ILE A 1 347 ? 9.125 20.406 18.391 1 98.75 347 ILE A N 1
ATOM 2673 C CA . ILE A 1 347 ? 8.727 20.625 17 1 98.75 347 ILE A CA 1
ATOM 2674 C C . ILE A 1 347 ? 9.938 21.031 16.172 1 98.75 347 ILE A C 1
ATOM 2676 O O . ILE A 1 347 ? 10.648 21.984 16.5 1 98.75 347 ILE A O 1
ATOM 2680 N N . ARG A 1 348 ? 10.18 20.266 15.102 1 98.56 348 ARG A N 1
ATOM 2681 C CA . ARG A 1 348 ? 11.266 20.516 14.164 1 98.56 348 ARG A CA 1
ATOM 2682 C C . ARG A 1 348 ? 10.781 21.344 12.977 1 98.56 348 ARG A C 1
ATOM 2684 O O . ARG A 1 348 ? 9.648 21.188 12.523 1 98.56 348 ARG A O 1
ATOM 2691 N N . HIS A 1 349 ? 11.633 22.281 12.555 1 98.69 349 HIS A N 1
ATOM 2692 C CA . HIS A 1 349 ? 11.453 23.047 11.328 1 98.69 349 HIS A CA 1
ATOM 2693 C C . HIS A 1 349 ? 12.602 22.797 10.359 1 98.69 349 HIS A C 1
ATOM 2695 O O . HIS A 1 349 ? 13.773 22.984 10.703 1 98.69 349 HIS A O 1
ATOM 2701 N N . VAL A 1 350 ? 12.242 22.312 9.125 1 98.5 350 VAL A N 1
ATOM 2702 C CA . VAL A 1 350 ? 13.234 22.031 8.094 1 98.5 350 VAL A CA 1
ATOM 2703 C C . VAL A 1 350 ? 12.898 22.812 6.828 1 98.5 350 VAL A C 1
ATOM 2705 O O . VAL A 1 350 ? 11.727 22.938 6.453 1 98.5 350 VAL A O 1
ATOM 2708 N N . VAL A 1 351 ? 13.953 23.375 6.234 1 98.06 351 VAL A N 1
ATOM 2709 C CA . VAL A 1 351 ? 13.805 24.094 4.973 1 98.06 351 VAL A CA 1
ATOM 2710 C C . VAL A 1 351 ? 14.5 23.328 3.855 1 98.06 351 VAL A C 1
ATOM 2712 O O . VAL A 1 351 ? 15.664 22.953 3.98 1 98.06 351 VAL A O 1
ATOM 2715 N N . VAL A 1 352 ? 13.734 23.125 2.775 1 98.38 352 VAL A N 1
ATOM 2716 C CA . VAL A 1 352 ? 14.234 22.344 1.658 1 98.38 352 VAL A CA 1
ATOM 2717 C C . VAL A 1 352 ? 14.133 23.141 0.365 1 98.38 352 VAL A C 1
ATOM 2719 O O . VAL A 1 352 ? 13.133 23.828 0.128 1 98.38 352 VAL A O 1
ATOM 2722 N N . ASP A 1 353 ? 15.172 23.078 -0.46 1 97.75 353 ASP A N 1
ATOM 2723 C CA . ASP A 1 353 ? 15.109 23.594 -1.823 1 97.75 353 ASP A CA 1
ATOM 2724 C C . ASP A 1 353 ? 14.5 22.578 -2.773 1 97.75 353 ASP A C 1
ATOM 2726 O O . ASP A 1 353 ? 15.148 21.594 -3.131 1 97.75 353 ASP A O 1
ATOM 2730 N N . PRO A 1 354 ? 13.281 22.844 -3.189 1 97.25 354 PRO A N 1
ATOM 2731 C CA . PRO A 1 354 ? 12.625 21.812 -4 1 97.25 354 PRO A CA 1
ATOM 2732 C C . PRO A 1 354 ? 13.289 21.625 -5.363 1 97.25 354 PRO A C 1
ATOM 2734 O O . PRO A 1 354 ? 13.086 20.594 -6.016 1 97.25 354 PRO A O 1
ATOM 2737 N N . ALA A 1 355 ? 14.055 22.578 -5.809 1 95.19 355 ALA A N 1
ATOM 2738 C CA . ALA A 1 355 ? 14.766 22.453 -7.082 1 95.19 355 ALA A CA 1
ATOM 2739 C C . ALA A 1 355 ? 15.805 21.344 -7.023 1 95.19 355 ALA A C 1
ATOM 2741 O O . ALA A 1 355 ? 16.25 20.844 -8.055 1 95.19 355 ALA A O 1
ATOM 2742 N N . ARG A 1 356 ? 16.172 21.016 -5.84 1 94.62 356 ARG A N 1
ATOM 2743 C CA . ARG A 1 356 ? 17.219 20 -5.656 1 94.62 356 ARG A CA 1
ATOM 2744 C C . ARG A 1 356 ? 16.609 18.625 -5.398 1 94.62 356 ARG A C 1
ATOM 2746 O O . ARG A 1 356 ? 17.344 17.672 -5.102 1 94.62 356 ARG A O 1
ATOM 2753 N N . LEU A 1 357 ? 15.344 18.562 -5.426 1 93.31 357 LEU A N 1
ATOM 2754 C CA . LEU A 1 357 ? 14.664 17.281 -5.316 1 93.31 357 LEU A CA 1
ATOM 2755 C C . LEU A 1 357 ? 14.492 16.641 -6.688 1 93.31 357 LEU A C 1
ATOM 2757 O O . LEU A 1 357 ? 14.039 17.281 -7.629 1 93.31 357 LEU A O 1
ATOM 2761 N N . THR A 1 358 ? 15.07 15.461 -6.875 1 78.88 358 THR A N 1
ATOM 2762 C CA . THR A 1 358 ? 14.969 14.766 -8.156 1 78.88 358 THR A CA 1
ATOM 2763 C C . THR A 1 358 ? 13.711 13.914 -8.219 1 78.88 358 THR A C 1
ATOM 2765 O O . THR A 1 358 ? 13.328 13.289 -7.227 1 78.88 358 THR A O 1
ATOM 2768 N N . ASP A 1 359 ? 12.945 14.156 -9.281 1 66.94 359 ASP A N 1
ATOM 2769 C CA . ASP A 1 359 ? 11.805 13.273 -9.5 1 66.94 359 ASP A CA 1
ATOM 2770 C C . ASP A 1 359 ? 12.195 12.07 -10.359 1 66.94 359 ASP A C 1
ATOM 2772 O O . ASP A 1 359 ? 13.219 12.102 -11.047 1 66.94 359 ASP A O 1
ATOM 2776 N N . MET B 1 1 ? -23.656 32.344 -55.906 1 32.75 1 MET B N 1
ATOM 2777 C CA . MET B 1 1 ? -23.453 31.141 -55.125 1 32.75 1 MET B CA 1
ATOM 2778 C C . MET B 1 1 ? -22.094 31.172 -54.438 1 32.75 1 MET B C 1
ATOM 2780 O O . MET B 1 1 ? -21.047 30.984 -55.094 1 32.75 1 MET B O 1
ATOM 2784 N N . ILE B 1 2 ? -21.922 31.953 -53.312 1 38 2 ILE B N 1
ATOM 2785 C CA . ILE B 1 2 ? -20.703 32.312 -52.594 1 38 2 ILE B CA 1
ATOM 2786 C C . ILE B 1 2 ? -20.203 31.094 -51.844 1 38 2 ILE B C 1
ATOM 2788 O O . ILE B 1 2 ? -20.922 30.531 -51 1 38 2 ILE B O 1
ATOM 2792 N N . ARG B 1 3 ? -19.188 30.375 -52.406 1 37.78 3 ARG B N 1
ATOM 2793 C CA . ARG B 1 3 ? -18.438 29.219 -51.875 1 37.78 3 ARG B CA 1
ATOM 2794 C C . ARG B 1 3 ? -17.703 29.594 -50.594 1 37.78 3 ARG B C 1
ATOM 2796 O O . ARG B 1 3 ? -16.812 30.438 -50.625 1 37.78 3 ARG B O 1
ATOM 2803 N N . ILE B 1 4 ? -18.375 29.641 -49.438 1 39.16 4 ILE B N 1
ATOM 2804 C CA . ILE B 1 4 ? -17.734 29.969 -48.188 1 39.16 4 ILE B CA 1
ATOM 2805 C C . ILE B 1 4 ? -16.703 28.875 -47.844 1 39.16 4 ILE B C 1
ATOM 2807 O O . ILE B 1 4 ? -17.062 27.703 -47.688 1 39.16 4 ILE B O 1
ATOM 2811 N N . LEU B 1 5 ? -15.453 29.094 -48.188 1 37.75 5 LEU B N 1
ATOM 2812 C CA . LEU B 1 5 ? -14.305 28.25 -47.875 1 37.75 5 LEU B CA 1
ATOM 2813 C C . LEU B 1 5 ? -14.023 28.25 -46.375 1 37.75 5 LEU B C 1
ATOM 2815 O O . LEU B 1 5 ? -13.727 29.297 -45.781 1 37.75 5 LEU B O 1
ATOM 2819 N N . MET B 1 6 ? -14.742 27.438 -45.625 1 34.19 6 MET B N 1
ATOM 2820 C CA . MET B 1 6 ? -14.5 27.312 -44.188 1 34.19 6 MET B CA 1
ATOM 2821 C C . MET B 1 6 ? -13.117 26.719 -43.906 1 34.19 6 MET B C 1
ATOM 2823 O O . MET B 1 6 ? -12.797 25.625 -44.375 1 34.19 6 MET B O 1
ATOM 2827 N N . LEU B 1 7 ? -12.141 27.578 -43.656 1 36.91 7 LEU B N 1
ATOM 2828 C CA . LEU B 1 7 ? -10.773 27.188 -43.281 1 36.91 7 LEU B CA 1
ATOM 2829 C C . LEU B 1 7 ? -10.734 26.562 -41.906 1 36.91 7 LEU B C 1
ATOM 2831 O O . LEU B 1 7 ? -11.102 27.188 -40.906 1 36.91 7 LEU B O 1
ATOM 2835 N N . ALA B 1 8 ? -10.875 25.234 -41.812 1 36.12 8 ALA B N 1
ATOM 2836 C CA . ALA B 1 8 ? -10.719 24.484 -40.562 1 36.12 8 ALA B CA 1
ATOM 2837 C C . ALA B 1 8 ? -9.305 24.641 -40 1 36.12 8 ALA B C 1
ATOM 2839 O O . ALA B 1 8 ? -8.328 24.266 -40.656 1 36.12 8 ALA B O 1
ATOM 2840 N N . LEU B 1 9 ? -9.086 25.578 -39.125 1 33.78 9 LEU B N 1
ATOM 2841 C CA . LEU B 1 9 ? -7.805 25.719 -38.438 1 33.78 9 LEU B CA 1
ATOM 2842 C C . LEU B 1 9 ? -7.516 24.516 -37.562 1 33.78 9 LEU B C 1
ATOM 2844 O O . LEU B 1 9 ? -8.258 24.234 -36.625 1 33.78 9 LEU B O 1
ATOM 2848 N N . ALA B 1 10 ? -6.852 23.5 -38.125 1 37.38 10 ALA B N 1
ATOM 2849 C CA . ALA B 1 10 ? -6.332 22.359 -37.375 1 37.38 10 ALA B CA 1
ATOM 2850 C C . ALA B 1 10 ? -5.395 22.812 -36.25 1 37.38 10 ALA B C 1
ATOM 2852 O O . ALA B 1 10 ? -4.344 23.406 -36.531 1 37.38 10 ALA B O 1
ATOM 2853 N N . LEU B 1 11 ? -6.004 23.078 -35.062 1 36.72 11 LEU B N 1
ATOM 2854 C CA . LEU B 1 11 ? -5.129 23.375 -33.938 1 36.72 11 LEU B CA 1
ATOM 2855 C C . LEU B 1 11 ? -4.207 22.203 -33.625 1 36.72 11 LEU B C 1
ATOM 2857 O O . LEU B 1 11 ? -4.664 21.062 -33.531 1 36.72 11 LEU B O 1
ATOM 2861 N N . PRO B 1 12 ? -2.906 22.391 -33.844 1 36.94 12 PRO B N 1
ATOM 2862 C CA . PRO B 1 12 ? -1.983 21.297 -33.531 1 36.94 12 PRO B CA 1
ATOM 2863 C C . PRO B 1 12 ? -2.08 20.844 -32.094 1 36.94 12 PRO B C 1
ATOM 2865 O O . PRO B 1 12 ? -2.197 21.672 -31.172 1 36.94 12 PRO B O 1
ATOM 2868 N N . ILE B 1 13 ? -2.713 19.688 -31.844 1 35.44 13 ILE B N 1
ATOM 2869 C CA . ILE B 1 13 ? -2.723 19.016 -30.547 1 35.44 13 ILE B CA 1
ATOM 2870 C C . ILE B 1 13 ? -1.289 18.828 -30.047 1 35.44 13 ILE B C 1
ATOM 2872 O O . ILE B 1 13 ? -0.476 18.188 -30.719 1 35.44 13 ILE B O 1
ATOM 2876 N N . SER B 1 14 ? -0.896 19.781 -29.266 1 31.56 14 SER B N 1
ATOM 2877 C CA . SER B 1 14 ? 0.408 19.641 -28.625 1 31.56 14 SER B CA 1
ATOM 2878 C C . SER B 1 14 ? 0.532 18.281 -27.938 1 31.56 14 SER B C 1
ATOM 2880 O O . SER B 1 14 ? -0.364 17.875 -27.188 1 31.56 14 SER B O 1
ATOM 2882 N N . ALA B 1 15 ? 1.275 17.375 -28.531 1 32.66 15 ALA B N 1
ATOM 2883 C CA . ALA B 1 15 ? 1.664 16.094 -27.938 1 32.66 15 ALA B CA 1
ATOM 2884 C C . ALA B 1 15 ? 2.131 16.281 -26.5 1 32.66 15 ALA B C 1
ATOM 2886 O O . ALA B 1 15 ? 3.021 17.078 -26.219 1 32.66 15 ALA B O 1
ATOM 2887 N N . ALA B 1 16 ? 1.268 15.906 -25.578 1 33.59 16 ALA B N 1
ATOM 2888 C CA . ALA B 1 16 ? 1.637 15.852 -24.172 1 33.59 16 ALA B CA 1
ATOM 2889 C C . ALA B 1 16 ? 3.012 15.219 -23.984 1 33.59 16 ALA B C 1
ATOM 2891 O O . ALA B 1 16 ? 3.33 14.219 -24.641 1 33.59 16 ALA B O 1
ATOM 2892 N N . PRO B 1 17 ? 3.969 15.969 -23.422 1 32.53 17 PRO B N 1
ATOM 2893 C CA . PRO B 1 17 ? 5.289 15.359 -23.266 1 32.53 17 PRO B CA 1
ATOM 2894 C C . PRO B 1 17 ? 5.219 13.945 -22.688 1 32.53 17 PRO B C 1
ATOM 2896 O O . PRO B 1 17 ? 4.297 13.625 -21.938 1 32.53 17 PRO B O 1
ATOM 2899 N N . ARG B 1 18 ? 5.688 12.969 -23.484 1 33.75 18 ARG B N 1
ATOM 2900 C CA . ARG B 1 18 ? 5.969 11.602 -23.047 1 33.75 18 ARG B CA 1
ATOM 2901 C C . ARG B 1 18 ? 6.629 11.594 -21.672 1 33.75 18 ARG B C 1
ATOM 2903 O O . ARG B 1 18 ? 7.656 12.242 -21.469 1 33.75 18 ARG B O 1
ATOM 2910 N N . GLY B 1 19 ? 5.855 11.547 -20.688 1 31.11 19 GLY B N 1
ATOM 2911 C CA . GLY B 1 19 ? 6.391 11.438 -19.344 1 31.11 19 GLY B CA 1
ATOM 2912 C C . GLY B 1 19 ? 7.672 10.633 -19.266 1 31.11 19 GLY B C 1
ATOM 2913 O O . GLY B 1 19 ? 7.836 9.648 -20 1 31.11 19 GLY B O 1
ATOM 2914 N N . ALA B 1 20 ? 8.773 11.219 -18.75 1 33.38 20 ALA B N 1
ATOM 2915 C CA . ALA B 1 20 ? 10.078 10.578 -18.625 1 33.38 20 ALA B CA 1
ATOM 2916 C C . ALA B 1 20 ? 9.945 9.18 -18.016 1 33.38 20 ALA B C 1
ATOM 2918 O O . ALA B 1 20 ? 9.203 8.977 -17.047 1 33.38 20 ALA B O 1
ATOM 2919 N N . PRO B 1 21 ? 10.422 8.172 -18.781 1 29.72 21 PRO B N 1
ATOM 2920 C CA . PRO B 1 21 ? 10.383 6.812 -18.234 1 29.72 21 PRO B CA 1
ATOM 2921 C C . PRO B 1 21 ? 10.898 6.738 -16.797 1 29.72 21 PRO B C 1
ATOM 2923 O O . PRO B 1 21 ? 11.766 7.523 -16.406 1 29.72 21 PRO B O 1
ATOM 2926 N N . LEU B 1 22 ? 10.125 6.363 -15.852 1 34.12 22 LEU B N 1
ATOM 2927 C CA . LEU B 1 22 ? 10.617 6.031 -14.516 1 34.12 22 LEU B CA 1
ATOM 2928 C C . LEU B 1 22 ? 12.008 5.406 -14.594 1 34.12 22 LEU B C 1
ATOM 2930 O O . LEU B 1 22 ? 12.266 4.559 -15.445 1 34.12 22 LEU B O 1
ATOM 2934 N N . ALA B 1 23 ? 12.977 6.008 -14 1 31.39 23 ALA B N 1
ATOM 2935 C CA . ALA B 1 23 ? 14.328 5.438 -13.992 1 31.39 23 ALA B CA 1
ATOM 2936 C C . ALA B 1 23 ? 14.289 3.941 -13.695 1 31.39 23 ALA B C 1
ATOM 2938 O O . ALA B 1 23 ? 13.789 3.521 -12.648 1 31.39 23 ALA B O 1
ATOM 2939 N N . ALA B 1 24 ? 14.25 3.082 -14.734 1 36.06 24 ALA B N 1
ATOM 2940 C CA . ALA B 1 24 ? 14.57 1.66 -14.633 1 36.06 24 ALA B CA 1
ATOM 2941 C C . ALA B 1 24 ? 15.656 1.415 -13.586 1 36.06 24 ALA B C 1
ATOM 2943 O O . ALA B 1 24 ? 16.672 2.111 -13.562 1 36.06 24 ALA B O 1
ATOM 2944 N N . THR B 1 25 ? 15.32 1.052 -12.398 1 41.56 25 THR B N 1
ATOM 2945 C CA . THR B 1 25 ? 16.484 0.566 -11.672 1 41.56 25 THR B CA 1
ATOM 2946 C C . THR B 1 25 ? 17.484 -0.077 -12.625 1 41.56 25 THR B C 1
ATOM 2948 O O . THR B 1 25 ? 17.125 -0.911 -13.461 1 41.56 25 THR B O 1
ATOM 2951 N N . PRO B 1 26 ? 18.656 0.472 -12.695 1 38.53 26 PRO B N 1
ATOM 2952 C CA . PRO B 1 26 ? 19.625 -0.049 -13.656 1 38.53 26 PRO B CA 1
ATOM 2953 C C . PRO B 1 26 ? 19.562 -1.569 -13.789 1 38.53 26 PRO B C 1
ATOM 2955 O O . PRO B 1 26 ? 19.328 -2.27 -12.805 1 38.53 26 PRO B O 1
ATOM 2958 N N . GLU B 1 27 ? 18.953 -2.148 -14.773 1 44.53 27 GLU B N 1
ATOM 2959 C CA . GLU B 1 27 ? 19.359 -3.514 -15.086 1 44.53 27 GLU B CA 1
ATOM 2960 C C . GLU B 1 27 ? 20.734 -3.828 -14.477 1 44.53 27 GLU B C 1
ATOM 2962 O O . GLU B 1 27 ? 21.75 -3.348 -14.969 1 44.53 27 GLU B O 1
ATOM 2967 N N . ARG B 1 28 ? 20.797 -3.896 -13.094 1 49.59 28 ARG B N 1
ATOM 2968 C CA . ARG B 1 28 ? 22.125 -4.293 -12.68 1 49.59 28 ARG B CA 1
ATOM 2969 C C . ARG B 1 28 ? 22.719 -5.312 -13.648 1 49.59 28 ARG B C 1
ATOM 2971 O O . ARG B 1 28 ? 22.141 -6.375 -13.875 1 49.59 28 ARG B O 1
ATOM 2978 N N . GLU B 1 29 ? 23.484 -4.844 -14.406 1 56.38 29 GLU B N 1
ATOM 2979 C CA . GLU B 1 29 ? 24.297 -5.578 -15.375 1 56.38 29 GLU B CA 1
ATOM 2980 C C . GLU B 1 29 ? 24.781 -6.906 -14.797 1 56.38 29 GLU B C 1
ATOM 2982 O O . GLU B 1 29 ? 25.359 -6.941 -13.711 1 56.38 29 GLU B O 1
ATOM 2987 N N . GLY B 1 30 ? 24.078 -8.047 -15.164 1 80.75 30 GLY B N 1
ATOM 2988 C CA . GLY B 1 30 ? 24.719 -9.352 -15.016 1 80.75 30 GLY B CA 1
ATOM 2989 C C . GLY B 1 30 ? 23.891 -10.312 -14.18 1 80.75 30 GLY B C 1
ATOM 2990 O O . GLY B 1 30 ? 24.297 -11.469 -13.977 1 80.75 30 GLY B O 1
ATOM 2991 N N . ALA B 1 31 ? 22.594 -9.758 -13.609 1 93.81 31 ALA B N 1
ATOM 2992 C CA . ALA B 1 31 ? 21.922 -10.75 -12.781 1 93.81 31 ALA B CA 1
ATOM 2993 C C . ALA B 1 31 ? 21.094 -11.703 -13.633 1 93.81 31 ALA B C 1
ATOM 2995 O O . ALA B 1 31 ? 20.922 -12.875 -13.281 1 93.81 31 ALA B O 1
ATOM 2996 N N . VAL B 1 32 ? 20.562 -11.18 -14.727 1 96.69 32 VAL B N 1
ATOM 2997 C CA . VAL B 1 32 ? 19.781 -12.016 -15.633 1 96.69 32 VAL B CA 1
ATOM 2998 C C . VAL B 1 32 ? 20.719 -12.836 -16.516 1 96.69 32 VAL B C 1
ATOM 3000 O O . VAL B 1 32 ? 21.5 -12.266 -17.297 1 96.69 32 VAL B O 1
ATOM 3003 N N . LEU B 1 33 ? 20.562 -14.078 -16.422 1 96.56 33 LEU B N 1
ATOM 3004 C CA . LEU B 1 33 ? 21.484 -14.977 -17.141 1 96.56 33 LEU B CA 1
ATOM 3005 C C . LEU B 1 33 ? 20.844 -15.484 -18.422 1 96.56 33 LEU B C 1
ATOM 3007 O O . LEU B 1 33 ? 21.562 -15.844 -19.375 1 96.56 33 LEU B O 1
ATOM 3011 N N . LEU B 1 34 ? 19.609 -15.617 -18.422 1 95.38 34 LEU B N 1
ATOM 3012 C CA . LEU B 1 34 ? 18.891 -16.156 -19.562 1 95.38 34 LEU B CA 1
ATOM 3013 C C . LEU B 1 34 ? 17.484 -15.562 -19.641 1 95.38 34 LEU B C 1
ATOM 3015 O O . LEU B 1 34 ? 16.844 -15.344 -18.609 1 95.38 34 LEU B O 1
ATOM 3019 N N . ARG B 1 35 ? 17.016 -15.242 -20.812 1 96.81 35 ARG B N 1
ATOM 3020 C CA . ARG B 1 35 ? 15.641 -14.883 -21.141 1 96.81 35 ARG B CA 1
ATOM 3021 C C . ARG B 1 35 ? 15.18 -15.602 -22.406 1 96.81 35 ARG B C 1
ATOM 3023 O O . ARG B 1 35 ? 15.789 -15.461 -23.469 1 96.81 35 ARG B O 1
ATOM 3030 N N . GLU B 1 36 ? 14.117 -16.359 -22.25 1 97.56 36 GLU B N 1
ATOM 3031 C CA . GLU B 1 36 ? 13.609 -17.078 -23.422 1 97.56 36 GLU B CA 1
ATOM 3032 C C . GLU B 1 36 ? 12.102 -17.312 -23.312 1 97.56 36 GLU B C 1
ATOM 3034 O O . GLU B 1 36 ? 11.531 -17.219 -22.219 1 97.56 36 GLU B O 1
ATOM 3039 N N . PHE B 1 37 ? 11.508 -17.516 -24.484 1 98.31 37 PHE B N 1
ATOM 3040 C CA . PHE B 1 37 ? 10.125 -17.984 -24.484 1 98.31 37 PHE B CA 1
ATOM 3041 C C . PHE B 1 37 ? 10.07 -19.5 -24.438 1 98.31 37 PHE B C 1
ATOM 3043 O O . PHE B 1 37 ? 10.859 -20.172 -25.094 1 98.31 37 PHE B O 1
ATOM 3050 N N . ILE B 1 38 ? 9.102 -19.984 -23.688 1 98.5 38 ILE B N 1
ATOM 3051 C CA . ILE B 1 38 ? 8.93 -21.438 -23.609 1 98.5 38 ILE B CA 1
ATOM 3052 C C . ILE B 1 38 ? 8.508 -21.984 -24.969 1 98.5 38 ILE B C 1
ATOM 3054 O O . ILE B 1 38 ? 8.883 -23.109 -25.344 1 98.5 38 ILE B O 1
ATOM 3058 N N . TYR B 1 39 ? 7.789 -21.219 -25.672 1 96.69 39 TYR B N 1
ATOM 3059 C CA . TYR B 1 39 ? 7.367 -21.531 -27.031 1 96.69 39 TYR B CA 1
ATOM 3060 C C . TYR B 1 39 ? 7.227 -20.266 -27.875 1 96.69 39 TYR B C 1
ATOM 3062 O O . TYR B 1 39 ? 7.055 -19.172 -27.328 1 96.69 39 TYR B O 1
ATOM 3070 N N . GLN B 1 40 ? 7.277 -20.469 -29.156 1 93.44 40 GLN B N 1
ATOM 3071 C CA . GLN B 1 40 ? 7.125 -19.328 -30.062 1 93.44 40 GLN B CA 1
ATOM 3072 C C . GLN B 1 40 ? 5.723 -19.281 -30.656 1 93.44 40 GLN B C 1
ATOM 3074 O O . GLN B 1 40 ? 5.141 -18.203 -30.797 1 93.44 40 GLN B O 1
ATOM 3079 N N . ALA B 1 41 ? 5.273 -20.422 -30.922 1 92.94 41 ALA B N 1
ATOM 3080 C CA . ALA B 1 41 ? 3.938 -20.531 -31.516 1 92.94 41 ALA B CA 1
ATOM 3081 C C . ALA B 1 41 ? 3.096 -21.562 -30.766 1 92.94 41 ALA B C 1
ATOM 3083 O O . ALA B 1 41 ? 3.625 -22.547 -30.25 1 92.94 41 ALA B O 1
ATOM 3084 N N . ALA B 1 42 ? 1.827 -21.281 -30.688 1 93.69 42 ALA B N 1
ATOM 3085 C CA . ALA B 1 42 ? 0.885 -22.188 -30.031 1 93.69 42 ALA B CA 1
ATOM 3086 C C . ALA B 1 42 ? -0.43 -22.266 -30.797 1 93.69 42 ALA B C 1
ATOM 3088 O O . ALA B 1 42 ? -0.746 -21.375 -31.594 1 93.69 42 ALA B O 1
ATOM 3089 N N . PRO B 1 43 ? -1.152 -23.312 -30.641 1 94.56 43 PRO B N 1
ATOM 3090 C CA . PRO B 1 43 ? -2.434 -23.438 -31.344 1 94.56 43 PRO B CA 1
ATOM 3091 C C . PRO B 1 43 ? -3.551 -22.641 -30.688 1 94.56 43 PRO B C 1
ATOM 3093 O O . PRO B 1 43 ? -4.73 -22.859 -30.969 1 94.56 43 PRO B O 1
ATOM 3096 N N . TYR B 1 44 ? -3.309 -21.781 -29.812 1 96.31 44 TYR B N 1
ATOM 3097 C CA . TYR B 1 44 ? -4.254 -20.906 -29.141 1 96.31 44 TYR B CA 1
ATOM 3098 C C . TYR B 1 44 ? -3.756 -19.469 -29.125 1 96.31 44 TYR B C 1
ATOM 3100 O O . TYR B 1 44 ? -2.547 -19.219 -29.094 1 96.31 44 TYR B O 1
ATOM 3108 N N . PRO B 1 45 ? -4.672 -18.562 -29.047 1 96.88 45 PRO B N 1
ATOM 3109 C CA . PRO B 1 45 ? -4.246 -17.156 -29.094 1 96.88 45 PRO B CA 1
ATOM 3110 C C . PRO B 1 45 ? -3.816 -16.625 -27.734 1 96.88 45 PRO B C 1
ATOM 3112 O O . PRO B 1 45 ? -3.051 -15.656 -27.656 1 96.88 45 PRO B O 1
ATOM 3115 N N . GLN B 1 46 ? -4.352 -17.25 -26.656 1 98 46 GLN B N 1
ATOM 3116 C CA . GLN B 1 46 ? -4.066 -16.656 -25.344 1 98 46 GLN B CA 1
ATOM 3117 C C . GLN B 1 46 ? -3.521 -17.719 -24.391 1 98 46 GLN B C 1
ATOM 3119 O O . GLN B 1 46 ? -3.963 -18.859 -24.391 1 98 46 GLN B O 1
ATOM 3124 N N . SER B 1 47 ? -2.607 -17.312 -23.609 1 98 47 SER B N 1
ATOM 3125 C CA . SER B 1 47 ? -2.045 -18.109 -22.516 1 98 47 SER B CA 1
ATOM 3126 C C . SER B 1 47 ? -1.918 -17.297 -21.234 1 98 47 SER B C 1
ATOM 3128 O O . SER B 1 47 ? -1.825 -16.062 -21.281 1 98 47 SER B O 1
ATOM 3130 N N . HIS B 1 48 ? -1.919 -18.016 -20.141 1 98.12 48 HIS B N 1
ATOM 3131 C CA . HIS B 1 48 ? -1.909 -17.297 -18.859 1 98.12 48 HIS B CA 1
ATOM 3132 C C . HIS B 1 48 ? -1.545 -18.234 -17.719 1 98.12 48 HIS B C 1
ATOM 3134 O O . HIS B 1 48 ? -1.639 -19.453 -17.844 1 98.12 48 HIS B O 1
ATOM 3140 N N . ALA B 1 49 ? -0.985 -17.672 -16.609 1 98.44 49 ALA B N 1
ATOM 3141 C CA . ALA B 1 49 ? -0.851 -18.266 -15.281 1 98.44 49 ALA B CA 1
ATOM 3142 C C . ALA B 1 49 ? 0.094 -19.469 -15.312 1 98.44 49 ALA B C 1
ATOM 3144 O O . ALA B 1 49 ? -0.314 -20.594 -15.023 1 98.44 49 ALA B O 1
ATOM 3145 N N . SER B 1 50 ? 1.326 -19.234 -15.5 1 98.69 50 SER B N 1
ATOM 3146 C CA . SER B 1 50 ? 2.32 -20.297 -15.594 1 98.69 50 SER B CA 1
ATOM 3147 C C . SER B 1 50 ? 2.76 -20.75 -14.203 1 98.69 50 SER B C 1
ATOM 3149 O O . SER B 1 50 ? 2.566 -20.047 -13.219 1 98.69 50 SER B O 1
ATOM 3151 N N . THR B 1 51 ? 3.279 -21.938 -14.164 1 98.94 51 THR B N 1
ATOM 3152 C CA . THR B 1 51 ? 3.963 -22.531 -13.023 1 98.94 51 THR B CA 1
ATOM 3153 C C . THR B 1 51 ? 5.238 -23.25 -13.469 1 98.94 51 THR B C 1
ATOM 3155 O O . THR B 1 51 ? 5.355 -23.656 -14.633 1 98.94 51 THR B O 1
ATOM 3158 N N . ILE B 1 52 ? 6.191 -23.359 -12.562 1 98.94 52 ILE B N 1
ATOM 3159 C CA . ILE B 1 52 ? 7.473 -23.969 -12.898 1 98.94 52 ILE B CA 1
ATOM 3160 C C . ILE B 1 52 ? 7.949 -24.828 -11.734 1 98.94 52 ILE B C 1
ATOM 3162 O O . ILE B 1 52 ? 7.703 -24.516 -10.57 1 98.94 52 ILE B O 1
ATOM 3166 N N . VAL B 1 53 ? 8.641 -25.938 -12.094 1 98.75 53 VAL B N 1
ATOM 3167 C CA . VAL B 1 53 ? 9.172 -26.875 -11.109 1 98.75 53 VAL B CA 1
ATOM 3168 C C . VAL B 1 53 ? 10.477 -27.484 -11.625 1 98.75 53 VAL B C 1
ATOM 3170 O O . VAL B 1 53 ? 10.742 -27.453 -12.836 1 98.75 53 VAL B O 1
ATOM 3173 N N . GLN B 1 54 ? 11.266 -27.875 -10.742 1 98 54 GLN B N 1
ATOM 3174 C CA . GLN B 1 54 ? 12.383 -28.75 -11.086 1 98 54 GLN B CA 1
ATOM 3175 C C . GLN B 1 54 ? 12.141 -30.172 -10.602 1 98 54 GLN B C 1
ATOM 3177 O O . GLN B 1 54 ? 11.844 -30.391 -9.43 1 98 54 GLN B O 1
ATOM 3182 N N . THR B 1 55 ? 12.258 -31.125 -11.508 1 96.81 55 THR B N 1
ATOM 3183 C CA . THR B 1 55 ? 12.094 -32.531 -11.148 1 96.81 55 THR B CA 1
ATOM 3184 C C . THR B 1 55 ? 13.391 -33.094 -10.578 1 96.81 55 THR B C 1
ATOM 3186 O O . THR B 1 55 ? 14.445 -32.469 -10.664 1 96.81 55 THR B O 1
ATOM 3189 N N . PRO B 1 56 ? 13.336 -34.312 -9.984 1 95.25 56 PRO B N 1
ATOM 3190 C CA . PRO B 1 56 ? 14.492 -34.875 -9.281 1 95.25 56 PRO B CA 1
ATOM 3191 C C . PRO B 1 56 ? 15.695 -35.062 -10.203 1 95.25 56 PRO B C 1
ATOM 3193 O O . PRO B 1 56 ? 16.844 -35 -9.742 1 95.25 56 PRO B O 1
ATOM 3196 N N . ASP B 1 57 ? 15.477 -35.25 -11.453 1 93.31 57 ASP B N 1
ATOM 3197 C CA . ASP B 1 57 ? 16.594 -35.469 -12.375 1 93.31 57 ASP B CA 1
ATOM 3198 C C . ASP B 1 57 ? 17.203 -34.125 -12.828 1 93.31 57 ASP B C 1
ATOM 3200 O O . ASP B 1 57 ? 18.062 -34.125 -13.703 1 93.31 57 ASP B O 1
ATOM 3204 N N . GLY B 1 58 ? 16.672 -33.062 -12.289 1 94.75 58 GLY B N 1
ATOM 3205 C CA . GLY B 1 58 ? 17.219 -31.75 -12.578 1 94.75 58 GLY B CA 1
ATOM 3206 C C . GLY B 1 58 ? 16.516 -31.047 -13.719 1 94.75 58 GLY B C 1
ATOM 3207 O O . GLY B 1 58 ? 16.797 -29.875 -14 1 94.75 58 GLY B O 1
ATOM 3208 N N . THR B 1 59 ? 15.57 -31.703 -14.305 1 96.62 59 THR B N 1
ATOM 3209 C CA . THR B 1 59 ? 14.852 -31.125 -15.445 1 96.62 59 THR B CA 1
ATOM 3210 C C . THR B 1 59 ? 13.82 -30.109 -14.977 1 96.62 59 THR B C 1
ATOM 3212 O O . THR B 1 59 ? 13.117 -30.328 -13.992 1 96.62 59 THR B O 1
ATOM 3215 N N . LEU B 1 60 ? 13.812 -28.953 -15.703 1 98.38 60 LEU B N 1
ATOM 3216 C CA . LEU B 1 60 ? 12.75 -27.984 -15.453 1 98.38 60 LEU B CA 1
ATOM 3217 C C . LEU B 1 60 ? 11.5 -28.328 -16.234 1 98.38 60 LEU B C 1
ATOM 3219 O O . LEU B 1 60 ? 11.578 -28.906 -17.328 1 98.38 60 LEU B O 1
ATOM 3223 N N . ALA B 1 61 ? 10.422 -28.031 -15.648 1 98.81 61 ALA B N 1
ATOM 3224 C CA . ALA B 1 61 ? 9.133 -28.172 -16.312 1 98.81 61 ALA B CA 1
ATOM 3225 C C . ALA B 1 61 ? 8.211 -27.016 -15.977 1 98.81 61 ALA B C 1
ATOM 3227 O O . ALA B 1 61 ? 8.328 -26.406 -14.906 1 98.81 61 ALA B O 1
ATOM 3228 N N . ALA B 1 62 ? 7.336 -26.688 -16.922 1 98.88 62 ALA B N 1
ATOM 3229 C CA . ALA B 1 62 ? 6.379 -25.594 -16.734 1 98.88 62 ALA B CA 1
ATOM 3230 C C . ALA B 1 62 ? 5.004 -25.984 -17.266 1 98.88 62 ALA B C 1
ATOM 3232 O O . ALA B 1 62 ? 4.887 -26.828 -18.141 1 98.88 62 ALA B O 1
ATOM 3233 N N . ALA B 1 63 ? 4.012 -25.406 -16.703 1 98.94 63 ALA B N 1
ATOM 3234 C CA . ALA B 1 63 ? 2.635 -25.547 -17.188 1 98.94 63 ALA B CA 1
ATOM 3235 C C . ALA B 1 63 ? 1.903 -24.203 -17.141 1 98.94 63 ALA B C 1
ATOM 3237 O O . ALA B 1 63 ? 2.291 -23.297 -16.406 1 98.94 63 ALA B O 1
ATOM 3238 N N . TRP B 1 64 ? 0.938 -24.047 -17.969 1 98.88 64 TRP B N 1
ATOM 3239 C CA . TRP B 1 64 ? 0.093 -22.859 -18.078 1 98.88 64 TRP B CA 1
ATOM 3240 C C . TRP B 1 64 ? -1.254 -23.219 -18.703 1 98.88 64 TRP B C 1
ATOM 3242 O O . TRP B 1 64 ? -1.46 -24.344 -19.172 1 98.88 64 TRP B O 1
ATOM 3252 N N . PHE B 1 65 ? -2.232 -22.297 -18.609 1 98.62 65 PHE B N 1
ATOM 3253 C CA . PHE B 1 65 ? -3.449 -22.578 -19.375 1 98.62 65 PHE B CA 1
ATOM 3254 C C . PHE B 1 65 ? -3.492 -21.766 -20.656 1 98.62 65 PHE B C 1
ATOM 3256 O O . PHE B 1 65 ? -2.959 -20.641 -20.703 1 98.62 65 PHE B O 1
ATOM 3263 N N . GLY B 1 66 ? -4.062 -22.359 -21.703 1 98.5 66 GLY B N 1
ATOM 3264 C CA . GLY B 1 66 ? -4.164 -21.734 -23.016 1 98.5 66 GLY B CA 1
ATOM 3265 C C . GLY B 1 66 ? -5.441 -22.094 -23.75 1 98.5 66 GLY B C 1
ATOM 3266 O O . GLY B 1 66 ? -5.941 -23.219 -23.625 1 98.5 66 GLY B O 1
ATOM 3267 N N . GLY B 1 67 ? -5.938 -21.172 -24.453 1 98.06 67 GLY B N 1
ATOM 3268 C CA . GLY B 1 67 ? -7.16 -21.281 -25.234 1 98.06 67 GLY B CA 1
ATOM 3269 C C . GLY B 1 67 ? -7.527 -19.984 -25.938 1 98.06 67 GLY B C 1
ATOM 3270 O O . GLY B 1 67 ? -6.68 -19.125 -26.141 1 98.06 67 GLY B O 1
ATOM 3271 N N . THR B 1 68 ? -8.812 -19.875 -26.391 1 97.81 68 THR B N 1
ATOM 3272 C CA . THR B 1 68 ? -9.273 -18.703 -27.125 1 97.81 68 THR B CA 1
ATOM 3273 C C . THR B 1 68 ? -9.148 -17.438 -26.281 1 97.81 68 THR B C 1
ATOM 3275 O O . THR B 1 68 ? -8.594 -16.438 -26.719 1 97.81 68 THR B O 1
ATOM 3278 N N . HIS B 1 69 ? -9.703 -17.531 -25.125 1 96.31 69 HIS B N 1
ATOM 3279 C CA . HIS B 1 69 ? -9.578 -16.516 -24.094 1 96.31 69 HIS B CA 1
ATOM 3280 C C . HIS B 1 69 ? -9.922 -17.078 -22.719 1 96.31 69 HIS B C 1
ATOM 3282 O O . HIS B 1 69 ? -10.547 -18.141 -22.609 1 96.31 69 HIS B O 1
ATOM 3288 N N . GLU B 1 70 ? -9.477 -16.453 -21.688 1 93.62 70 GLU B N 1
ATOM 3289 C CA . GLU B 1 70 ? -9.805 -16.891 -20.344 1 93.62 70 GLU B CA 1
ATOM 3290 C C . GLU B 1 70 ? -11.297 -17.156 -20.188 1 93.6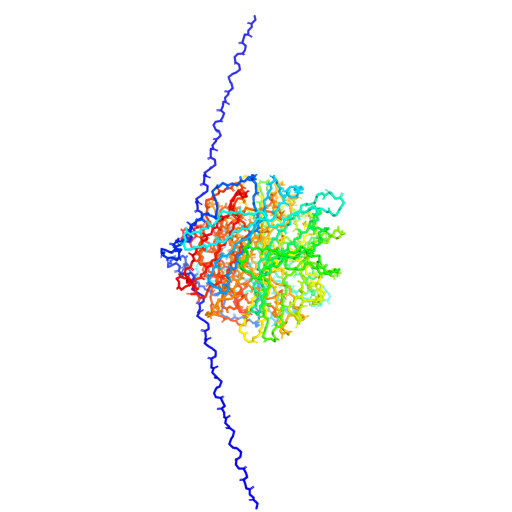2 70 GLU B C 1
ATOM 3292 O O . GLU B 1 70 ? -12.117 -16.375 -20.672 1 93.62 70 GLU B O 1
ATOM 3297 N N . ARG B 1 71 ? -11.633 -18.203 -19.578 1 95.69 71 ARG B N 1
ATOM 3298 C CA . ARG B 1 71 ? -12.992 -18.641 -19.266 1 95.69 71 ARG B CA 1
ATOM 3299 C C . ARG B 1 71 ? -13.602 -19.391 -20.453 1 95.69 71 ARG B C 1
ATOM 3301 O O . ARG B 1 71 ? -14.633 -20.062 -20.297 1 95.69 71 ARG B O 1
ATOM 3308 N N . SER B 1 72 ? -12.992 -19.328 -21.625 1 96.94 72 SER B N 1
ATOM 3309 C CA . SER B 1 72 ? -13.508 -20.078 -22.766 1 96.94 72 SER B CA 1
ATOM 3310 C C . SER B 1 72 ? -13.469 -21.578 -22.484 1 96.94 72 SER B C 1
ATOM 3312 O O . SER B 1 72 ? -12.5 -22.094 -21.922 1 96.94 72 SER B O 1
ATOM 3314 N N . PRO B 1 73 ? -14.43 -22.312 -22.938 1 96.5 73 PRO B N 1
ATOM 3315 C CA . PRO B 1 73 ? -14.484 -23.75 -22.672 1 96.5 73 PRO B CA 1
ATOM 3316 C C . PRO B 1 73 ? -13.297 -24.516 -23.266 1 96.5 73 PRO B C 1
ATOM 3318 O O . PRO B 1 73 ? -12.969 -25.609 -22.812 1 96.5 73 PRO B O 1
ATOM 3321 N N . ASP B 1 74 ? -12.641 -23.906 -24.234 1 96.44 74 ASP B N 1
ATOM 3322 C CA . ASP B 1 74 ? -11.57 -24.609 -24.922 1 96.44 74 ASP B CA 1
ATOM 3323 C C . ASP B 1 74 ? -10.227 -24.391 -24.234 1 96.44 74 ASP B C 1
ATOM 3325 O O . ASP B 1 74 ? -9.18 -24.812 -24.734 1 96.44 74 ASP B O 1
ATOM 3329 N N . VAL B 1 75 ? -10.281 -23.75 -23.078 1 98.31 75 VAL B N 1
ATOM 3330 C CA . VAL B 1 75 ? -9.047 -23.516 -22.344 1 98.31 75 VAL B CA 1
ATOM 3331 C C . VAL B 1 75 ? -8.555 -24.828 -21.719 1 98.31 75 VAL B C 1
ATOM 3333 O O . VAL B 1 75 ? -9.297 -25.5 -21 1 98.31 75 VAL B O 1
ATOM 3336 N N . GLU B 1 76 ? -7.32 -25.172 -22.016 1 98.44 76 GLU B N 1
ATOM 3337 C CA . GLU B 1 76 ? -6.676 -26.375 -21.516 1 98.44 76 GLU B CA 1
ATOM 3338 C C . GLU B 1 76 ? -5.395 -26.047 -20.766 1 98.44 76 GLU B C 1
ATOM 3340 O O . GLU B 1 76 ? -4.902 -24.922 -20.828 1 98.44 76 GLU B O 1
ATOM 3345 N N . ILE B 1 77 ? -4.91 -27.109 -20.031 1 98.81 77 ILE B N 1
ATOM 3346 C CA . ILE B 1 77 ? -3.611 -26.984 -19.375 1 98.81 77 ILE B CA 1
ATOM 3347 C C . ILE B 1 77 ? -2.518 -27.531 -20.297 1 98.81 77 ILE B C 1
ATOM 3349 O O . ILE B 1 77 ? -2.592 -28.672 -20.766 1 98.81 77 ILE B O 1
ATOM 3353 N N . TRP B 1 78 ? -1.566 -26.688 -20.531 1 98.75 78 TRP B N 1
ATOM 3354 C CA . TRP B 1 78 ? -0.427 -27.031 -21.375 1 98.75 78 TRP B CA 1
ATOM 3355 C C . TRP B 1 78 ? 0.832 -27.219 -20.531 1 98.75 78 TRP B C 1
ATOM 3357 O O . TRP B 1 78 ? 0.948 -26.656 -19.438 1 98.75 78 TRP B O 1
ATOM 3367 N N . PHE B 1 79 ? 1.752 -28.062 -21.078 1 98.62 79 PHE B N 1
ATOM 3368 C CA . PHE B 1 79 ? 2.916 -28.5 -20.312 1 98.62 79 PHE B CA 1
ATOM 3369 C C . PHE B 1 79 ? 4.129 -28.672 -21.219 1 98.62 79 PHE B C 1
ATOM 3371 O O . PHE B 1 79 ? 3.998 -29.125 -22.359 1 98.62 79 PHE B O 1
ATOM 3378 N N . ALA B 1 80 ? 5.273 -28.266 -20.656 1 98.62 80 ALA B N 1
ATOM 3379 C CA . ALA B 1 80 ? 6.523 -28.484 -21.375 1 98.62 80 ALA B CA 1
ATOM 3380 C C . ALA B 1 80 ? 7.672 -28.766 -20.422 1 98.62 80 ALA B C 1
ATOM 3382 O O . ALA B 1 80 ? 7.719 -28.219 -19.312 1 98.62 80 ALA B O 1
ATOM 3383 N N . ARG B 1 81 ? 8.57 -29.609 -20.828 1 98.31 81 ARG B N 1
ATOM 3384 C CA . ARG B 1 81 ? 9.828 -29.875 -20.141 1 98.31 81 ARG B CA 1
ATOM 3385 C C . ARG B 1 81 ? 10.992 -29.156 -20.812 1 98.31 81 ARG B C 1
ATOM 3387 O O . ARG B 1 81 ? 10.953 -28.891 -22.016 1 98.31 81 ARG B O 1
ATOM 3394 N N . ARG B 1 82 ? 11.898 -28.766 -19.984 1 97.5 82 ARG B N 1
ATOM 3395 C CA . ARG B 1 82 ? 13.094 -28.125 -20.531 1 97.5 82 ARG B CA 1
ATOM 3396 C C . ARG B 1 82 ? 14.297 -29.062 -20.453 1 97.5 82 ARG B C 1
ATOM 3398 O O . ARG B 1 82 ? 14.883 -29.266 -19.391 1 97.5 82 ARG B O 1
ATOM 3405 N N . SER B 1 83 ? 14.719 -29.578 -21.562 1 84.56 83 SER B N 1
ATOM 3406 C CA . SER B 1 83 ? 15.883 -30.453 -21.688 1 84.56 83 SER B CA 1
ATOM 3407 C C . SER B 1 83 ? 17.156 -29.641 -21.906 1 84.56 83 SER B C 1
ATOM 3409 O O . SER B 1 83 ? 17.141 -28.406 -21.797 1 84.56 83 SER B O 1
ATOM 3411 N N . ALA B 1 84 ? 18.234 -30.328 -22.094 1 84.94 84 ALA B N 1
ATOM 3412 C CA . ALA B 1 84 ? 19.516 -29.688 -22.359 1 84.94 84 ALA B CA 1
ATOM 3413 C C . ALA B 1 84 ? 19.422 -28.797 -23.609 1 84.94 84 ALA B C 1
ATOM 3415 O O . ALA B 1 84 ? 20.094 -27.781 -23.703 1 84.94 84 ALA B O 1
ATOM 3416 N N . GLY B 1 85 ? 18.594 -29.141 -24.484 1 86.69 85 GLY B N 1
ATOM 3417 C CA . GLY B 1 85 ? 18.469 -28.422 -25.734 1 86.69 85 GLY B CA 1
ATOM 3418 C C . GLY B 1 85 ? 17.438 -27.297 -25.656 1 86.69 85 GLY B C 1
ATOM 3419 O O . GLY B 1 85 ? 17.219 -26.594 -26.641 1 86.69 85 GLY B O 1
ATOM 3420 N N . GLY B 1 86 ? 16.891 -27.156 -24.578 1 94.38 86 GLY B N 1
ATOM 3421 C CA . GLY B 1 86 ? 15.859 -26.125 -24.438 1 94.38 86 GLY B CA 1
ATOM 3422 C C . GLY B 1 86 ? 14.492 -26.703 -24.125 1 94.38 86 GLY B C 1
ATOM 3423 O O . GLY B 1 86 ? 14.367 -27.844 -23.703 1 94.38 86 GLY B O 1
ATOM 3424 N N . TRP B 1 87 ? 13.484 -25.859 -24.297 1 98.06 87 TRP B N 1
ATOM 3425 C CA . TRP B 1 87 ? 12.117 -26.266 -24 1 98.06 87 TRP B CA 1
ATOM 3426 C C . TRP B 1 87 ? 11.562 -27.172 -25.094 1 98.06 87 TRP B C 1
ATOM 3428 O O . TRP B 1 87 ? 11.703 -26.875 -26.281 1 98.06 87 TRP B O 1
ATOM 3438 N N . GLU B 1 88 ? 10.938 -28.219 -24.641 1 96.62 88 GLU B N 1
ATOM 3439 C CA . GLU B 1 88 ? 10.25 -29.125 -25.562 1 96.62 88 GLU B CA 1
ATOM 3440 C C . GLU B 1 88 ? 8.938 -28.5 -26.047 1 96.62 88 GLU B C 1
ATOM 3442 O O . GLU B 1 88 ? 8.438 -27.547 -25.453 1 96.62 88 GLU B O 1
ATOM 3447 N N . THR B 1 89 ? 8.438 -29.109 -27.156 1 96.19 89 THR B N 1
ATOM 3448 C CA . THR B 1 89 ? 7.148 -28.656 -27.656 1 96.19 89 THR B CA 1
ATOM 3449 C C . THR B 1 89 ? 6.055 -28.875 -26.625 1 96.19 89 THR B C 1
ATOM 3451 O O . THR B 1 89 ? 5.891 -29.969 -26.109 1 96.19 89 THR B O 1
ATOM 3454 N N . PRO B 1 90 ? 5.336 -27.859 -26.328 1 97.94 90 PRO B N 1
ATOM 3455 C CA . PRO B 1 90 ? 4.273 -28 -25.328 1 97.94 90 PRO B CA 1
ATOM 3456 C C . PRO B 1 90 ? 3.182 -28.969 -25.766 1 97.94 90 PRO B C 1
ATOM 3458 O O . PRO B 1 90 ? 2.891 -29.078 -26.953 1 97.94 90 PRO B O 1
ATOM 3461 N N . LYS B 1 91 ? 2.576 -29.594 -24.797 1 97.5 91 LYS B N 1
ATOM 3462 C CA . LYS B 1 91 ? 1.454 -30.5 -25.016 1 97.5 91 LYS B CA 1
ATOM 3463 C C . LYS B 1 91 ? 0.322 -30.219 -24.031 1 97.5 91 LYS B C 1
ATOM 3465 O O . LYS B 1 91 ? 0.567 -29.828 -22.891 1 97.5 91 LYS B O 1
ATOM 3470 N N . SER B 1 92 ? -0.912 -30.438 -24.547 1 98.19 92 SER B N 1
ATOM 3471 C CA . SER B 1 92 ? -2.045 -30.391 -23.625 1 98.19 92 SER B CA 1
ATOM 3472 C C . SER B 1 92 ? -2.047 -31.609 -22.703 1 98.19 92 SER B C 1
ATOM 3474 O O . SER B 1 92 ? -1.914 -32.75 -23.156 1 98.19 92 SER B O 1
ATOM 3476 N N . VAL B 1 93 ? -2.176 -31.344 -21.422 1 98.44 93 VAL B N 1
ATOM 3477 C CA . VAL B 1 93 ? -2.105 -32.469 -20.5 1 98.44 93 VAL B CA 1
ATOM 3478 C C . VAL B 1 93 ? -3.396 -32.562 -19.688 1 98.44 93 VAL B C 1
ATOM 3480 O O . VAL B 1 93 ? -3.633 -33.562 -19 1 98.44 93 VAL B O 1
ATOM 3483 N N . ALA B 1 94 ? -4.184 -31.594 -19.656 1 97.38 94 ALA B N 1
ATOM 3484 C CA . ALA B 1 94 ? -5.488 -31.609 -19 1 97.38 94 ALA B CA 1
ATOM 3485 C C . ALA B 1 94 ? -6.48 -30.719 -19.734 1 97.38 94 ALA B C 1
ATOM 3487 O O . ALA B 1 94 ? -6.098 -29.688 -20.312 1 97.38 94 ALA B O 1
ATOM 3488 N N . ASN B 1 95 ? -7.656 -31.156 -19.75 1 93.75 95 ASN B N 1
ATOM 3489 C CA . ASN B 1 95 ? -8.75 -30.422 -20.375 1 93.75 95 ASN B CA 1
ATOM 3490 C C . ASN B 1 95 ? -10 -30.422 -19.5 1 93.75 95 ASN B C 1
ATOM 3492 O O . ASN B 1 95 ? -9.992 -30.984 -18.406 1 93.75 95 ASN B O 1
ATOM 3496 N N . GLY B 1 96 ? -11.031 -29.719 -19.844 1 92.56 96 GLY B N 1
ATOM 3497 C CA . GLY B 1 96 ? -12.219 -29.547 -19.016 1 92.56 96 GLY B CA 1
ATOM 3498 C C . GLY B 1 96 ? -13.398 -30.391 -19.469 1 92.56 96 GLY B C 1
ATOM 3499 O O . GLY B 1 96 ? -14.547 -30.078 -19.156 1 92.56 96 GLY B O 1
ATOM 3500 N N . ILE B 1 97 ? -13.109 -31.438 -20.188 1 92.75 97 ILE B N 1
ATOM 3501 C CA . ILE B 1 97 ? -14.211 -32.25 -20.672 1 92.75 97 ILE B CA 1
ATOM 3502 C C . ILE B 1 97 ? -14.82 -33.031 -19.5 1 92.75 97 ILE B C 1
ATOM 3504 O O . ILE B 1 97 ? -14.117 -33.719 -18.766 1 92.75 97 ILE B O 1
ATOM 3508 N N . GLN B 1 98 ? -16.062 -32.938 -19.438 1 91.38 98 GLN B N 1
ATOM 3509 C CA . GLN B 1 98 ? -16.812 -33.562 -18.359 1 91.38 98 GLN B CA 1
ATOM 3510 C C . GLN B 1 98 ? -17.312 -34.938 -18.781 1 91.38 98 GLN B C 1
ATOM 3512 O O . GLN B 1 98 ? -17.312 -35.281 -19.969 1 91.38 98 GLN B O 1
ATOM 3517 N N . PRO B 1 99 ? -17.703 -35.719 -17.766 1 88.31 99 PRO B N 1
ATOM 3518 C CA . PRO B 1 99 ? -18.203 -37.031 -18.094 1 88.31 99 PRO B CA 1
ATOM 3519 C C . PRO B 1 99 ? -19.375 -37.031 -19.062 1 88.31 99 PRO B C 1
ATOM 3521 O O . PRO B 1 99 ? -19.547 -37.938 -19.859 1 88.31 99 PRO B O 1
ATOM 3524 N N . ASP B 1 100 ? -20.156 -35.969 -19.047 1 92.25 100 ASP B N 1
ATOM 3525 C CA . ASP B 1 100 ? -21.328 -35.906 -19.922 1 92.25 100 ASP B CA 1
ATOM 3526 C C . ASP B 1 100 ? -20.969 -35.312 -21.281 1 92.25 100 ASP B C 1
ATOM 3528 O O . ASP B 1 100 ? -21.844 -35.094 -22.125 1 92.25 100 ASP B O 1
ATOM 3532 N N . GLY B 1 101 ? -19.766 -35.031 -21.453 1 90.62 101 GLY B N 1
ATOM 3533 C CA . GLY B 1 101 ? -19.312 -34.562 -22.75 1 90.62 101 GLY B CA 1
ATOM 3534 C C . GLY B 1 101 ? -19.188 -33.062 -22.844 1 90.62 101 GLY B C 1
ATOM 3535 O O . GLY B 1 101 ? -18.562 -32.531 -23.766 1 90.62 101 GLY B O 1
ATOM 3536 N N . THR B 1 102 ? -19.766 -32.344 -21.875 1 93.81 102 THR B N 1
ATOM 3537 C CA . THR B 1 102 ? -19.609 -30.906 -21.875 1 93.81 102 THR B CA 1
ATOM 3538 C C . THR B 1 102 ? -18.188 -30.516 -21.516 1 93.81 102 THR B C 1
ATOM 3540 O O . THR B 1 102 ? -17.406 -31.344 -21.031 1 93.81 102 THR B O 1
ATOM 3543 N N . ARG B 1 103 ? -17.938 -29.312 -21.922 1 95.06 103 ARG B N 1
ATOM 3544 C CA . ARG B 1 103 ? -16.578 -28.859 -21.641 1 95.06 103 ARG B CA 1
ATOM 3545 C C . ARG B 1 103 ? -16.594 -27.578 -20.812 1 95.06 103 ARG B C 1
ATOM 3547 O O . ARG B 1 103 ? -17.375 -26.656 -21.078 1 95.06 103 ARG B O 1
ATOM 3554 N N . LEU B 1 104 ? -15.875 -27.547 -19.781 1 97.38 104 LEU B N 1
ATOM 3555 C CA . LEU B 1 104 ? -15.656 -26.375 -18.938 1 97.38 104 LEU B CA 1
ATOM 3556 C C . LEU B 1 104 ? -14.203 -25.922 -19 1 97.38 104 LEU B C 1
ATOM 3558 O O . LEU B 1 104 ? -13.305 -26.734 -19.203 1 97.38 104 LEU B O 1
ATOM 3562 N N . PRO B 1 105 ? -13.992 -24.641 -18.844 1 97.88 105 PRO B N 1
ATOM 3563 C CA . PRO B 1 105 ? -12.602 -24.203 -18.859 1 97.88 105 PRO B CA 1
ATOM 3564 C C . PRO B 1 105 ? -11.781 -24.766 -17.703 1 97.88 105 PRO B C 1
ATOM 3566 O O . PRO B 1 105 ? -12.336 -25.062 -16.641 1 97.88 105 PRO B O 1
ATOM 3569 N N . THR B 1 106 ? -10.484 -24.938 -17.938 1 98.44 106 THR B N 1
ATOM 3570 C CA . THR B 1 106 ? -9.531 -25.25 -16.875 1 98.44 106 THR B CA 1
ATOM 3571 C C . THR B 1 106 ? -8.703 -24.016 -16.531 1 98.44 106 THR B C 1
ATOM 3573 O O . THR B 1 106 ? -8.586 -23.094 -17.328 1 98.44 106 THR B O 1
ATOM 3576 N N . TRP B 1 107 ? -8.234 -24 -15.242 1 98.06 107 TRP B N 1
ATOM 3577 C CA . TRP B 1 107 ? -7.645 -22.781 -14.711 1 98.06 107 TRP B CA 1
ATOM 3578 C C . TRP B 1 107 ? -6.418 -23.078 -13.867 1 98.06 107 TRP B C 1
ATOM 3580 O O . TRP B 1 107 ? -6.375 -24.109 -13.172 1 98.06 107 TRP B O 1
ATOM 3590 N N . ASN B 1 108 ? -5.418 -22.188 -13.797 1 98.5 108 ASN B N 1
ATOM 3591 C CA . ASN B 1 108 ? -4.363 -21.969 -12.812 1 98.5 108 ASN B CA 1
ATOM 3592 C C . ASN B 1 108 ? -3.629 -23.25 -12.469 1 98.5 108 ASN B C 1
ATOM 3594 O O . ASN B 1 108 ? -3.682 -23.719 -11.328 1 98.5 108 ASN B O 1
ATOM 3598 N N . PRO B 1 109 ? -2.861 -23.828 -13.367 1 98.88 109 PRO B N 1
ATOM 3599 C CA . PRO B 1 109 ? -2.062 -25 -13.023 1 98.88 109 PRO B CA 1
ATOM 3600 C C . PRO B 1 109 ? -0.965 -24.688 -12.008 1 98.88 109 PRO B C 1
ATOM 3602 O O . PRO B 1 109 ? -0.389 -23.609 -12.023 1 98.88 109 PRO B O 1
ATOM 3605 N N . VAL B 1 110 ? -0.704 -25.656 -11.141 1 98.94 110 VAL B N 1
ATOM 3606 C CA . VAL B 1 110 ? 0.385 -25.562 -10.172 1 98.94 110 VAL B CA 1
ATOM 3607 C C . VAL B 1 110 ? 1.143 -26.891 -10.125 1 98.94 110 VAL B C 1
ATOM 3609 O O . VAL B 1 110 ? 0.571 -27.922 -9.789 1 98.94 110 VAL B O 1
ATOM 3612 N N . LEU B 1 111 ? 2.395 -26.812 -10.461 1 98.94 111 LEU B N 1
ATOM 3613 C CA . LEU B 1 111 ? 3.271 -27.969 -10.383 1 98.94 111 LEU B CA 1
ATOM 3614 C C . LEU B 1 111 ? 3.883 -28.094 -8.992 1 98.94 111 LEU B C 1
ATOM 3616 O O . LEU B 1 111 ? 4.293 -27.094 -8.398 1 98.94 111 LEU B O 1
ATOM 3620 N N . PHE B 1 112 ? 3.891 -29.375 -8.508 1 98.88 112 PHE B N 1
ATOM 3621 C CA . PHE B 1 112 ? 4.48 -29.656 -7.203 1 98.88 112 PHE B CA 1
ATOM 3622 C C . PHE B 1 112 ? 5.141 -31.031 -7.199 1 98.88 112 PHE B C 1
ATOM 3624 O O . PHE B 1 112 ? 4.473 -32.062 -7.387 1 98.88 112 PHE B O 1
ATOM 3631 N N . GLN B 1 113 ? 6.398 -31.016 -6.969 1 98.31 113 GLN B N 1
ATOM 3632 C CA . GLN B 1 113 ? 7.129 -32.281 -6.898 1 98.31 113 GLN B CA 1
ATOM 3633 C C . GLN B 1 113 ? 7.125 -32.844 -5.48 1 98.31 113 GLN B C 1
ATOM 3635 O O . GLN B 1 113 ? 7.742 -32.281 -4.578 1 98.31 113 GLN B O 1
ATOM 3640 N N . ASP B 1 114 ? 6.43 -33.938 -5.32 1 94.88 114 ASP B N 1
ATOM 3641 C CA . ASP B 1 114 ? 6.562 -34.688 -4.082 1 94.88 114 ASP B CA 1
ATOM 3642 C C . ASP B 1 114 ? 7.996 -35.188 -3.885 1 94.88 114 ASP B C 1
ATOM 3644 O O . ASP B 1 114 ? 8.523 -35.938 -4.711 1 94.88 114 ASP B O 1
ATOM 3648 N N . PRO B 1 115 ? 8.586 -34.75 -2.809 1 91.19 115 PRO B N 1
ATOM 3649 C CA . PRO B 1 115 ? 9.992 -35.156 -2.623 1 91.19 115 PRO B CA 1
ATOM 3650 C C . PRO B 1 115 ? 10.203 -36.656 -2.697 1 91.19 115 PRO B C 1
ATOM 3652 O O . PRO B 1 115 ? 11.266 -37.125 -3.133 1 91.19 115 PRO B O 1
ATOM 3655 N N . ALA B 1 116 ? 9.32 -37.438 -2.322 1 93 116 ALA B N 1
ATOM 3656 C CA . ALA B 1 116 ? 9.453 -38.875 -2.297 1 93 116 ALA B CA 1
ATOM 3657 C C . ALA B 1 116 ? 8.43 -39.531 -3.225 1 93 116 ALA B C 1
ATOM 3659 O O . ALA B 1 116 ? 8.109 -40.719 -3.07 1 93 116 ALA B O 1
ATOM 3660 N N . GLY B 1 117 ? 7.93 -38.781 -4.109 1 95.44 117 GLY B N 1
ATOM 3661 C CA . GLY B 1 117 ? 6.84 -39.312 -4.91 1 95.44 117 GLY B CA 1
ATOM 3662 C C . GLY B 1 117 ? 6.734 -38.656 -6.281 1 95.44 117 GLY B C 1
ATOM 3663 O O . GLY B 1 117 ? 7.727 -38.156 -6.809 1 95.44 117 GLY B O 1
ATOM 3664 N N . PRO B 1 118 ? 5.57 -38.844 -6.902 1 98.06 118 PRO B N 1
ATOM 3665 C CA . PRO B 1 118 ? 5.391 -38.375 -8.281 1 98.06 118 PRO B CA 1
ATOM 3666 C C . PRO B 1 118 ? 5.305 -36.844 -8.391 1 98.06 118 PRO B C 1
ATOM 3668 O O . PRO B 1 118 ? 5.207 -36.156 -7.371 1 98.06 118 PRO B O 1
ATOM 3671 N N . LEU B 1 119 ? 5.465 -36.344 -9.609 1 98.62 119 LEU B N 1
ATOM 3672 C CA . LEU B 1 119 ? 5.145 -34.969 -9.945 1 98.62 119 LEU B CA 1
ATOM 3673 C C . LEU B 1 119 ? 3.635 -34.75 -9.977 1 98.62 119 LEU B C 1
ATOM 3675 O O . LEU B 1 119 ? 2.906 -35.5 -10.617 1 98.62 119 LEU B O 1
ATOM 3679 N N . HIS B 1 120 ? 3.182 -33.781 -9.156 1 98.81 120 HIS B N 1
ATOM 3680 C CA . HIS B 1 120 ? 1.769 -33.406 -9.156 1 98.81 120 HIS B CA 1
ATOM 3681 C C . HIS B 1 120 ? 1.516 -32.188 -10.031 1 98.81 120 HIS B C 1
ATOM 3683 O O . HIS B 1 120 ? 2.328 -31.266 -10.055 1 98.81 120 HIS B O 1
ATOM 3689 N N . LEU B 1 121 ? 0.434 -32.219 -10.773 1 98.88 121 LEU B N 1
ATOM 3690 C CA . LEU B 1 121 ? -0.125 -31.047 -11.438 1 98.88 121 LEU B CA 1
ATOM 3691 C C . LEU B 1 121 ? -1.545 -30.766 -10.945 1 98.88 121 LEU B C 1
ATOM 3693 O O . LEU B 1 121 ? -2.475 -31.5 -11.297 1 98.88 121 LEU B O 1
ATOM 3697 N N . TYR B 1 122 ? -1.644 -29.734 -10.109 1 98.88 122 TYR B N 1
ATOM 3698 C CA . TYR B 1 122 ? -2.953 -29.266 -9.672 1 98.88 122 TYR B CA 1
ATOM 3699 C C . TYR B 1 122 ? -3.52 -28.25 -10.648 1 98.88 122 TYR B C 1
ATOM 3701 O O . TYR B 1 122 ? -2.768 -27.484 -11.258 1 98.88 122 TYR B O 1
ATOM 3709 N N . TYR B 1 123 ? -4.828 -28.25 -10.812 1 98.75 123 TYR B N 1
ATOM 3710 C CA . TYR B 1 123 ? -5.516 -27.234 -11.594 1 98.75 123 TYR B CA 1
ATOM 3711 C C . TYR B 1 123 ? -6.98 -27.125 -11.18 1 98.75 123 TYR B C 1
ATOM 3713 O O . TYR B 1 123 ? -7.422 -27.812 -10.258 1 98.75 123 TYR B O 1
ATOM 3721 N N . LYS B 1 124 ? -7.68 -26.141 -11.758 1 98.56 124 LYS B N 1
ATOM 3722 C CA . LYS B 1 124 ? -9.109 -25.984 -11.5 1 98.56 124 LYS B CA 1
ATOM 3723 C C . LYS B 1 124 ? -9.93 -26.266 -12.766 1 98.56 124 LYS B C 1
ATOM 3725 O O . LYS B 1 124 ? -9.453 -26.031 -13.875 1 98.56 124 LYS B O 1
ATOM 3730 N N . ALA B 1 125 ? -11.07 -26.75 -12.508 1 97.75 125 ALA B N 1
ATOM 3731 C CA . ALA B 1 125 ? -12.094 -26.859 -13.547 1 97.75 125 ALA B CA 1
ATOM 3732 C C . ALA B 1 125 ? -13.406 -26.219 -13.102 1 97.75 125 ALA B C 1
ATOM 3734 O O . ALA B 1 125 ? -13.758 -26.281 -11.922 1 97.75 125 ALA B O 1
ATOM 3735 N N . GLY B 1 126 ? -14.031 -25.562 -13.969 1 97.06 126 GLY B N 1
ATOM 3736 C CA . GLY B 1 126 ? -15.305 -24.953 -13.641 1 97.06 126 GLY B CA 1
ATOM 3737 C C . GLY B 1 126 ? -15.586 -23.688 -14.43 1 97.06 126 GLY B C 1
ATOM 3738 O O . GLY B 1 126 ? -14.703 -23.172 -15.125 1 97.06 126 GLY B O 1
ATOM 3739 N N . PRO B 1 127 ? -16.766 -23.156 -14.273 1 96.12 127 PRO B N 1
ATOM 3740 C CA . PRO B 1 127 ? -17.188 -22.047 -15.141 1 96.12 127 PRO B CA 1
ATOM 3741 C C . PRO B 1 127 ? -16.562 -20.719 -14.742 1 96.12 127 PRO B C 1
ATOM 3743 O O . PRO B 1 127 ? -16.469 -19.812 -15.57 1 96.12 127 PRO B O 1
ATOM 3746 N N . SER B 1 128 ? -16.25 -20.578 -13.438 1 96.25 128 SER B N 1
ATOM 3747 C CA . SER B 1 128 ? -15.703 -19.328 -12.922 1 96.25 128 SER B CA 1
ATOM 3748 C C . SER B 1 128 ? -14.906 -19.562 -11.641 1 96.25 128 SER B C 1
ATOM 3750 O O . SER B 1 128 ? -15.07 -20.594 -10.984 1 96.25 128 SER B O 1
ATOM 3752 N N . PRO B 1 129 ? -14.102 -18.594 -11.312 1 96.25 129 PRO B N 1
ATOM 3753 C CA .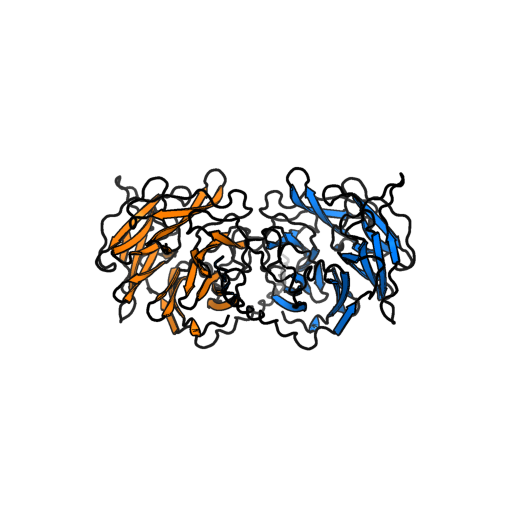 PRO B 1 129 ? -13.344 -18.734 -10.062 1 96.25 129 PRO B CA 1
ATOM 3754 C C . PRO B 1 129 ? -14.242 -18.906 -8.844 1 96.25 129 PRO B C 1
ATOM 3756 O O . PRO B 1 129 ? -13.852 -19.547 -7.871 1 96.25 129 PRO B O 1
ATOM 3759 N N . GLN B 1 130 ? -15.422 -18.453 -8.891 1 96.12 130 GLN B N 1
ATOM 3760 C CA . GLN B 1 130 ? -16.344 -18.547 -7.766 1 96.12 130 GLN B CA 1
ATOM 3761 C C . GLN B 1 130 ? -16.953 -19.953 -7.688 1 96.12 130 GLN B C 1
ATOM 3763 O O . GLN B 1 130 ? -17.484 -20.344 -6.645 1 96.12 130 GLN B O 1
ATOM 3768 N N . ARG B 1 131 ? -16.844 -20.688 -8.82 1 95.94 131 ARG B N 1
ATOM 3769 C CA . ARG B 1 131 ? -17.609 -21.922 -8.875 1 95.94 131 ARG B CA 1
ATOM 3770 C C . ARG B 1 131 ? -16.719 -23.094 -9.328 1 95.94 131 ARG B C 1
ATOM 3772 O O . ARG B 1 131 ? -17.219 -24.156 -9.672 1 95.94 131 ARG B O 1
ATOM 3779 N N . TRP B 1 132 ? -15.461 -22.906 -9.383 1 97.44 132 TRP B N 1
ATOM 3780 C CA . TRP B 1 132 ? -14.578 -23.953 -9.852 1 97.44 132 TRP B CA 1
ATOM 3781 C C . TRP B 1 132 ? -14.289 -24.969 -8.734 1 97.44 132 TRP B C 1
ATOM 3783 O O . TRP B 1 132 ? -14.703 -24.75 -7.59 1 97.44 132 TRP B O 1
ATOM 3793 N N . TRP B 1 133 ? -13.711 -26.172 -9.117 1 97.69 133 TRP B N 1
ATOM 3794 C CA . TRP B 1 133 ? -13.25 -27.188 -8.172 1 97.69 133 TRP B CA 1
ATOM 3795 C C . TRP B 1 133 ? -11.828 -27.625 -8.492 1 97.69 133 TRP B C 1
ATOM 3797 O O . TRP B 1 133 ? -11.328 -27.359 -9.586 1 97.69 133 TRP B O 1
ATOM 3807 N N . GLY B 1 134 ? -11.18 -28.203 -7.52 1 98.12 134 GLY B N 1
ATOM 3808 C CA . GLY B 1 134 ? -9.789 -28.609 -7.66 1 98.12 134 GLY B CA 1
ATOM 3809 C C . GLY B 1 134 ? -9.633 -29.953 -8.344 1 98.12 134 GLY B C 1
ATOM 3810 O O . GLY B 1 134 ? -10.406 -30.875 -8.078 1 98.12 134 GLY B O 1
ATOM 3811 N N . MET B 1 135 ? -8.633 -30.016 -9.219 1 98.31 135 MET B N 1
ATOM 3812 C CA . MET B 1 135 ? -8.234 -31.234 -9.914 1 98.31 135 MET B CA 1
ATOM 3813 C C . MET B 1 135 ? -6.75 -31.516 -9.711 1 98.31 135 MET B C 1
ATOM 3815 O O . MET B 1 135 ? -5.977 -30.609 -9.414 1 98.31 135 MET B O 1
ATOM 3819 N N . VAL B 1 136 ? -6.406 -32.844 -9.93 1 98.5 136 VAL B N 1
ATOM 3820 C CA . VAL B 1 136 ? -4.988 -33.156 -9.875 1 98.5 136 VAL B CA 1
ATOM 3821 C C . VAL B 1 136 ? -4.703 -34.344 -10.812 1 98.5 136 VAL B C 1
ATOM 3823 O O . VAL B 1 136 ? -5.52 -35.25 -10.945 1 98.5 136 VAL B O 1
ATOM 3826 N N . ILE B 1 137 ? -3.6 -34.281 -11.531 1 98.5 137 ILE B N 1
ATOM 3827 C CA . ILE B 1 137 ? -2.994 -35.438 -12.219 1 98.5 137 ILE B CA 1
ATOM 3828 C C . ILE B 1 137 ? -1.56 -35.625 -11.734 1 98.5 137 ILE B C 1
ATOM 3830 O O . ILE B 1 137 ? -0.943 -34.688 -11.211 1 98.5 137 ILE B O 1
ATOM 3834 N N . THR B 1 138 ? -1.058 -36.844 -11.898 1 98.62 138 THR B N 1
ATOM 3835 C CA . THR B 1 138 ? 0.288 -37.125 -11.414 1 98.62 138 THR B CA 1
ATOM 3836 C C . THR B 1 138 ? 1.118 -37.812 -12.5 1 98.62 138 THR B C 1
ATOM 3838 O O . THR B 1 138 ? 0.567 -38.406 -13.43 1 98.62 138 THR B O 1
ATOM 3841 N N . SER B 1 139 ? 2.373 -37.625 -12.414 1 98.75 139 SER B N 1
ATOM 3842 C CA . SER B 1 139 ? 3.34 -38.219 -13.32 1 98.75 139 SER B CA 1
ATOM 3843 C C . SER B 1 139 ? 4.473 -38.906 -12.547 1 98.75 139 SER B C 1
ATOM 3845 O O . SER B 1 139 ? 5.09 -38.281 -11.68 1 98.75 139 SER B O 1
ATOM 3847 N N . THR B 1 140 ? 4.797 -40.156 -12.914 1 98.06 140 THR B N 1
ATOM 3848 C CA . THR B 1 140 ? 5.879 -40.875 -12.258 1 98.06 140 THR B CA 1
ATOM 3849 C C . THR B 1 140 ? 7.148 -40.844 -13.109 1 98.06 140 THR B C 1
ATOM 3851 O O . THR B 1 140 ? 8.156 -41.438 -12.742 1 98.06 140 THR B O 1
ATOM 3854 N N . ASP B 1 141 ? 7.105 -40.156 -14.25 1 97.69 141 ASP B N 1
ATOM 3855 C CA . ASP B 1 141 ? 8.266 -40.125 -15.141 1 97.69 141 ASP B CA 1
ATOM 3856 C C . ASP B 1 141 ? 8.641 -38.688 -15.5 1 97.69 141 ASP B C 1
ATOM 3858 O O . ASP B 1 141 ? 9.078 -38.406 -16.625 1 97.69 141 ASP B O 1
ATOM 3862 N N . GLY B 1 142 ? 8.398 -37.781 -14.594 1 96.25 142 GLY B N 1
ATOM 3863 C CA . GLY B 1 142 ? 8.844 -36.406 -14.734 1 96.25 142 GLY B CA 1
ATOM 3864 C C . GLY B 1 142 ? 8.023 -35.625 -15.734 1 96.25 142 GLY B C 1
ATOM 3865 O O . GLY B 1 142 ? 8.547 -34.719 -16.406 1 96.25 142 GLY B O 1
ATOM 3866 N N . GLY B 1 143 ? 6.797 -35.938 -15.953 1 97.81 143 GLY B N 1
ATOM 3867 C CA . GLY B 1 143 ? 5.895 -35.188 -16.812 1 97.81 143 GLY B CA 1
ATOM 3868 C C . GLY B 1 143 ? 5.828 -35.719 -18.219 1 97.81 143 GLY B C 1
ATOM 3869 O O . GLY B 1 143 ? 5.156 -35.156 -19.078 1 97.81 143 GLY B O 1
ATOM 3870 N N . ARG B 1 144 ? 6.469 -36.812 -18.5 1 97.31 144 ARG B N 1
ATOM 3871 C CA . ARG B 1 144 ? 6.414 -37.375 -19.844 1 97.31 144 ARG B CA 1
ATOM 3872 C C . ARG B 1 144 ? 5.047 -38 -20.125 1 97.31 144 ARG B C 1
ATOM 3874 O O . ARG B 1 144 ? 4.574 -38 -21.266 1 97.31 144 ARG B O 1
ATOM 3881 N N . SER B 1 145 ? 4.508 -38.594 -19.125 1 97.94 145 SER B N 1
ATOM 3882 C CA . SER B 1 145 ? 3.139 -39.094 -19.156 1 97.94 145 SER B CA 1
ATOM 3883 C C . SER B 1 145 ? 2.402 -38.812 -17.859 1 97.94 145 SER B C 1
ATOM 3885 O O . SER B 1 145 ? 3.031 -38.594 -16.812 1 97.94 145 SER B O 1
ATOM 3887 N N . TRP B 1 146 ? 1.116 -38.75 -17.984 1 98.56 146 TRP B N 1
ATOM 3888 C CA . TRP B 1 146 ? 0.301 -38.344 -16.844 1 98.56 146 TRP B CA 1
ATOM 3889 C C . TRP B 1 146 ? -0.813 -39.375 -16.594 1 98.56 146 TRP B C 1
ATOM 3891 O O . TRP B 1 146 ? -1.35 -39.969 -17.547 1 98.56 146 TRP B O 1
ATOM 3901 N N . GLY B 1 147 ? -1.147 -39.531 -15.336 1 97.81 147 GLY B N 1
ATOM 3902 C CA . GLY B 1 147 ? -2.248 -40.406 -14.945 1 97.81 147 GLY B CA 1
ATOM 3903 C C . GLY B 1 147 ? -3.609 -39.75 -15.148 1 97.81 147 GLY B C 1
ATOM 3904 O O . GLY B 1 147 ? -3.713 -38.656 -15.711 1 97.81 147 GLY B O 1
ATOM 3905 N N . LYS B 1 148 ? -4.613 -40.5 -14.633 1 95.94 148 LYS B N 1
ATOM 3906 C CA . LYS B 1 148 ? -5.992 -40.031 -14.758 1 95.94 148 LYS B CA 1
ATOM 3907 C C . LYS B 1 148 ? -6.246 -38.844 -13.859 1 95.94 148 LYS B C 1
ATOM 3909 O O . LYS B 1 148 ? -5.766 -38.781 -12.727 1 95.94 148 LYS B O 1
ATOM 3914 N N . ALA B 1 149 ? -7.043 -37.938 -14.391 1 97.06 149 ALA B N 1
ATOM 3915 C CA . ALA B 1 149 ? -7.422 -36.75 -13.609 1 97.06 149 ALA B CA 1
ATOM 3916 C C . ALA B 1 149 ? -8.32 -37.156 -12.438 1 97.06 149 ALA B C 1
ATOM 3918 O O . ALA B 1 149 ? -9.219 -37.969 -12.578 1 97.06 149 ALA B O 1
ATOM 3919 N N . GLN B 1 150 ? -8.039 -36.562 -11.312 1 96.19 150 GLN B N 1
ATOM 3920 C CA . GLN B 1 150 ? -8.844 -36.781 -10.117 1 96.19 150 GLN B CA 1
ATOM 3921 C C . GLN B 1 150 ? -9.352 -35.469 -9.555 1 96.19 150 GLN B C 1
ATOM 3923 O O . GLN B 1 150 ? -8.617 -34.469 -9.523 1 96.19 150 GLN B O 1
ATOM 3928 N N . ARG B 1 151 ? -10.594 -35.469 -9.148 1 96.5 151 ARG B N 1
ATOM 3929 C CA . ARG B 1 151 ? -11.125 -34.312 -8.438 1 96.5 151 ARG B CA 1
ATOM 3930 C C . ARG B 1 151 ? -10.703 -34.344 -6.973 1 96.5 151 ARG B C 1
ATOM 3932 O O . ARG B 1 151 ? -10.719 -35.375 -6.324 1 96.5 151 ARG B O 1
ATOM 3939 N N . LEU B 1 152 ? -10.312 -33.188 -6.48 1 98.12 152 LEU B N 1
ATOM 3940 C CA . LEU B 1 152 ? -10 -33.062 -5.059 1 98.12 152 LEU B CA 1
ATOM 3941 C C . LEU B 1 152 ? -11.266 -33.188 -4.215 1 98.12 152 LEU B C 1
ATOM 3943 O O . LEU B 1 152 ? -12.375 -33 -4.723 1 98.12 152 LEU B O 1
ATOM 3947 N N . PRO B 1 153 ? -11.086 -33.531 -2.908 1 96.5 153 PRO B N 1
ATOM 3948 C CA . PRO B 1 153 ? -12.266 -33.688 -2.049 1 96.5 153 PRO B CA 1
ATOM 3949 C C . PRO B 1 153 ? -13.07 -32.375 -1.934 1 96.5 153 PRO B C 1
ATOM 3951 O O . PRO B 1 153 ? -12.531 -31.297 -2.148 1 96.5 153 PRO B O 1
ATOM 3954 N N . ALA B 1 154 ? -14.344 -32.562 -1.539 1 94.12 154 ALA B N 1
ATOM 3955 C CA . ALA B 1 154 ? -15.211 -31.406 -1.349 1 94.12 154 ALA B CA 1
ATOM 3956 C C . ALA B 1 154 ? -14.609 -30.438 -0.335 1 94.12 154 ALA B C 1
ATOM 3958 O O . ALA B 1 154 ? -14.109 -30.844 0.712 1 94.12 154 ALA B O 1
ATOM 3959 N N . GLY B 1 155 ? -14.617 -29.172 -0.702 1 94.62 155 GLY B N 1
ATOM 3960 C CA . GLY B 1 155 ? -14.109 -28.156 0.201 1 94.62 155 GLY B CA 1
ATOM 3961 C C . GLY B 1 155 ? -12.625 -27.906 0.046 1 94.62 155 GLY B C 1
ATOM 3962 O O . GLY B 1 155 ? -12.07 -26.984 0.661 1 94.62 155 GLY B O 1
ATOM 3963 N N . ILE B 1 156 ? -11.969 -28.766 -0.719 1 98.44 156 ILE B N 1
ATOM 3964 C CA . ILE B 1 156 ? -10.539 -28.625 -0.982 1 98.44 156 ILE B CA 1
ATOM 3965 C C . ILE B 1 156 ? -10.32 -28.188 -2.428 1 98.44 156 ILE B C 1
ATOM 3967 O O . ILE B 1 156 ? -10.75 -28.859 -3.363 1 98.44 156 ILE B O 1
ATOM 3971 N N . LEU B 1 157 ? -9.68 -27.047 -2.609 1 98.38 157 LEU B N 1
ATOM 3972 C CA . LEU B 1 157 ? -9.453 -26.516 -3.945 1 98.38 157 LEU B CA 1
ATOM 3973 C C . LEU B 1 157 ? -8.039 -26.828 -4.426 1 98.38 157 LEU B C 1
ATOM 3975 O O . LEU B 1 157 ? -7.793 -26.906 -5.629 1 98.38 157 LEU B O 1
ATOM 3979 N N . GLY B 1 158 ? -7.141 -27.047 -3.424 1 98.62 158 GLY B N 1
ATOM 3980 C CA . GLY B 1 158 ? -5.73 -27.125 -3.76 1 98.62 158 GLY B CA 1
ATOM 3981 C C . GLY B 1 158 ? -5.074 -25.766 -3.91 1 98.62 158 GLY B C 1
ATOM 3982 O O . GLY B 1 158 ? -5.691 -24.734 -3.623 1 98.62 158 GLY B O 1
ATOM 3983 N N . PRO B 1 159 ? -3.721 -25.812 -4.312 1 98.81 159 PRO B N 1
ATOM 3984 C CA . PRO B 1 159 ? -3.053 -24.531 -4.523 1 98.81 159 PRO B CA 1
ATOM 3985 C C . PRO B 1 159 ? -3.711 -23.688 -5.621 1 98.81 159 PRO B C 1
ATOM 3987 O O . PRO B 1 159 ? -3.828 -24.156 -6.762 1 98.81 159 PRO B O 1
ATOM 3990 N N . ILE B 1 160 ? -4.098 -22.5 -5.258 1 98.25 160 ILE B N 1
ATOM 3991 C CA . ILE B 1 160 ? -4.938 -21.703 -6.137 1 98.25 160 ILE B CA 1
ATOM 3992 C C . ILE B 1 160 ? -4.105 -21.156 -7.301 1 98.25 160 ILE B C 1
ATOM 3994 O O . ILE B 1 160 ? -4.582 -21.094 -8.438 1 98.25 160 ILE B O 1
ATOM 3998 N N . LYS B 1 161 ? -2.932 -20.781 -7.039 1 98.31 161 LYS B N 1
ATOM 3999 C CA . LYS B 1 161 ? -2.049 -20.219 -8.055 1 98.31 161 LYS B CA 1
ATOM 4000 C C . LYS B 1 161 ? -0.585 -20.516 -7.742 1 98.31 161 LYS B C 1
ATOM 4002 O O . LYS B 1 161 ? 0.226 -20.703 -8.656 1 98.31 161 LYS B O 1
ATOM 4007 N N . ASN B 1 162 ? -0.227 -20.5 -6.5 1 98.88 162 ASN B N 1
ATOM 4008 C CA . ASN B 1 162 ? 1.169 -20.641 -6.094 1 98.88 162 ASN B CA 1
ATOM 4009 C C . ASN B 1 162 ? 1.448 -22 -5.477 1 98.88 162 ASN B C 1
ATOM 4011 O O . ASN B 1 162 ? 0.549 -22.625 -4.918 1 98.88 162 ASN B O 1
ATOM 4015 N N . LYS B 1 163 ? 2.654 -22.438 -5.504 1 98.88 163 LYS B N 1
ATOM 4016 C CA . LYS B 1 163 ? 3.068 -23.797 -5.152 1 98.88 163 LYS B CA 1
ATOM 4017 C C . LYS B 1 163 ? 2.898 -24.047 -3.658 1 98.88 163 LYS B C 1
ATOM 4019 O O . LYS B 1 163 ? 3.117 -23.156 -2.842 1 98.88 163 LYS B O 1
ATOM 4024 N N . PRO B 1 164 ? 2.559 -25.344 -3.312 1 98.81 164 PRO B N 1
ATOM 4025 C CA . PRO B 1 164 ? 2.633 -25.75 -1.909 1 98.81 164 PRO B CA 1
ATOM 4026 C C . PRO B 1 164 ? 4.062 -25.781 -1.376 1 98.81 164 PRO B C 1
ATOM 4028 O O . PRO B 1 164 ? 5.016 -25.703 -2.154 1 98.81 164 PRO B O 1
ATOM 4031 N N . VAL B 1 165 ? 4.117 -25.859 -0.064 1 98.56 165 VAL B N 1
ATOM 4032 C CA . VAL B 1 165 ? 5.41 -26.047 0.588 1 98.56 165 VAL B CA 1
ATOM 4033 C C . VAL B 1 165 ? 5.379 -27.297 1.449 1 98.56 165 VAL B C 1
ATOM 4035 O O . VAL B 1 165 ? 4.305 -27.797 1.811 1 98.56 165 VAL B O 1
ATOM 4038 N N . ILE B 1 166 ? 6.527 -27.812 1.644 1 97.88 166 ILE B N 1
ATOM 4039 C CA . ILE B 1 166 ? 6.703 -28.906 2.6 1 97.88 166 ILE B CA 1
ATOM 4040 C C . ILE B 1 166 ? 7.195 -28.344 3.934 1 97.88 166 ILE B C 1
ATOM 4042 O O . ILE B 1 166 ? 8.258 -27.719 3.998 1 97.88 166 ILE B O 1
ATOM 4046 N N . LEU B 1 167 ? 6.434 -28.609 4.945 1 97.56 167 LEU B N 1
ATOM 4047 C CA . LEU B 1 167 ? 6.762 -28.078 6.27 1 97.56 167 LEU B CA 1
ATOM 4048 C C . LEU B 1 167 ? 7.801 -28.953 6.957 1 97.56 167 LEU B C 1
ATOM 4050 O O . LEU B 1 167 ? 8.125 -30.047 6.469 1 97.56 167 LEU B O 1
ATOM 4054 N N . GLU B 1 168 ? 8.32 -28.484 8.102 1 93.38 168 GLU B N 1
ATOM 4055 C CA . GLU B 1 168 ? 9.367 -29.188 8.836 1 93.38 168 GLU B CA 1
ATOM 4056 C C . GLU B 1 168 ? 8.891 -30.562 9.289 1 93.38 168 GLU B C 1
ATOM 4058 O O . GLU B 1 168 ? 9.672 -31.516 9.344 1 93.38 168 GLU B O 1
ATOM 4063 N N . ASP B 1 169 ? 7.684 -30.719 9.57 1 95 169 ASP B N 1
ATOM 4064 C CA . ASP B 1 169 ? 7.141 -31.984 10.062 1 95 169 ASP B CA 1
ATOM 4065 C C . ASP B 1 169 ? 6.75 -32.906 8.906 1 95 169 ASP B C 1
ATOM 4067 O O . ASP B 1 169 ? 6.141 -33.938 9.125 1 95 169 ASP B O 1
ATOM 4071 N N . GLY B 1 170 ? 7 -32.469 7.688 1 96 170 GLY B N 1
ATOM 4072 C CA . GLY B 1 170 ? 6.75 -33.312 6.52 1 96 170 GLY B CA 1
ATOM 4073 C C . GLY B 1 170 ? 5.402 -33.031 5.879 1 96 170 GLY B C 1
ATOM 4074 O O . GLY B 1 170 ? 5.137 -33.5 4.77 1 96 170 GLY B O 1
ATOM 4075 N N . ALA B 1 171 ? 4.586 -32.281 6.555 1 97.81 171 ALA B N 1
ATOM 4076 C CA . ALA B 1 171 ? 3.262 -31.984 6.012 1 97.81 171 ALA B CA 1
ATOM 4077 C C . ALA B 1 171 ? 3.357 -31.047 4.812 1 97.81 171 ALA B C 1
ATOM 4079 O O . ALA B 1 171 ? 4.289 -30.25 4.715 1 97.81 171 ALA B O 1
ATOM 4080 N N . TRP B 1 172 ? 2.406 -31.25 3.879 1 98.62 172 TRP B N 1
ATOM 4081 C CA . TRP B 1 172 ? 2.238 -30.297 2.781 1 98.62 172 TRP B CA 1
ATOM 4082 C C . TRP B 1 172 ? 1.296 -29.172 3.176 1 98.62 172 TRP B C 1
ATOM 4084 O O . TRP B 1 172 ? 0.274 -29.406 3.826 1 98.62 172 TRP B O 1
ATOM 4094 N N . LEU B 1 173 ? 1.694 -27.969 2.898 1 98.88 173 LEU B N 1
ATOM 4095 C CA . LEU B 1 173 ? 0.804 -26.828 3.072 1 98.88 173 LEU B CA 1
ATOM 4096 C C . LEU B 1 173 ? 0.542 -26.141 1.739 1 98.88 173 LEU B C 1
ATOM 4098 O O . LEU B 1 173 ? 1.473 -25.656 1.094 1 98.88 173 LEU B O 1
ATOM 4102 N N . SER B 1 174 ? -0.7 -26.188 1.374 1 98.81 174 SER B N 1
ATOM 4103 C CA . SER B 1 174 ? -1.138 -25.594 0.114 1 98.81 174 SER B CA 1
ATOM 4104 C C . SER B 1 174 ? -1.74 -24.203 0.33 1 98.81 174 SER B C 1
ATOM 4106 O O . SER B 1 174 ? -2.676 -24.047 1.118 1 98.81 174 SER B O 1
ATOM 4108 N N . PRO B 1 175 ? -1.153 -23.172 -0.329 1 98.88 175 PRO B N 1
ATOM 4109 C CA . PRO B 1 175 ? -1.789 -21.859 -0.262 1 98.88 175 PRO B CA 1
ATOM 4110 C C . PRO B 1 175 ? -3.031 -21.75 -1.145 1 98.88 175 PRO B C 1
ATOM 4112 O O . PRO B 1 175 ? -2.965 -22.031 -2.344 1 98.88 175 PRO B O 1
ATOM 4115 N N . SER B 1 176 ? -4.137 -21.375 -0.559 1 98.75 176 SER B N 1
ATOM 4116 C CA . SER B 1 176 ? -5.406 -21.328 -1.281 1 98.75 176 SER B CA 1
ATOM 4117 C C . SER B 1 176 ? -6.156 -20.031 -0.996 1 98.75 176 SER B C 1
ATOM 4119 O O . SER B 1 176 ? -5.645 -19.141 -0.307 1 98.75 176 SER B O 1
ATOM 4121 N N . SER B 1 177 ? -7.262 -19.844 -1.715 1 98.62 177 SER B N 1
ATOM 4122 C CA . SER B 1 177 ? -8.156 -18.703 -1.571 1 98.62 177 SER B CA 1
ATOM 4123 C C . SER B 1 177 ? -9.5 -18.969 -2.234 1 98.62 177 SER B C 1
ATOM 4125 O O . SER B 1 177 ? -9.625 -19.875 -3.057 1 98.62 177 SER B O 1
ATOM 4127 N N . THR B 1 178 ? -10.438 -18.188 -1.813 1 97.69 178 THR B N 1
ATOM 4128 C CA . THR B 1 178 ? -11.773 -18.281 -2.395 1 97.69 178 THR B CA 1
ATOM 4129 C C . THR B 1 178 ? -12.297 -16.906 -2.773 1 97.69 178 THR B C 1
ATOM 4131 O O . THR B 1 178 ? -11.992 -15.914 -2.104 1 97.69 178 THR B O 1
ATOM 4134 N N . GLU B 1 179 ? -12.953 -16.875 -3.863 1 96.38 179 GLU B N 1
ATOM 4135 C CA . GLU B 1 179 ? -13.789 -15.742 -4.238 1 96.38 179 GLU B CA 1
ATOM 4136 C C . GLU B 1 179 ? -15.258 -16.016 -3.949 1 96.38 179 GLU B C 1
ATOM 4138 O O . GLU B 1 179 ? -15.922 -16.734 -4.703 1 96.38 179 GLU B O 1
ATOM 4143 N N . ASP B 1 180 ? -15.727 -15.383 -2.971 1 92.69 180 ASP B N 1
ATOM 4144 C CA . ASP B 1 180 ? -17.062 -15.711 -2.48 1 92.69 180 ASP B CA 1
ATOM 4145 C C . ASP B 1 180 ? -18.141 -15.133 -3.393 1 92.69 180 ASP B C 1
ATOM 4147 O O . ASP B 1 180 ? -18.219 -13.922 -3.59 1 92.69 180 ASP B O 1
ATOM 4151 N N . GLU B 1 181 ? -18.953 -15.945 -3.854 1 89.12 181 GLU B N 1
ATOM 4152 C CA . GLU B 1 181 ? -20 -15.516 -4.785 1 89.12 181 GLU B CA 1
ATOM 4153 C C . GLU B 1 181 ? -21.016 -14.625 -4.09 1 89.12 181 GLU B C 1
ATOM 4155 O O . GLU B 1 181 ? -21.531 -13.68 -4.691 1 89.12 181 GLU B O 1
ATOM 4160 N N . GLY B 1 182 ? -21.422 -14.836 -2.934 1 89.12 182 GLY B N 1
ATOM 4161 C CA . GLY B 1 182 ? -22.422 -14.078 -2.209 1 89.12 182 GLY B CA 1
ATOM 4162 C C . GLY B 1 182 ? -21.938 -12.695 -1.793 1 89.12 182 GLY B C 1
ATOM 4163 O O . GLY B 1 182 ? -22.453 -11.688 -2.277 1 89.12 182 GLY B O 1
ATOM 4164 N N . SER B 1 183 ? -20.906 -12.617 -1.136 1 88.62 183 SER B N 1
ATOM 4165 C CA . SER B 1 183 ? -20.406 -11.367 -0.572 1 88.62 183 SER B CA 1
ATOM 4166 C C . SER B 1 183 ? -19.484 -10.648 -1.552 1 88.62 183 SER B C 1
ATOM 4168 O O . SER B 1 183 ? -19.219 -9.453 -1.404 1 88.62 183 SER B O 1
ATOM 4170 N N . GLY B 1 184 ? -18.984 -11.461 -2.506 1 90.62 184 GLY B N 1
ATOM 4171 C CA . GLY B 1 184 ? -18 -10.898 -3.416 1 90.62 184 GLY B CA 1
ATOM 4172 C C . GLY B 1 184 ? -16.625 -10.773 -2.797 1 90.62 184 GLY B C 1
ATOM 4173 O O . GLY B 1 184 ? -15.695 -10.258 -3.428 1 90.62 184 GLY B O 1
ATOM 4174 N N . ARG B 1 185 ? -16.406 -11.297 -1.626 1 93.62 185 ARG B N 1
ATOM 4175 C CA . ARG B 1 185 ? -15.156 -11.148 -0.898 1 93.62 185 ARG B CA 1
ATOM 4176 C C . ARG B 1 185 ? -14.125 -12.164 -1.369 1 93.62 185 ARG B C 1
ATOM 4178 O O . ARG B 1 185 ? -14.477 -13.273 -1.771 1 93.62 185 ARG B O 1
ATOM 4185 N N . TRP B 1 186 ? -12.922 -11.719 -1.372 1 96.62 186 TRP B N 1
ATOM 4186 C CA . TRP B 1 186 ? -11.781 -12.617 -1.542 1 96.62 186 TRP B CA 1
ATOM 4187 C C . TRP B 1 186 ? -11.188 -13 -0.192 1 96.62 186 TRP B C 1
ATOM 4189 O O . TRP B 1 186 ? -10.969 -12.141 0.664 1 96.62 186 TRP B O 1
ATOM 4199 N N . LYS B 1 187 ? -10.938 -14.297 -0.049 1 97.12 187 LYS B N 1
ATOM 4200 C CA . LYS B 1 187 ? -10.453 -14.766 1.247 1 97.12 187 LYS B CA 1
ATOM 4201 C C . LYS B 1 187 ? -9.312 -15.766 1.081 1 97.12 187 LYS B C 1
ATOM 4203 O O . LYS B 1 187 ? -9.352 -16.625 0.192 1 97.12 187 LYS B O 1
ATOM 4208 N N . LEU B 1 188 ? -8.336 -15.602 1.979 1 98.38 188 LEU B N 1
ATOM 4209 C CA . LEU B 1 188 ? -7.242 -16.562 2.041 1 98.38 188 LEU B CA 1
ATOM 4210 C C . LEU B 1 188 ? -7.609 -17.75 2.941 1 98.38 188 LEU B C 1
ATOM 4212 O O . LEU B 1 188 ? -8.305 -17.578 3.947 1 98.38 188 LEU B O 1
ATOM 4216 N N . HIS B 1 189 ? -7.18 -18.859 2.59 1 98.62 189 HIS B N 1
ATOM 4217 C CA . HIS B 1 189 ? -7.113 -20.016 3.484 1 98.62 189 HIS B CA 1
ATOM 4218 C C . HIS B 1 189 ? -6 -20.969 3.066 1 98.62 189 HIS B C 1
ATOM 4220 O O . HIS B 1 189 ? -5.348 -20.75 2.045 1 98.62 189 HIS B O 1
ATOM 4226 N N . PHE B 1 190 ? -5.766 -21.969 3.898 1 98.81 190 PHE B N 1
ATOM 4227 C CA . PHE B 1 190 ? -4.688 -22.922 3.656 1 98.81 190 PHE B CA 1
ATOM 4228 C C . PHE B 1 190 ? -5.172 -24.344 3.848 1 98.81 190 PHE B C 1
ATOM 4230 O O . PHE B 1 190 ? -6.074 -24.594 4.652 1 98.81 190 PHE B O 1
ATOM 4237 N N . GLU B 1 191 ? -4.59 -25.203 3.09 1 98.88 191 GLU B N 1
ATOM 4238 C CA . GLU B 1 191 ? -4.961 -26.625 3.121 1 98.88 191 GLU B CA 1
ATOM 4239 C C . GLU B 1 191 ? -3.754 -27.5 3.426 1 98.88 191 GLU B C 1
ATOM 4241 O O . GLU B 1 191 ? -2.701 -27.359 2.803 1 98.88 191 GLU B O 1
ATOM 4246 N N . ARG B 1 192 ? -3.967 -28.422 4.352 1 98.56 192 ARG B N 1
ATOM 4247 C CA . ARG B 1 192 ? -2.854 -29.203 4.883 1 98.56 192 ARG B CA 1
ATOM 4248 C C . ARG B 1 192 ? -3.059 -30.688 4.629 1 98.56 192 ARG B C 1
ATOM 4250 O O . ARG B 1 192 ? -4.172 -31.203 4.77 1 98.56 192 ARG B O 1
ATOM 4257 N N . SER B 1 193 ? -2.008 -31.344 4.195 1 98.38 193 SER B N 1
ATOM 4258 C CA . SER B 1 193 ? -1.98 -32.781 4.062 1 98.38 193 SER B CA 1
ATOM 4259 C C . SER B 1 193 ? -0.828 -33.406 4.855 1 98.38 193 SER B C 1
ATOM 4261 O O . SER B 1 193 ? 0.327 -33 4.68 1 98.38 193 SER B O 1
ATOM 4263 N N . GLU B 1 194 ? -1.113 -34.375 5.648 1 97.44 194 GLU B N 1
ATOM 4264 C CA . GLU B 1 194 ? -0.095 -35.031 6.461 1 97.44 194 GLU B CA 1
ATOM 4265 C C . GLU B 1 194 ? 0.351 -36.344 5.828 1 97.44 194 GLU B C 1
ATOM 4267 O O . GLU B 1 194 ? 1.238 -37.031 6.352 1 97.44 194 GLU B O 1
ATOM 4272 N N . ASP B 1 195 ? -0.254 -36.75 4.715 1 97.25 195 ASP B N 1
ATOM 4273 C CA . ASP B 1 195 ? 0.037 -38.031 4.094 1 97.25 195 ASP B CA 1
ATOM 4274 C C . ASP B 1 195 ? 0.273 -37.875 2.592 1 97.25 195 ASP B C 1
ATOM 4276 O O . ASP B 1 195 ? -0.248 -38.656 1.791 1 97.25 195 ASP B O 1
ATOM 4280 N N . ALA B 1 196 ? 0.915 -36.812 2.213 1 95.75 196 ALA B N 1
ATOM 4281 C CA . ALA B 1 196 ? 1.423 -36.562 0.865 1 95.75 196 ALA B CA 1
ATOM 4282 C C . ALA B 1 196 ? 0.281 -36.469 -0.14 1 95.75 196 ALA B C 1
ATOM 4284 O O . ALA B 1 196 ? 0.306 -37.094 -1.194 1 95.75 196 ALA B O 1
ATOM 4285 N N . GLY B 1 197 ? -0.771 -35.75 0.248 1 96 197 GLY B N 1
ATOM 4286 C CA . GLY B 1 197 ? -1.81 -35.375 -0.69 1 96 197 GLY B CA 1
ATOM 4287 C C . GLY B 1 197 ? -2.979 -36.312 -0.727 1 96 197 GLY B C 1
ATOM 4288 O O . GLY B 1 197 ? -3.922 -36.125 -1.497 1 96 197 GLY B O 1
ATOM 4289 N N . LYS B 1 198 ? -3.01 -37.344 0.141 1 95.12 198 LYS B N 1
ATOM 4290 C CA . LYS B 1 198 ? -4.125 -38.281 0.15 1 95.12 198 LYS B CA 1
ATOM 4291 C C . LYS B 1 198 ? -5.34 -37.688 0.856 1 95.12 198 LYS B C 1
ATOM 4293 O O . LYS B 1 198 ? -6.477 -37.906 0.426 1 95.12 198 LYS B O 1
ATOM 4298 N N . ARG B 1 199 ? -5.113 -37.156 2.016 1 96.5 199 ARG B N 1
ATOM 4299 C CA . ARG B 1 199 ? -6.152 -36.469 2.76 1 96.5 199 ARG B CA 1
ATOM 4300 C C . ARG B 1 199 ? -5.766 -35 3.004 1 96.5 199 ARG B C 1
ATOM 4302 O O . ARG B 1 199 ? -4.59 -34.688 3.201 1 96.5 199 ARG B O 1
ATOM 4309 N N . TRP B 1 200 ? -6.773 -34.156 3.01 1 98.38 200 TRP B N 1
ATOM 4310 C CA . TRP B 1 200 ? -6.555 -32.719 3.186 1 98.38 200 TRP B CA 1
ATOM 4311 C C . TRP B 1 200 ? -7.5 -32.156 4.238 1 98.38 200 TRP B C 1
ATOM 4313 O O . TRP B 1 200 ? -8.625 -32.625 4.398 1 98.38 200 TRP B O 1
ATOM 4323 N N . SER B 1 201 ? -6.992 -31.156 4.957 1 97.75 201 SER B N 1
ATOM 4324 C CA . SER B 1 201 ? -7.809 -30.297 5.801 1 97.75 201 SER B CA 1
ATOM 4325 C C . SER B 1 201 ? -7.582 -28.828 5.473 1 97.75 201 SER B C 1
ATOM 4327 O O . SER B 1 201 ? -6.465 -28.422 5.137 1 97.75 201 SER B O 1
ATOM 4329 N N . ALA B 1 202 ? -8.641 -28.047 5.57 1 98.06 202 ALA B N 1
ATOM 4330 C CA . ALA B 1 202 ? -8.539 -26.625 5.273 1 98.06 202 ALA B CA 1
ATOM 4331 C C . ALA B 1 202 ? -8.695 -25.781 6.539 1 98.06 202 ALA B C 1
ATOM 4333 O O . ALA B 1 202 ? -9.484 -26.125 7.422 1 98.06 202 ALA B O 1
ATOM 4334 N N . THR B 1 203 ? -7.984 -24.672 6.598 1 97.5 203 THR B N 1
ATOM 4335 C CA . THR B 1 203 ? -8.203 -23.688 7.656 1 97.5 203 THR B CA 1
ATOM 4336 C C . THR B 1 203 ? -9.461 -22.875 7.379 1 97.5 203 THR B C 1
ATOM 4338 O O . THR B 1 203 ? -9.945 -22.828 6.246 1 97.5 203 THR B O 1
ATOM 4341 N N . ALA B 1 204 ? -9.93 -22.25 8.484 1 96.06 204 ALA B N 1
ATOM 4342 C CA . ALA B 1 204 ? -10.898 -21.188 8.281 1 96.06 204 ALA B CA 1
ATOM 4343 C C . ALA B 1 204 ? -10.281 -20.016 7.512 1 96.06 204 ALA B C 1
ATOM 4345 O O . ALA B 1 204 ? -9.055 -19.922 7.398 1 96.06 204 ALA B O 1
ATOM 4346 N N . PRO B 1 205 ? -11.164 -19.141 6.926 1 96.88 205 PRO B N 1
ATOM 4347 C CA . PRO B 1 205 ? -10.609 -17.953 6.277 1 96.88 205 PRO B CA 1
ATOM 4348 C C . PRO B 1 205 ? -9.734 -17.125 7.215 1 96.88 205 PRO B C 1
ATOM 4350 O O . PRO B 1 205 ? -10.047 -17 8.406 1 96.88 205 PRO B O 1
ATOM 4353 N N . VAL B 1 206 ? -8.688 -16.609 6.648 1 96.88 206 VAL B N 1
ATOM 4354 C CA . VAL B 1 206 ? -7.746 -15.797 7.418 1 96.88 206 VAL B CA 1
ATOM 4355 C C . VAL B 1 206 ? -8.312 -14.398 7.629 1 96.88 206 VAL B C 1
ATOM 4357 O O . VAL B 1 206 ? -8.742 -13.742 6.676 1 96.88 206 VAL B O 1
ATOM 4360 N N . ASP B 1 207 ? -8.352 -13.945 8.891 1 92.94 207 ASP B N 1
ATOM 4361 C CA . ASP B 1 207 ? -8.727 -12.578 9.234 1 92.94 207 ASP B CA 1
ATOM 4362 C C . ASP B 1 207 ? -9.984 -12.148 8.484 1 92.94 207 ASP B C 1
ATOM 4364 O O . ASP B 1 207 ? -9.953 -11.203 7.695 1 92.94 207 ASP B O 1
ATOM 4368 N N . PRO B 1 208 ? -11.062 -12.734 8.75 1 90 208 PRO B N 1
ATOM 4369 C CA . PRO B 1 208 ? -12.281 -12.477 7.98 1 90 208 PRO B CA 1
ATOM 4370 C C . PRO B 1 208 ? -12.727 -11.016 8.055 1 90 208 PRO B C 1
ATOM 4372 O O . PRO B 1 208 ? -13.477 -10.555 7.195 1 90 208 PRO B O 1
ATOM 4375 N N . ASP B 1 209 ? -12.266 -10.25 8.961 1 85.94 209 ASP B N 1
ATOM 4376 C CA . ASP B 1 209 ? -12.688 -8.867 9.125 1 85.94 209 ASP B CA 1
ATOM 4377 C C . ASP B 1 209 ? -11.68 -7.902 8.508 1 85.94 209 ASP B C 1
ATOM 4379 O O . ASP B 1 209 ? -11.836 -6.684 8.602 1 85.94 209 ASP B O 1
ATOM 4383 N N . ALA B 1 210 ? -10.758 -8.5 7.852 1 84.75 210 ALA B N 1
ATOM 4384 C CA . ALA B 1 210 ? -9.711 -7.664 7.254 1 84.75 210 ALA B CA 1
ATOM 4385 C C . ALA B 1 210 ? -10.297 -6.727 6.203 1 84.75 210 ALA B C 1
ATOM 4387 O O . ALA B 1 210 ? -11.266 -7.074 5.52 1 84.75 210 ALA B O 1
ATOM 4388 N N . ARG B 1 211 ? -9.617 -5.586 6.059 1 88.69 211 ARG B N 1
ATOM 4389 C CA . ARG B 1 211 ? -10.016 -4.641 5.023 1 88.69 211 ARG B CA 1
ATOM 4390 C C . ARG B 1 211 ? -9.203 -4.844 3.75 1 88.69 211 ARG B C 1
ATOM 4392 O O . ARG B 1 211 ? -8.711 -3.879 3.16 1 88.69 211 ARG B O 1
ATOM 4399 N N . PHE B 1 212 ? -8.969 -6.086 3.453 1 92.38 212 PHE B N 1
ATOM 4400 C CA . PHE B 1 212 ? -8.352 -6.504 2.201 1 92.38 212 PHE B CA 1
ATOM 4401 C C . PHE B 1 212 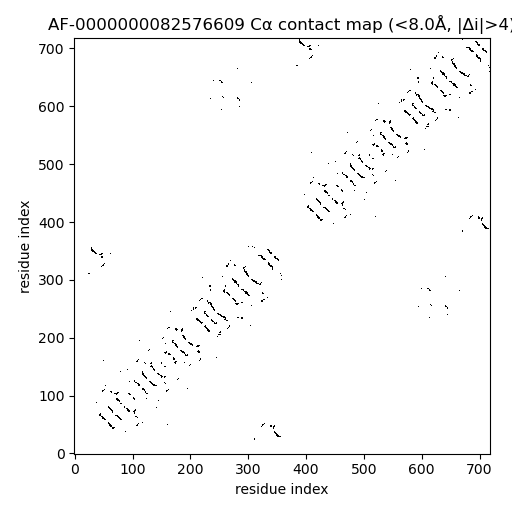? -9.148 -7.625 1.551 1 92.38 212 PHE B C 1
ATOM 4403 O O . PHE B 1 212 ? -9.617 -8.539 2.234 1 92.38 212 PHE B O 1
ATOM 4410 N N . ASP B 1 213 ? -9.383 -7.512 0.293 1 95 213 ASP B N 1
ATOM 4411 C CA . ASP B 1 213 ? -9.734 -8.656 -0.544 1 95 213 ASP B CA 1
ATOM 4412 C C . ASP B 1 213 ? -8.492 -9.312 -1.133 1 95 213 ASP B C 1
ATOM 4414 O O . ASP B 1 213 ? -7.953 -8.844 -2.139 1 95 213 ASP B O 1
ATOM 4418 N N . ALA B 1 214 ? -8.078 -10.438 -0.526 1 96.94 214 ALA B N 1
ATOM 4419 C CA . ALA B 1 214 ? -6.777 -11.031 -0.848 1 96.94 214 ALA B CA 1
ATOM 4420 C C . ALA B 1 214 ? -6.941 -12.445 -1.389 1 96.94 214 ALA B C 1
ATOM 4422 O O . ALA B 1 214 ? -7.77 -13.211 -0.893 1 96.94 214 ALA B O 1
ATOM 4423 N N . ILE B 1 215 ? -6.121 -12.742 -2.451 1 98.31 215 ILE B N 1
ATOM 4424 C CA . ILE B 1 215 ? -6.141 -14.102 -2.984 1 98.31 215 ILE B CA 1
ATOM 4425 C C . ILE B 1 215 ? -4.742 -14.484 -3.463 1 98.31 215 ILE B C 1
ATOM 4427 O O . ILE B 1 215 ? -3.855 -13.633 -3.564 1 98.31 215 ILE B O 1
ATOM 4431 N N . GLN B 1 216 ? -4.543 -15.812 -3.674 1 98.75 216 GLN B N 1
ATOM 4432 C CA . GLN B 1 216 ? -3.4 -16.391 -4.371 1 98.75 216 GLN B CA 1
ATOM 4433 C C . GLN B 1 216 ? -2.104 -16.141 -3.609 1 98.75 216 GLN B C 1
ATOM 4435 O O . GLN B 1 216 ? -1.132 -15.641 -4.176 1 98.75 216 GLN B O 1
ATOM 4440 N N . PRO B 1 217 ? -2.064 -16.578 -2.381 1 98.88 217 PRO B N 1
ATOM 4441 C CA . PRO B 1 217 ? -0.87 -16.344 -1.571 1 98.88 217 PRO B CA 1
ATOM 4442 C C . PRO B 1 217 ? 0.294 -17.25 -1.943 1 98.88 217 PRO B C 1
ATOM 4444 O O . PRO B 1 217 ? 0.079 -18.344 -2.469 1 98.88 217 PRO B O 1
ATOM 4447 N N . SER B 1 218 ? 1.485 -16.781 -1.743 1 98.88 218 SER B N 1
ATOM 4448 C CA . SER B 1 218 ? 2.697 -17.594 -1.627 1 98.88 218 SER B CA 1
ATOM 4449 C C . SER B 1 218 ? 3.082 -17.812 -0.166 1 98.88 218 SER B C 1
ATOM 4451 O O . SER B 1 218 ? 2.729 -17 0.698 1 98.88 218 SER B O 1
ATOM 4453 N N . ILE B 1 219 ? 3.783 -18.891 0.079 1 98.88 219 ILE B N 1
ATOM 4454 C CA . ILE B 1 219 ? 4.211 -19.172 1.444 1 98.88 219 ILE B CA 1
ATOM 4455 C C . ILE B 1 219 ? 5.73 -19.062 1.541 1 98.88 219 ILE B C 1
ATOM 4457 O O . ILE B 1 219 ? 6.457 -19.625 0.721 1 98.88 219 ILE B O 1
ATOM 4461 N N . LEU B 1 220 ? 6.18 -18.328 2.553 1 98.75 220 LEU B N 1
ATOM 4462 C CA . LEU B 1 220 ? 7.594 -18.109 2.844 1 98.75 220 LEU B CA 1
ATOM 4463 C C . LEU B 1 220 ? 7.953 -18.672 4.215 1 98.75 220 LEU B C 1
ATOM 4465 O O . LEU B 1 220 ? 7.098 -18.766 5.098 1 98.75 220 LEU B O 1
ATOM 4469 N N . PHE B 1 221 ? 9.219 -19.047 4.32 1 98.38 221 PHE B N 1
ATOM 4470 C CA . PHE B 1 221 ? 9.789 -19.5 5.59 1 98.38 221 PHE B CA 1
ATOM 4471 C C . PHE B 1 221 ? 10.664 -18.406 6.195 1 98.38 221 PHE B C 1
ATOM 4473 O O . PHE B 1 221 ? 11.727 -18.078 5.652 1 98.38 221 PHE B O 1
ATOM 4480 N N . LEU B 1 222 ? 10.211 -17.844 7.281 1 95.88 222 LEU B N 1
ATOM 4481 C CA . LEU B 1 222 ? 10.984 -16.828 7.977 1 95.88 222 LEU B CA 1
ATOM 4482 C C . LEU B 1 222 ? 11.867 -17.438 9.055 1 95.88 222 LEU B C 1
ATOM 4484 O O . LEU B 1 222 ? 11.672 -18.594 9.438 1 95.88 222 LEU B O 1
ATOM 4488 N N . PRO B 1 223 ? 12.875 -16.578 9.516 1 89.56 223 PRO B N 1
ATOM 4489 C CA . PRO B 1 223 ? 13.68 -17.078 10.633 1 89.56 223 PRO B CA 1
ATOM 4490 C C . PRO B 1 223 ? 12.844 -17.391 11.875 1 89.56 223 PRO B C 1
ATOM 4492 O O . PRO B 1 223 ? 11.805 -16.766 12.102 1 89.56 223 PRO B O 1
ATOM 4495 N N . GLY B 1 224 ? 13.266 -18.422 12.648 1 88.81 224 GLY B N 1
ATOM 4496 C CA . GLY B 1 224 ? 12.586 -18.766 13.883 1 88.81 224 GLY B CA 1
ATOM 4497 C C . GLY B 1 224 ? 11.406 -19.703 13.68 1 88.81 224 GLY B C 1
ATOM 4498 O O . GLY B 1 224 ? 10.594 -19.891 14.586 1 88.81 224 GLY B O 1
ATOM 4499 N N . GLY B 1 225 ? 11.25 -20.203 12.5 1 90.94 225 GLY B N 1
ATOM 4500 C CA . GLY B 1 225 ? 10.219 -21.188 12.234 1 90.94 225 GLY B CA 1
ATOM 4501 C C . GLY B 1 225 ? 8.867 -20.578 11.898 1 90.94 225 GLY B C 1
ATOM 4502 O O . GLY B 1 225 ? 7.871 -21.281 11.781 1 90.94 225 GLY B O 1
ATOM 4503 N N . ARG B 1 226 ? 8.828 -19.312 11.711 1 95.06 226 ARG B N 1
ATOM 4504 C CA . ARG B 1 226 ? 7.582 -18.656 11.336 1 95.06 226 ARG B CA 1
ATOM 4505 C C . ARG B 1 226 ? 7.328 -18.781 9.836 1 95.06 226 ARG B C 1
ATOM 4507 O O . ARG B 1 226 ? 8.273 -18.828 9.047 1 95.06 226 ARG B O 1
ATOM 4514 N N . LEU B 1 227 ? 6.027 -18.875 9.531 1 98.31 227 LEU B N 1
ATOM 4515 C CA . LEU B 1 227 ? 5.617 -18.812 8.133 1 98.31 227 LEU B CA 1
ATOM 4516 C C . LEU B 1 227 ? 5.008 -17.453 7.812 1 98.31 227 LEU B C 1
ATOM 4518 O O . LEU B 1 227 ? 4.379 -16.828 8.672 1 98.31 227 LEU B O 1
ATOM 4522 N N . GLU B 1 228 ? 5.258 -17.016 6.625 1 98.12 228 GLU B N 1
ATOM 4523 C CA . GLU B 1 228 ? 4.582 -15.836 6.102 1 98.12 228 GLU B CA 1
ATOM 4524 C C . GLU B 1 228 ? 3.924 -16.125 4.758 1 98.12 228 GLU B C 1
ATOM 4526 O O . GLU B 1 228 ? 4.504 -16.797 3.908 1 98.12 228 GLU B O 1
ATOM 4531 N N . ALA B 1 229 ? 2.709 -15.68 4.641 1 98.62 229 ALA B N 1
ATOM 4532 C CA . ALA B 1 229 ? 2.029 -15.727 3.35 1 98.62 229 ALA B CA 1
ATOM 4533 C C . ALA B 1 229 ? 1.857 -14.32 2.775 1 98.62 229 ALA B C 1
ATOM 4535 O O . ALA B 1 229 ? 1.475 -13.391 3.49 1 98.62 229 ALA B O 1
ATOM 4536 N N . ILE B 1 230 ? 2.186 -14.172 1.521 1 98.25 230 ILE B N 1
ATOM 4537 C CA . ILE B 1 230 ? 2.031 -12.891 0.838 1 98.25 230 ILE B CA 1
ATOM 4538 C C . ILE B 1 230 ? 1.074 -13.047 -0.341 1 98.25 230 ILE B C 1
ATOM 4540 O O . ILE B 1 230 ? 1.18 -14 -1.111 1 98.25 230 ILE B O 1
ATOM 4544 N N . ALA B 1 231 ? 0.139 -12.039 -0.478 1 98.12 231 ALA B N 1
ATOM 4545 C CA . ALA B 1 231 ? -0.951 -12.203 -1.436 1 98.12 231 ALA B CA 1
ATOM 4546 C C . ALA B 1 231 ? -1.242 -10.898 -2.168 1 98.12 231 ALA B C 1
ATOM 4548 O O . ALA B 1 231 ? -0.981 -9.812 -1.642 1 98.12 231 ALA B O 1
ATOM 4549 N N . ARG B 1 232 ? -1.803 -11.078 -3.379 1 97.31 232 ARG B N 1
ATOM 4550 C CA . ARG B 1 232 ? -2.35 -9.914 -4.066 1 97.31 232 ARG B CA 1
ATOM 4551 C C . ARG B 1 232 ? -3.664 -9.469 -3.432 1 97.31 232 ARG B C 1
ATOM 4553 O O . ARG B 1 232 ? -4.379 -10.281 -2.838 1 97.31 232 ARG B O 1
ATOM 4560 N N . THR B 1 233 ? -3.957 -8.188 -3.52 1 95.38 233 THR B N 1
ATOM 4561 C CA . THR B 1 233 ? -5.23 -7.66 -3.043 1 95.38 233 THR B CA 1
ATOM 4562 C C . THR B 1 233 ? -5.902 -6.82 -4.121 1 95.38 233 THR B C 1
ATOM 4564 O O . THR B 1 233 ? -5.258 -6.398 -5.082 1 95.38 233 THR B O 1
ATOM 4567 N N . ARG B 1 234 ? -7.207 -6.59 -3.908 1 93.38 234 ARG B N 1
ATOM 4568 C CA . ARG B 1 234 ? -7.941 -5.676 -4.777 1 93.38 234 ARG B CA 1
ATOM 4569 C C . ARG B 1 234 ? -7.633 -4.223 -4.43 1 93.38 234 ARG B C 1
ATOM 4571 O O . ARG B 1 234 ? -7.949 -3.314 -5.199 1 93.38 234 ARG B O 1
ATOM 4578 N N . GLU B 1 235 ? -6.969 -3.994 -3.346 1 90.81 235 GLU B N 1
ATOM 4579 C CA . GLU B 1 235 ? -6.793 -2.645 -2.818 1 90.81 235 GLU B CA 1
ATOM 4580 C C . GLU B 1 235 ? -5.523 -2 -3.363 1 90.81 235 GLU B C 1
ATOM 4582 O O . GLU B 1 235 ? -5.16 -0.891 -2.965 1 90.81 235 GLU B O 1
ATOM 4587 N N . GLY B 1 236 ? -4.805 -2.684 -4.238 1 89.56 236 GLY B N 1
ATOM 4588 C CA . GLY B 1 236 ? -3.693 -2.053 -4.93 1 89.56 236 GLY B CA 1
ATOM 4589 C C . GLY B 1 236 ? -2.371 -2.205 -4.203 1 89.56 236 GLY B C 1
ATOM 4590 O O . GLY B 1 236 ? -1.415 -1.479 -4.48 1 89.56 236 GLY B O 1
ATOM 4591 N N . VAL B 1 237 ? -2.316 -3.109 -3.271 1 91.38 237 VAL B N 1
ATOM 4592 C CA . VAL B 1 237 ? -1.107 -3.41 -2.512 1 91.38 237 VAL B CA 1
ATOM 4593 C C . VAL B 1 237 ? -0.988 -4.918 -2.307 1 91.38 237 VAL B C 1
ATOM 4595 O O . VAL B 1 237 ? -1.923 -5.668 -2.6 1 91.38 237 VAL B O 1
ATOM 4598 N N . LEU B 1 238 ? 0.177 -5.297 -1.844 1 95.25 238 LEU B N 1
ATOM 4599 C CA . LEU B 1 238 ? 0.309 -6.664 -1.353 1 95.25 238 LEU B CA 1
ATOM 4600 C C . LEU B 1 238 ? -0.004 -6.738 0.138 1 95.25 238 LEU B C 1
ATOM 4602 O O . LEU B 1 238 ? 0.28 -5.797 0.884 1 95.25 238 LEU B O 1
ATOM 4606 N N . ALA B 1 239 ? -0.559 -7.824 0.529 1 94.81 239 ALA B N 1
ATOM 4607 C CA . ALA B 1 239 ? -0.813 -8.078 1.946 1 94.81 239 ALA B CA 1
ATOM 4608 C C . ALA B 1 239 ? -0.144 -9.367 2.402 1 94.81 239 ALA B C 1
ATOM 4610 O O . ALA B 1 239 ? 0.024 -10.297 1.613 1 94.81 239 ALA B O 1
ATOM 4611 N N . ALA B 1 240 ? 0.186 -9.375 3.691 1 96.06 240 ALA B N 1
ATOM 4612 C CA . ALA B 1 240 ? 0.819 -10.57 4.246 1 96.06 240 ALA B CA 1
ATOM 4613 C C . ALA B 1 240 ? 0.194 -10.945 5.586 1 96.06 240 ALA B C 1
ATOM 4615 O O . ALA B 1 240 ? -0.555 -10.164 6.172 1 96.06 240 ALA B O 1
ATOM 4616 N N . THR B 1 241 ? 0.362 -12.133 5.992 1 96.31 241 THR B N 1
ATOM 4617 C CA . THR B 1 241 ? 0.007 -12.703 7.285 1 96.31 241 THR B CA 1
ATOM 4618 C C . THR B 1 241 ? 1.047 -13.727 7.734 1 96.31 241 THR B C 1
ATOM 4620 O O . THR B 1 241 ? 1.79 -14.258 6.91 1 96.31 241 THR B O 1
ATOM 4623 N N . GLN B 1 242 ? 1.067 -13.984 9.039 1 96.31 242 GLN B N 1
ATOM 4624 C CA . GLN B 1 242 ? 2.096 -14.891 9.547 1 96.31 242 GLN B CA 1
ATOM 4625 C C . GLN B 1 242 ? 1.486 -15.984 10.414 1 96.31 242 GLN B C 1
ATOM 4627 O O . GLN B 1 242 ? 0.411 -15.797 10.992 1 96.31 242 GLN B O 1
ATOM 4632 N N . SER B 1 243 ? 2.105 -17.062 10.398 1 97.56 243 SER B N 1
ATOM 4633 C CA . SER B 1 243 ? 1.779 -18.203 11.258 1 97.56 243 SER B CA 1
ATOM 4634 C C . SER B 1 243 ? 2.967 -18.594 12.125 1 97.56 243 SER B C 1
ATOM 4636 O O . SER B 1 243 ? 4.102 -18.656 11.648 1 97.56 243 SER B O 1
ATOM 4638 N N . ALA B 1 244 ? 2.656 -18.875 13.43 1 95.69 244 ALA B N 1
ATOM 4639 C CA . ALA B 1 244 ? 3.699 -19.312 14.359 1 95.69 244 ALA B CA 1
ATOM 4640 C C . ALA B 1 244 ? 3.523 -20.781 14.742 1 95.69 244 ALA B C 1
ATOM 4642 O O . ALA B 1 244 ? 4.223 -21.281 15.625 1 95.69 244 ALA B O 1
ATOM 4643 N N . ASP B 1 245 ? 2.598 -21.453 14.133 1 96.31 245 ASP B N 1
ATOM 4644 C CA . ASP B 1 245 ? 2.297 -22.844 14.516 1 96.31 245 ASP B CA 1
ATOM 4645 C C . ASP B 1 245 ? 2.25 -23.75 13.297 1 96.31 245 ASP B C 1
ATOM 4647 O O . ASP B 1 245 ? 1.361 -24.594 13.18 1 96.31 245 ASP B O 1
ATOM 4651 N N . ASN B 1 246 ? 3.135 -23.516 12.367 1 95.75 246 ASN B N 1
ATOM 4652 C CA . ASN B 1 246 ? 3.324 -24.359 11.188 1 95.75 246 ASN B CA 1
ATOM 4653 C C . ASN B 1 246 ? 2.094 -24.359 10.289 1 95.75 246 ASN B C 1
ATOM 4655 O O . ASN B 1 246 ? 1.682 -25.391 9.781 1 95.75 246 ASN B O 1
ATOM 4659 N N . GLY B 1 247 ? 1.451 -23.219 10.195 1 97.31 247 GLY B N 1
ATOM 4660 C CA . GLY B 1 247 ? 0.397 -23.016 9.211 1 97.31 247 GLY B CA 1
ATOM 4661 C C . GLY B 1 247 ? -0.974 -23.422 9.711 1 97.31 247 GLY B C 1
ATOM 4662 O O . GLY B 1 247 ? -1.942 -23.438 8.953 1 97.31 247 GLY B O 1
ATOM 4663 N N . LYS B 1 248 ? -1.133 -23.734 10.969 1 96.69 248 LYS B N 1
ATOM 4664 C CA . LYS B 1 248 ? -2.422 -24.156 11.516 1 96.69 248 LYS B CA 1
ATOM 4665 C C . LYS B 1 248 ? -3.344 -22.969 11.734 1 96.69 248 LYS B C 1
ATOM 4667 O O . LYS B 1 248 ? -4.562 -23.078 11.594 1 96.69 248 LYS B O 1
ATOM 4672 N N . SER B 1 249 ? -2.744 -21.875 12.133 1 96.75 249 SER B N 1
ATOM 4673 C CA . SER B 1 249 ? -3.467 -20.609 12.273 1 96.75 249 SER B CA 1
ATOM 4674 C C . SER B 1 249 ? -2.627 -19.438 11.805 1 96.75 249 SER B C 1
ATOM 4676 O O . SER B 1 249 ? -1.399 -19.531 11.727 1 96.75 249 SER B O 1
ATOM 4678 N N . TRP B 1 250 ? -3.311 -18.406 11.469 1 97.06 250 TRP B N 1
ATOM 4679 C CA . TRP B 1 250 ? -2.65 -17.25 10.867 1 97.06 250 TRP B CA 1
ATOM 4680 C C . TRP B 1 250 ? -3.123 -15.961 11.523 1 97.06 250 TRP B C 1
ATOM 4682 O O . TRP B 1 250 ? -4.281 -15.844 11.93 1 97.06 250 TRP B O 1
ATOM 4692 N N . GLY B 1 251 ? -2.225 -15.008 11.609 1 94.62 251 GLY B N 1
ATOM 4693 C CA . GLY B 1 251 ? -2.529 -13.719 12.211 1 94.62 251 GLY B CA 1
ATOM 4694 C C . GLY B 1 251 ? -3.297 -12.789 11.289 1 94.62 251 GLY B C 1
ATOM 4695 O O . GLY B 1 251 ? -3.783 -13.219 10.234 1 94.62 251 GLY B O 1
ATOM 4696 N N . LYS B 1 252 ? -3.395 -11.57 11.727 1 93.06 252 LYS B N 1
ATOM 4697 C CA . LYS B 1 252 ? -4.07 -10.539 10.945 1 93.06 252 LYS B CA 1
ATOM 4698 C C . LYS B 1 252 ? -3.285 -10.203 9.68 1 93.06 252 LYS B C 1
ATOM 4700 O O . LYS B 1 252 ? -2.062 -10.352 9.641 1 93.06 252 LYS B O 1
ATOM 4705 N N . LEU B 1 253 ? -4.027 -9.766 8.703 1 93.69 253 LEU B N 1
ATOM 4706 C CA . LEU B 1 253 ? -3.387 -9.289 7.484 1 93.69 253 LEU B CA 1
ATOM 4707 C C . LEU B 1 253 ? -2.785 -7.898 7.695 1 93.69 253 LEU B C 1
ATOM 4709 O O . LEU B 1 253 ? -3.346 -7.082 8.43 1 93.69 253 LEU B O 1
ATOM 4713 N N . PHE B 1 254 ? -1.669 -7.629 7.023 1 91.25 254 PHE B N 1
ATOM 4714 C CA . PHE B 1 254 ? -1.054 -6.309 7 1 91.25 254 PHE B CA 1
ATOM 4715 C C . PHE B 1 254 ? -0.487 -6 5.621 1 91.25 254 PHE B C 1
ATOM 4717 O O . PHE B 1 254 ? -0.089 -6.91 4.891 1 91.25 254 PHE B O 1
ATOM 4724 N N . ALA B 1 255 ? -0.435 -4.719 5.293 1 91.19 255 ALA B N 1
ATOM 4725 C CA . ALA B 1 255 ? 0.107 -4.309 4 1 91.19 255 ALA B CA 1
ATOM 4726 C C . ALA B 1 255 ? 1.629 -4.414 3.984 1 91.19 255 ALA B C 1
ATOM 4728 O O . ALA B 1 255 ? 2.293 -4.059 4.961 1 91.19 255 ALA B O 1
ATOM 4729 N N . VAL B 1 256 ? 2.1 -4.957 2.867 1 91.25 256 VAL B N 1
ATOM 4730 C CA . VAL B 1 256 ? 3.531 -4.965 2.588 1 91.25 256 VAL B CA 1
ATOM 4731 C C . VAL B 1 256 ? 3.928 -3.678 1.872 1 91.25 256 VAL B C 1
ATOM 4733 O O . VAL B 1 256 ? 3.1 -3.049 1.208 1 91.25 256 VAL B O 1
ATOM 4736 N N . ASP B 1 257 ? 5.176 -3.219 2.092 1 88.44 257 ASP B N 1
ATOM 4737 C CA . ASP B 1 257 ? 5.625 -1.94 1.55 1 88.44 257 ASP B CA 1
ATOM 4738 C C . ASP B 1 257 ? 5.961 -2.061 0.065 1 88.44 257 ASP B C 1
ATOM 4740 O O . ASP B 1 257 ? 7 -1.571 -0.384 1 88.44 257 ASP B O 1
ATOM 4744 N N . LEU B 1 258 ? 5.184 -2.777 -0.717 1 90.81 258 LEU B N 1
ATOM 4745 C CA . LEU B 1 258 ? 5.266 -2.895 -2.17 1 90.81 258 LEU B CA 1
ATOM 4746 C C . LEU B 1 258 ? 3.912 -2.619 -2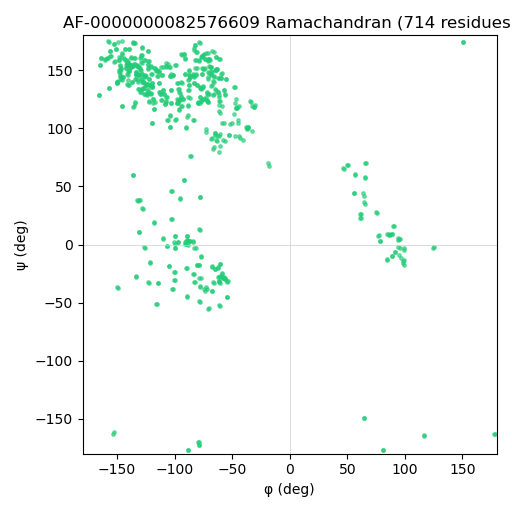.814 1 90.81 258 LEU B C 1
ATOM 4748 O O . LEU B 1 258 ? 2.885 -3.119 -2.35 1 90.81 258 LEU B O 1
ATOM 4752 N N . PRO B 1 259 ? 3.957 -1.809 -3.865 1 90.69 259 PRO B N 1
ATOM 4753 C CA . PRO B 1 259 ? 2.721 -1.696 -4.645 1 90.69 259 PRO B CA 1
ATOM 4754 C C . PRO B 1 259 ? 2.439 -2.938 -5.488 1 90.69 259 PRO B C 1
ATOM 4756 O O . PRO B 1 259 ? 3.342 -3.746 -5.723 1 90.69 259 PRO B O 1
ATOM 4759 N N . ASN B 1 260 ? 1.235 -3.1 -5.859 1 94.56 260 ASN B N 1
ATOM 4760 C CA . ASN B 1 260 ? 0.802 -4.145 -6.781 1 94.56 260 ASN B CA 1
ATOM 4761 C C . ASN B 1 260 ? -0.607 -3.881 -7.305 1 94.56 260 ASN B C 1
ATOM 4763 O O . ASN B 1 260 ? -1.53 -3.643 -6.523 1 94.56 260 ASN B O 1
ATOM 4767 N N . PRO B 1 261 ? -0.784 -3.918 -8.578 1 93.31 261 PRO B N 1
ATOM 4768 C CA . PRO B 1 261 ? -2.064 -3.52 -9.172 1 93.31 261 PRO B CA 1
ATOM 4769 C C . PRO B 1 261 ? -3.02 -4.695 -9.352 1 93.31 261 PRO B C 1
ATOM 4771 O O . PRO B 1 261 ? -3.529 -4.914 -10.453 1 93.31 261 PRO B O 1
ATOM 4774 N N . ASN B 1 262 ? -3.301 -5.41 -8.258 1 94.44 262 ASN B N 1
ATOM 4775 C CA . ASN B 1 262 ? -4.188 -6.566 -8.328 1 94.44 262 ASN B CA 1
ATOM 4776 C C . ASN B 1 262 ? -3.707 -7.582 -9.359 1 94.44 262 ASN B C 1
ATOM 4778 O O . ASN B 1 262 ? -4.484 -8.031 -10.203 1 94.44 262 ASN B O 1
ATOM 4782 N N . SER B 1 263 ? -2.459 -7.84 -9.344 1 96.56 263 SER B N 1
ATOM 4783 C CA . SER B 1 263 ? -1.83 -8.812 -10.234 1 96.56 263 SER B CA 1
ATOM 4784 C C . SER B 1 263 ? -1.262 -9.992 -9.453 1 96.56 263 SER B C 1
ATOM 4786 O O . SER B 1 263 ? -0.762 -9.82 -8.336 1 96.56 263 SER B O 1
ATOM 4788 N N . GLY B 1 264 ? -1.332 -11.148 -10.055 1 97.62 264 GLY B N 1
ATOM 4789 C CA . GLY B 1 264 ? -0.74 -12.312 -9.414 1 97.62 264 GLY B CA 1
ATOM 4790 C C . GLY B 1 264 ? 0.748 -12.164 -9.156 1 97.62 264 GLY B C 1
ATOM 4791 O O . GLY B 1 264 ? 1.461 -11.547 -9.953 1 97.62 264 GLY B O 1
ATOM 4792 N N . THR B 1 265 ? 1.161 -12.703 -8.047 1 98.69 265 THR B N 1
ATOM 4793 C CA . THR B 1 265 ? 2.568 -12.703 -7.664 1 98.69 265 THR B CA 1
ATOM 4794 C C . THR B 1 265 ? 3.029 -14.109 -7.297 1 98.69 265 THR B C 1
ATOM 4796 O O . THR B 1 265 ? 2.221 -15.039 -7.242 1 98.69 265 THR B O 1
ATOM 4799 N N . ASP B 1 266 ? 4.262 -14.312 -7.137 1 98.94 266 ASP B N 1
ATOM 4800 C CA . ASP B 1 266 ? 4.828 -15.5 -6.5 1 98.94 266 ASP B CA 1
ATOM 4801 C C . ASP B 1 266 ? 6.109 -15.156 -5.738 1 98.94 266 ASP B C 1
ATOM 4803 O O . ASP B 1 266 ? 6.797 -14.188 -6.078 1 98.94 266 ASP B O 1
ATOM 4807 N N . ALA B 1 267 ? 6.332 -15.93 -4.723 1 98.94 267 ALA B N 1
ATOM 4808 C CA . ALA B 1 267 ? 7.488 -15.688 -3.865 1 98.94 267 ALA B CA 1
ATOM 4809 C C . ALA B 1 267 ? 8.133 -17 -3.432 1 98.94 267 ALA B C 1
ATOM 4811 O O . ALA B 1 267 ? 7.504 -18.062 -3.492 1 98.94 267 ALA B O 1
ATOM 4812 N N . VAL B 1 268 ? 9.406 -16.891 -3.043 1 98.81 268 VAL B N 1
ATOM 4813 C CA . VAL B 1 268 ? 10.148 -18.062 -2.6 1 98.81 268 VAL B CA 1
ATOM 4814 C C . VAL B 1 268 ? 11.203 -17.656 -1.574 1 98.81 268 VAL B C 1
ATOM 4816 O O . VAL B 1 268 ? 11.789 -16.578 -1.671 1 98.81 268 VAL B O 1
ATOM 4819 N N . THR B 1 269 ? 11.352 -18.484 -0.551 1 98.62 269 THR B N 1
ATOM 4820 C CA . THR B 1 269 ? 12.492 -18.328 0.345 1 98.62 269 THR B CA 1
ATOM 4821 C C . THR B 1 269 ? 13.75 -18.938 -0.281 1 98.62 269 THR B C 1
ATOM 4823 O O . THR B 1 269 ? 13.789 -20.125 -0.576 1 98.62 269 THR B O 1
ATOM 4826 N N . LEU B 1 270 ? 14.734 -18.094 -0.409 1 98.38 270 LEU B N 1
ATOM 4827 C CA . LEU B 1 270 ? 15.984 -18.547 -1.007 1 98.38 270 LEU B CA 1
ATOM 4828 C C . LEU B 1 270 ? 16.781 -19.375 -0.017 1 98.38 270 LEU B C 1
ATOM 4830 O O . LEU B 1 270 ? 16.594 -19.266 1.196 1 98.38 270 LEU B O 1
ATOM 4834 N N . LYS B 1 271 ? 17.703 -20.109 -0.559 1 97.25 271 LYS B N 1
ATOM 4835 C CA . LYS B 1 271 ? 18.562 -20.969 0.259 1 97.25 271 LYS B CA 1
ATOM 4836 C C . LYS B 1 271 ? 19.391 -20.156 1.247 1 97.25 271 LYS B C 1
ATOM 4838 O O . LYS B 1 271 ? 19.703 -20.625 2.338 1 97.25 271 LYS B O 1
ATOM 4843 N N . ASP B 1 272 ? 19.703 -18.922 0.952 1 96.44 272 ASP B N 1
ATOM 4844 C CA . ASP B 1 272 ? 20.516 -18.094 1.829 1 96.44 272 ASP B CA 1
ATOM 4845 C C . ASP B 1 272 ? 19.641 -17.344 2.842 1 96.44 272 ASP B C 1
ATOM 4847 O O . ASP B 1 272 ? 20.125 -16.469 3.559 1 96.44 272 ASP B O 1
ATOM 4851 N N . GLY B 1 273 ? 18.391 -17.625 2.797 1 96.38 273 GLY B N 1
ATOM 4852 C CA . GLY B 1 273 ? 17.5 -17.109 3.826 1 96.38 273 GLY B CA 1
ATOM 4853 C C . GLY B 1 273 ? 16.75 -15.867 3.389 1 96.38 273 GLY B C 1
ATOM 4854 O O . GLY B 1 273 ? 15.766 -15.477 4.023 1 96.38 273 GLY B O 1
ATOM 4855 N N . ARG B 1 274 ? 17.172 -15.203 2.326 1 97.12 274 ARG B N 1
ATOM 4856 C CA . ARG B 1 274 ? 16.469 -14.039 1.818 1 97.12 274 ARG B CA 1
ATOM 4857 C C . ARG B 1 274 ? 15.109 -14.43 1.239 1 97.12 274 ARG B C 1
ATOM 4859 O O . ARG B 1 274 ? 14.945 -15.539 0.721 1 97.12 274 ARG B O 1
ATOM 4866 N N . GLN B 1 275 ? 14.18 -13.531 1.341 1 98.12 275 GLN B N 1
ATOM 4867 C CA . GLN B 1 275 ? 12.867 -13.688 0.713 1 98.12 275 GLN B CA 1
ATOM 4868 C C . GLN B 1 275 ? 12.82 -12.984 -0.64 1 98.12 275 GLN B C 1
ATOM 4870 O O . GLN B 1 275 ? 13.297 -11.852 -0.774 1 98.12 275 GLN B O 1
ATOM 4875 N N . LEU B 1 276 ? 12.344 -13.688 -1.668 1 98.69 276 LEU B N 1
ATOM 4876 C CA . LEU B 1 276 ? 12.258 -13.141 -3.018 1 98.69 276 LEU B CA 1
ATOM 4877 C C . LEU B 1 276 ? 10.82 -13.156 -3.521 1 98.69 276 LEU B C 1
ATOM 4879 O O . LEU B 1 276 ? 10.133 -14.172 -3.395 1 98.69 276 LEU B O 1
ATOM 4883 N N . ILE B 1 277 ? 10.344 -12.016 -4.043 1 98.69 277 ILE B N 1
ATOM 4884 C CA . ILE B 1 277 ? 9.016 -11.969 -4.637 1 98.69 277 ILE B CA 1
ATOM 4885 C C . ILE B 1 277 ? 9.094 -11.375 -6.039 1 98.69 277 ILE B C 1
ATOM 4887 O O . ILE B 1 277 ? 9.906 -10.484 -6.297 1 98.69 277 ILE B O 1
ATOM 4891 N N . VAL B 1 278 ? 8.359 -11.898 -6.973 1 98.88 278 VAL B N 1
ATOM 4892 C CA . VAL B 1 278 ? 8.133 -11.336 -8.297 1 98.88 278 VAL B CA 1
ATOM 4893 C C . VAL B 1 278 ? 6.75 -10.695 -8.367 1 98.88 278 VAL B C 1
ATOM 4895 O O . VAL B 1 278 ? 5.746 -11.344 -8.062 1 98.88 278 VAL B O 1
ATOM 4898 N N . TYR B 1 279 ? 6.676 -9.422 -8.68 1 97.94 279 TYR B N 1
ATOM 4899 C CA . TYR B 1 279 ? 5.449 -8.641 -8.602 1 97.94 279 TYR B CA 1
ATOM 4900 C C . TYR B 1 279 ? 5.453 -7.512 -9.617 1 97.94 279 TYR B C 1
ATOM 4902 O O . TYR B 1 279 ? 6.453 -7.289 -10.305 1 97.94 279 TYR B O 1
ATOM 4910 N N . ASN B 1 280 ? 4.316 -6.875 -9.828 1 97 280 ASN B N 1
ATOM 4911 C CA . ASN B 1 280 ? 4.254 -5.668 -10.648 1 97 280 ASN B CA 1
ATOM 4912 C C . ASN B 1 280 ? 4.367 -4.406 -9.797 1 97 280 ASN B C 1
ATOM 4914 O O . ASN B 1 280 ? 3.523 -4.152 -8.938 1 97 280 ASN B O 1
ATOM 4918 N N . HIS B 1 281 ? 5.398 -3.672 -10.109 1 93.69 281 HIS B N 1
ATOM 4919 C CA . HIS B 1 281 ? 5.621 -2.439 -9.359 1 93.69 281 HIS B CA 1
ATOM 4920 C C . HIS B 1 281 ? 4.84 -1.279 -9.969 1 93.69 281 HIS B C 1
ATOM 4922 O O . HIS B 1 281 ? 5.426 -0.375 -10.57 1 93.69 281 HIS B O 1
ATOM 4928 N N . ALA B 1 282 ? 3.553 -1.308 -9.703 1 90.44 282 ALA B N 1
ATOM 4929 C CA . ALA B 1 282 ? 2.672 -0.282 -10.258 1 90.44 282 ALA B CA 1
ATOM 4930 C C . ALA B 1 282 ? 1.517 0.018 -9.305 1 90.44 282 ALA B C 1
ATOM 4932 O O . ALA B 1 282 ? 1.021 -0.877 -8.617 1 90.44 282 ALA B O 1
ATOM 4933 N N . ALA B 1 283 ? 1.093 1.228 -9.352 1 84.44 283 ALA B N 1
ATOM 4934 C CA . ALA B 1 283 ? -0.058 1.66 -8.562 1 84.44 283 ALA B CA 1
ATOM 4935 C C . ALA B 1 283 ? -1.354 1.5 -9.352 1 84.44 283 ALA B C 1
ATOM 4937 O O . ALA B 1 283 ? -1.331 1.38 -10.578 1 84.44 283 ALA B O 1
ATOM 4938 N N . GLN B 1 284 ? -2.406 1.478 -8.531 1 85.69 284 GLN B N 1
ATOM 4939 C CA . GLN B 1 284 ? -3.709 1.595 -9.18 1 85.69 284 GLN B CA 1
ATOM 4940 C C . GLN B 1 284 ? -4.008 3.045 -9.547 1 85.69 284 GLN B C 1
ATOM 4942 O O . GLN B 1 284 ? -3.387 3.969 -9.023 1 85.69 284 GLN B O 1
ATOM 4947 N N . ARG B 1 285 ? -4.922 3.154 -10.5 1 82.56 285 ARG B N 1
ATOM 4948 C CA . ARG B 1 285 ? -5.363 4.48 -10.914 1 82.56 285 ARG B CA 1
ATOM 4949 C C . ARG B 1 285 ? -6.812 4.73 -10.516 1 82.56 285 ARG B C 1
ATOM 4951 O O . ARG B 1 285 ? -7.598 3.787 -10.391 1 82.56 285 ARG B O 1
ATOM 4958 N N . PRO B 1 286 ? -7.117 6.012 -10.32 1 77.06 286 PRO B N 1
ATOM 4959 C CA . PRO B 1 286 ? -8.492 6.344 -9.93 1 77.06 286 PRO B CA 1
ATOM 4960 C C . PRO B 1 286 ? -9.531 5.809 -10.914 1 77.06 286 PRO B C 1
ATOM 4962 O O . PRO B 1 286 ? -10.656 5.492 -10.523 1 77.06 286 PRO B O 1
ATOM 4965 N N . GLU B 1 287 ? -9.117 5.734 -12.086 1 77.62 287 GLU B N 1
ATOM 4966 C CA . GLU B 1 287 ? -10.055 5.348 -13.141 1 77.62 287 GLU B CA 1
ATOM 4967 C C . GLU B 1 287 ? -10.25 3.836 -13.18 1 77.62 287 GLU B C 1
ATOM 4969 O O . GLU B 1 287 ? -11.195 3.34 -13.797 1 77.62 287 GLU B O 1
ATOM 4974 N N . THR B 1 288 ? -9.312 3.127 -12.547 1 76.06 288 THR B N 1
ATOM 4975 C CA . THR B 1 288 ? -9.359 1.671 -12.648 1 76.06 288 THR B CA 1
ATOM 4976 C C . THR B 1 288 ? -9.117 1.032 -11.281 1 76.06 288 THR B C 1
ATOM 4978 O O . THR B 1 288 ? -8.203 0.216 -11.133 1 76.06 288 THR B O 1
ATOM 4981 N N . PRO B 1 289 ? -10.078 1.431 -10.359 1 67.69 289 PRO B N 1
ATOM 4982 C CA . PRO B 1 289 ? -9.875 0.803 -9.055 1 67.69 289 PRO B CA 1
ATOM 4983 C C . PRO B 1 289 ? -10 -0.718 -9.102 1 67.69 289 PRO B C 1
ATOM 4985 O O . PRO B 1 289 ? -10.875 -1.248 -9.789 1 67.69 289 PRO B O 1
ATOM 4988 N N . GLY B 1 290 ? -9.07 -1.344 -8.539 1 70.75 290 GLY B N 1
ATOM 4989 C CA . GLY B 1 290 ? -9.078 -2.799 -8.5 1 70.75 290 GLY B CA 1
ATOM 4990 C C . GLY B 1 290 ? -8.352 -3.426 -9.68 1 70.75 290 GLY B C 1
ATOM 4991 O O . GLY B 1 290 ? -8.289 -4.652 -9.789 1 70.75 290 GLY B O 1
ATOM 4992 N N . SER B 1 291 ? -7.992 -2.51 -10.562 1 78.88 291 SER B N 1
ATOM 4993 C CA . SER B 1 291 ? -7.227 -2.951 -11.727 1 78.88 291 SER B CA 1
ATOM 4994 C C . SER B 1 291 ? -6.129 -1.95 -12.07 1 78.88 291 SER B C 1
ATOM 4996 O O . SER B 1 291 ? -6.254 -0.758 -11.781 1 78.88 291 SER B O 1
ATOM 4998 N N . GLY B 1 292 ? -4.961 -2.412 -12.477 1 83.69 292 GLY B N 1
ATOM 4999 C CA . GLY B 1 292 ? -3.885 -1.537 -12.906 1 83.69 292 GLY B CA 1
ATOM 5000 C C . GLY B 1 292 ? -2.99 -2.164 -13.961 1 83.69 292 GLY B C 1
ATOM 5001 O O . GLY B 1 292 ? -3.168 -3.33 -14.32 1 83.69 292 GLY B O 1
ATOM 5002 N N . ARG B 1 293 ? -2.137 -1.294 -14.367 1 89.75 293 ARG B N 1
ATOM 5003 C CA . ARG B 1 293 ? -1.205 -1.777 -15.383 1 89.75 293 ARG B CA 1
ATOM 5004 C C . ARG B 1 293 ? -0.28 -2.848 -14.812 1 89.75 293 ARG B C 1
ATOM 5006 O O . ARG B 1 293 ? 0.153 -2.752 -13.656 1 89.75 293 ARG B O 1
ATOM 5013 N N . ARG B 1 294 ? -0.053 -3.807 -15.594 1 95.31 294 ARG B N 1
ATOM 5014 C CA . ARG B 1 294 ? 0.777 -4.918 -15.141 1 95.31 294 ARG B CA 1
ATOM 5015 C C . ARG B 1 294 ? 2.184 -4.82 -15.719 1 95.31 294 ARG B C 1
ATOM 5017 O O . ARG B 1 294 ? 2.717 -5.809 -16.234 1 95.31 294 ARG B O 1
ATOM 5024 N N . TYR B 1 295 ? 2.768 -3.752 -15.695 1 94.31 295 TYR B N 1
ATOM 5025 C CA . TYR B 1 295 ? 4.172 -3.418 -15.898 1 94.31 295 TYR B CA 1
ATOM 5026 C C . TYR B 1 295 ? 4.574 -2.215 -15.055 1 94.31 295 TYR B C 1
ATOM 5028 O O . TYR B 1 295 ? 3.75 -1.337 -14.781 1 94.31 295 TYR B O 1
ATOM 5036 N N . PRO B 1 296 ? 5.82 -2.109 -14.625 1 95.69 296 PRO B N 1
ATOM 5037 C CA . PRO B 1 296 ? 6.887 -3.092 -14.82 1 95.69 296 PRO B CA 1
ATOM 5038 C C . PRO B 1 296 ? 6.691 -4.355 -13.984 1 95.69 296 PRO B C 1
ATOM 5040 O O . PRO B 1 296 ? 5.906 -4.355 -13.039 1 95.69 296 PRO B O 1
ATOM 5043 N N . LEU B 1 297 ? 7.352 -5.43 -14.461 1 98.12 297 LEU B N 1
ATOM 5044 C CA . LEU B 1 297 ? 7.527 -6.633 -13.648 1 98.12 297 LEU B CA 1
ATOM 5045 C C . LEU B 1 297 ? 8.859 -6.602 -12.914 1 98.12 297 LEU B C 1
ATOM 5047 O O . LEU B 1 297 ? 9.914 -6.414 -13.531 1 98.12 297 LEU B O 1
ATOM 5051 N N . ASN B 1 298 ? 8.797 -6.789 -11.539 1 97.38 298 ASN B N 1
ATOM 5052 C CA . ASN B 1 298 ? 9.977 -6.594 -10.703 1 97.38 298 ASN B CA 1
ATOM 5053 C C . ASN B 1 298 ? 10.234 -7.797 -9.797 1 97.38 298 ASN B C 1
ATOM 5055 O O . ASN B 1 298 ? 9.328 -8.609 -9.57 1 97.38 298 ASN B O 1
ATOM 5059 N N . ILE B 1 299 ? 11.484 -7.902 -9.414 1 98.25 299 ILE B N 1
ATOM 5060 C CA . ILE B 1 299 ? 11.875 -8.719 -8.266 1 98.25 299 ILE B CA 1
ATOM 5061 C C . ILE B 1 299 ? 12.164 -7.82 -7.066 1 98.25 299 ILE B C 1
ATOM 5063 O O . ILE B 1 299 ? 12.844 -6.797 -7.199 1 98.25 299 ILE B O 1
ATOM 5067 N N . ALA B 1 300 ? 11.633 -8.172 -5.945 1 97.25 300 ALA B N 1
ATOM 5068 C CA . ALA B 1 300 ? 12.016 -7.547 -4.684 1 97.25 300 ALA B CA 1
ATOM 5069 C C . ALA B 1 300 ? 12.562 -8.578 -3.705 1 97.25 300 ALA B C 1
ATOM 5071 O O . ALA B 1 300 ? 12.266 -9.773 -3.818 1 97.25 300 ALA B O 1
ATOM 5072 N N . ILE B 1 301 ? 13.43 -8.102 -2.789 1 97.44 301 ILE B N 1
ATOM 5073 C CA . ILE B 1 301 ? 14.086 -8.953 -1.805 1 97.44 301 ILE B CA 1
ATOM 5074 C C . ILE B 1 301 ? 13.828 -8.406 -0.4 1 97.44 301 ILE B C 1
ATOM 5076 O O . ILE B 1 301 ? 13.75 -7.195 -0.201 1 97.44 301 ILE B O 1
ATOM 5080 N N . SER B 1 302 ? 13.688 -9.305 0.522 1 95.81 302 SER B N 1
ATOM 5081 C CA . SER B 1 302 ? 13.555 -8.969 1.936 1 95.81 302 SER B CA 1
ATOM 5082 C C . SER B 1 302 ? 14.297 -9.961 2.816 1 95.81 302 SER B C 1
ATOM 5084 O O . SER B 1 302 ? 14.477 -11.117 2.441 1 95.81 302 SER B O 1
ATOM 5086 N N . ARG B 1 303 ? 14.688 -9.477 3.998 1 92.88 303 ARG B N 1
ATOM 5087 C CA . ARG B 1 303 ? 15.312 -10.375 4.965 1 92.88 303 ARG B CA 1
ATOM 5088 C C . ARG B 1 303 ? 14.344 -10.727 6.086 1 92.88 303 ARG B C 1
ATOM 5090 O O . ARG B 1 303 ? 14.539 -11.711 6.805 1 92.88 303 ARG B O 1
ATOM 5097 N N . ASP B 1 304 ? 13.336 -9.906 6.184 1 90.06 304 ASP B N 1
ATOM 5098 C CA . ASP B 1 304 ? 12.484 -10.094 7.355 1 90.06 304 ASP B CA 1
ATOM 5099 C C . ASP B 1 304 ? 11.023 -10.258 6.945 1 90.06 304 ASP B C 1
ATOM 5101 O O . ASP B 1 304 ? 10.156 -10.469 7.797 1 90.06 304 ASP B O 1
ATOM 5105 N N . GLY B 1 305 ? 10.719 -10.164 5.684 1 90.69 305 GLY B N 1
ATOM 5106 C CA . GLY B 1 305 ? 9.352 -10.297 5.211 1 90.69 305 GLY B CA 1
ATOM 5107 C C . GLY B 1 305 ? 8.523 -9.047 5.422 1 90.69 305 GLY B C 1
ATOM 5108 O O . GLY B 1 305 ? 7.336 -9.016 5.082 1 90.69 305 GLY B O 1
ATOM 5109 N N . VAL B 1 306 ? 9.109 -8.023 5.926 1 87.38 306 VAL B N 1
ATOM 5110 C CA . VAL B 1 306 ? 8.398 -6.793 6.23 1 87.38 306 VAL B CA 1
ATOM 5111 C C . VAL B 1 306 ? 8.922 -5.656 5.355 1 87.38 306 VAL B C 1
ATOM 5113 O O . VAL B 1 306 ? 8.141 -4.949 4.711 1 87.38 306 VAL B O 1
ATOM 5116 N N . TYR B 1 307 ? 10.195 -5.52 5.367 1 88.19 307 TYR B N 1
ATOM 5117 C CA . TYR B 1 307 ? 10.828 -4.52 4.516 1 88.19 307 TYR B CA 1
ATOM 5118 C C . TYR B 1 307 ? 11.32 -5.145 3.217 1 88.19 307 TYR B C 1
ATOM 5120 O O . TYR B 1 307 ? 12.188 -6.023 3.232 1 88.19 307 TYR B O 1
ATOM 5128 N N . TRP B 1 308 ? 10.766 -4.715 2.127 1 92.94 308 TRP B N 1
ATOM 5129 C CA . TRP B 1 308 ? 11.109 -5.246 0.815 1 92.94 308 TRP B CA 1
ATOM 5130 C C . TRP B 1 308 ? 11.805 -4.191 -0.036 1 92.94 308 TRP B C 1
ATOM 5132 O O . TRP B 1 308 ? 11.414 -3.021 -0.03 1 92.94 308 TRP B O 1
ATOM 5142 N N . ARG B 1 309 ? 12.797 -4.594 -0.732 1 90.94 309 ARG B N 1
ATOM 5143 C CA . ARG B 1 309 ? 13.523 -3.695 -1.623 1 90.94 309 ARG B CA 1
ATOM 5144 C C . ARG B 1 309 ? 13.445 -4.172 -3.068 1 90.94 309 ARG B C 1
ATOM 5146 O O . ARG B 1 309 ? 13.789 -5.32 -3.369 1 90.94 309 ARG B O 1
ATOM 5153 N N . PRO B 1 310 ? 12.977 -3.273 -3.934 1 92.56 310 PRO B N 1
ATOM 5154 C CA . PRO B 1 310 ? 13.125 -3.646 -5.344 1 92.56 310 PRO B CA 1
ATOM 5155 C C . PRO B 1 310 ? 14.57 -3.947 -5.723 1 92.56 310 PRO B C 1
ATOM 5157 O O . PRO B 1 310 ? 15.469 -3.15 -5.43 1 92.56 310 PRO B O 1
ATOM 5160 N N . ALA B 1 311 ? 14.773 -5.066 -6.344 1 95.69 311 ALA B N 1
ATOM 5161 C CA . ALA B 1 311 ? 16.141 -5.512 -6.598 1 95.69 311 ALA B CA 1
ATOM 5162 C C . ALA B 1 311 ? 16.438 -5.543 -8.094 1 95.69 311 ALA B C 1
ATOM 5164 O O . ALA B 1 311 ? 17.578 -5.363 -8.516 1 95.69 311 ALA B O 1
ATOM 5165 N N . LEU B 1 312 ? 15.469 -5.84 -8.852 1 95.88 312 LEU B N 1
ATOM 5166 C CA . LEU B 1 312 ? 15.656 -6.02 -10.281 1 95.88 312 LEU B CA 1
ATOM 5167 C C . LEU B 1 312 ? 14.352 -5.801 -11.039 1 95.88 312 LEU B C 1
ATOM 5169 O O . LEU B 1 312 ? 13.297 -6.273 -10.609 1 95.88 312 LEU B O 1
ATOM 5173 N N . THR B 1 313 ? 14.414 -5.059 -12.125 1 95.88 313 THR B N 1
ATOM 5174 C CA . THR B 1 313 ? 13.289 -4.953 -13.047 1 95.88 313 THR B CA 1
ATOM 5175 C C . THR B 1 313 ? 13.438 -5.934 -14.203 1 95.88 313 THR B C 1
ATOM 5177 O O . THR B 1 313 ? 14.43 -5.895 -14.93 1 95.88 313 THR B O 1
ATOM 5180 N N . LEU B 1 314 ? 12.438 -6.777 -14.391 1 97.25 314 LEU B N 1
ATOM 5181 C CA . LEU B 1 314 ? 12.492 -7.809 -15.422 1 97.25 314 LEU B CA 1
ATOM 5182 C C . LEU B 1 314 ? 11.953 -7.285 -16.75 1 97.25 314 LEU B C 1
ATOM 5184 O O . LEU B 1 314 ? 12.477 -7.621 -17.812 1 97.25 314 LEU B O 1
ATOM 5188 N N . GLU B 1 315 ? 10.844 -6.617 -16.625 1 97.06 315 GLU B N 1
ATOM 5189 C CA . GLU B 1 315 ? 10.172 -6.059 -17.797 1 97.06 315 GLU B CA 1
ATOM 5190 C C . GLU B 1 315 ? 9.75 -4.613 -17.547 1 97.06 315 GLU B C 1
ATOM 5192 O O . GLU B 1 315 ? 9.273 -4.281 -16.453 1 97.06 315 GLU B O 1
ATOM 5197 N N . THR B 1 316 ? 9.844 -3.744 -18.562 1 93.69 316 THR B N 1
ATOM 5198 C CA . THR B 1 316 ? 9.469 -2.35 -18.359 1 93.69 316 THR B CA 1
ATOM 5199 C C . THR B 1 316 ? 8.586 -1.859 -19.516 1 93.69 316 THR B C 1
ATOM 5201 O O . THR B 1 316 ? 7.828 -0.901 -19.344 1 93.69 316 THR B O 1
ATOM 5204 N N . GLU B 1 317 ? 8.742 -2.445 -20.641 1 94.62 317 GLU B N 1
ATOM 5205 C CA . GLU B 1 317 ? 8.055 -1.961 -21.844 1 94.62 317 GLU B CA 1
ATOM 5206 C C . GLU B 1 317 ? 6.547 -2.145 -21.719 1 94.62 317 GLU B C 1
ATOM 5208 O O . GLU B 1 317 ? 6.07 -3.242 -21.422 1 94.62 317 GLU B O 1
ATOM 5213 N N . PRO B 1 318 ? 5.832 -1.091 -21.969 1 94.62 318 PRO B N 1
ATOM 5214 C CA . PRO B 1 318 ? 4.379 -1.237 -21.922 1 94.62 318 PRO B CA 1
ATOM 5215 C C . PRO B 1 318 ? 3.84 -2.188 -22.984 1 94.62 318 PRO B C 1
ATOM 5217 O O . PRO B 1 318 ? 4.277 -2.137 -24.141 1 94.62 318 PRO B O 1
ATOM 5220 N N . LEU B 1 319 ? 3 -3.045 -22.594 1 96 319 LEU B N 1
ATOM 5221 C CA . LEU B 1 319 ? 2.223 -3.912 -23.469 1 96 319 LEU B CA 1
ATOM 5222 C C . LEU B 1 319 ? 0.749 -3.902 -23.078 1 96 319 LEU B C 1
ATOM 5224 O O . LEU B 1 319 ? 0.415 -3.691 -21.906 1 96 319 LEU B O 1
ATOM 5228 N N . PRO B 1 320 ? -0.16 -4.145 -23.953 1 94 320 PRO B N 1
ATOM 5229 C CA . PRO B 1 320 ? -1.593 -4.059 -23.656 1 94 320 PRO B CA 1
ATOM 5230 C C . PRO B 1 320 ? -2.004 -4.914 -22.469 1 94 320 PRO B C 1
ATOM 5232 O O . PRO B 1 320 ? -2.709 -4.438 -21.578 1 94 320 PRO B O 1
ATOM 5235 N N . ASP B 1 321 ? -1.515 -6.199 -22.391 1 95.25 321 ASP B N 1
ATOM 5236 C CA . ASP B 1 321 ? -1.887 -7.074 -21.281 1 95.25 321 ASP B CA 1
ATOM 5237 C C . ASP B 1 321 ? -0.726 -7.246 -20.312 1 95.25 321 ASP B C 1
ATOM 5239 O O . ASP B 1 321 ? -0.832 -8 -19.344 1 95.25 321 ASP B O 1
ATOM 5243 N N . GLY B 1 322 ? 0.41 -6.617 -20.641 1 97.06 322 GLY B N 1
ATOM 5244 C CA . GLY B 1 322 ? 1.554 -6.527 -19.75 1 97.06 322 GLY B CA 1
ATOM 5245 C C . GLY B 1 322 ? 2.184 -7.871 -19.438 1 97.06 322 GLY B C 1
ATOM 5246 O O . GLY B 1 322 ? 2.34 -8.703 -20.344 1 97.06 322 GLY B O 1
ATOM 5247 N N . TYR B 1 323 ? 2.742 -7.98 -18.266 1 98.25 323 TYR B N 1
ATOM 5248 C CA . TYR B 1 323 ? 3.443 -9.125 -17.703 1 98.25 323 TYR B CA 1
ATOM 5249 C C . TYR B 1 323 ? 2.787 -9.57 -16.391 1 98.25 323 TYR B C 1
ATOM 5251 O O . TYR B 1 323 ? 2.664 -8.781 -15.453 1 98.25 323 TYR B O 1
ATOM 5259 N N . ALA B 1 324 ? 2.404 -10.828 -16.375 1 96.75 324 ALA B N 1
ATOM 5260 C CA . ALA B 1 324 ? 1.554 -11.141 -15.234 1 96.75 324 ALA B CA 1
ATOM 5261 C C . ALA B 1 324 ? 1.762 -12.586 -14.781 1 96.75 324 ALA B C 1
ATOM 5263 O O . ALA B 1 324 ? 2.348 -13.391 -15.5 1 96.75 324 ALA B O 1
ATOM 5264 N N . TYR B 1 325 ? 1.332 -12.836 -13.539 1 97.94 325 TYR B N 1
ATOM 5265 C CA . TYR B 1 325 ? 1.214 -14.172 -12.977 1 97.94 325 TYR B CA 1
ATOM 5266 C C . TYR B 1 325 ? 2.545 -14.914 -13.039 1 97.94 325 TYR B C 1
ATOM 5268 O O . TYR B 1 325 ? 2.629 -16.016 -13.594 1 97.94 325 TYR B O 1
ATOM 5276 N N . PRO B 1 326 ? 3.484 -14.344 -12.406 1 98.88 326 PRO B N 1
ATOM 5277 C CA . PRO B 1 326 ? 4.766 -15.047 -12.344 1 98.88 326 PRO B CA 1
ATOM 5278 C C . PRO B 1 326 ? 4.711 -16.297 -11.461 1 98.88 326 PRO B C 1
ATOM 5280 O O . PRO B 1 326 ? 3.836 -16.406 -10.602 1 98.88 326 PRO B O 1
ATOM 5283 N N . ALA B 1 327 ? 5.57 -17.219 -11.773 1 98.94 327 ALA B N 1
ATOM 5284 C CA . ALA B 1 327 ? 5.98 -18.312 -10.891 1 98.94 327 ALA B CA 1
ATOM 5285 C C . ALA B 1 327 ? 7.492 -18.297 -10.672 1 98.94 327 ALA B C 1
ATOM 5287 O O . ALA B 1 327 ? 8.258 -18.016 -11.594 1 98.94 327 ALA B O 1
ATOM 5288 N N . VAL B 1 328 ? 7.922 -18.625 -9.438 1 98.94 328 VAL B N 1
ATOM 5289 C CA . VAL B 1 328 ? 9.352 -18.531 -9.156 1 98.94 328 VAL B CA 1
ATOM 5290 C C . VAL B 1 328 ? 9.781 -19.703 -8.289 1 98.94 328 VAL B C 1
ATOM 5292 O O . VAL B 1 328 ? 9.062 -20.109 -7.367 1 98.94 328 VAL B O 1
ATOM 5295 N N . ILE B 1 329 ? 10.922 -20.266 -8.625 1 98.88 329 ILE B N 1
ATOM 5296 C CA . ILE B 1 329 ? 11.594 -21.281 -7.805 1 98.88 329 ILE B CA 1
ATOM 5297 C C . ILE B 1 329 ? 13.094 -21 -7.773 1 98.88 329 ILE B C 1
ATOM 5299 O O . ILE B 1 329 ? 13.609 -20.25 -8.602 1 98.88 329 ILE B O 1
ATOM 5303 N N . GLN B 1 330 ? 13.688 -21.562 -6.816 1 98.81 330 GLN B N 1
ATOM 5304 C CA . GLN B 1 330 ? 15.141 -21.703 -6.848 1 98.81 330 GLN B CA 1
ATOM 5305 C C . GLN B 1 330 ? 15.547 -23.156 -7.109 1 98.81 330 GLN B C 1
ATOM 5307 O O . GLN B 1 330 ? 15.172 -24.047 -6.359 1 98.81 330 GLN B O 1
ATOM 5312 N N . SER B 1 331 ? 16.328 -23.312 -8.18 1 97.81 331 SER B N 1
ATOM 5313 C CA . SER B 1 331 ? 16.75 -24.656 -8.555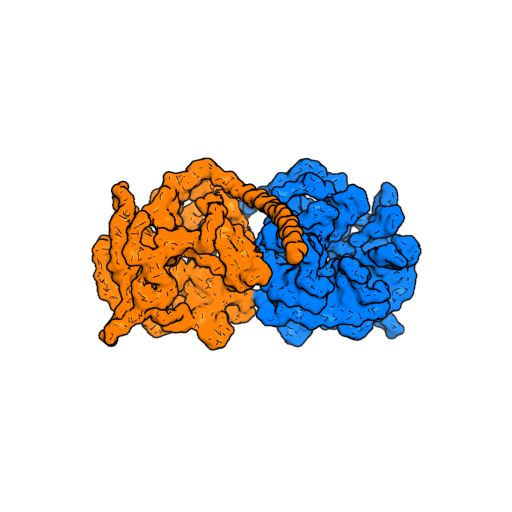 1 97.81 331 SER B CA 1
ATOM 5314 C C . SER B 1 331 ? 17.906 -25.141 -7.684 1 97.81 331 SER B C 1
ATOM 5316 O O . SER B 1 331 ? 18.422 -24.375 -6.867 1 97.81 331 SER B O 1
ATOM 5318 N N . ALA B 1 332 ? 18.266 -26.391 -7.871 1 96.75 332 ALA B N 1
ATOM 5319 C CA . ALA B 1 332 ? 19.281 -27.062 -7.047 1 96.75 332 ALA B CA 1
ATOM 5320 C C . ALA B 1 332 ? 20.625 -26.359 -7.172 1 96.75 332 ALA B C 1
ATOM 5322 O O . ALA B 1 332 ? 21.391 -26.297 -6.207 1 96.75 332 ALA B O 1
ATOM 5323 N N . ASP B 1 333 ? 20.938 -25.781 -8.25 1 96.75 333 ASP B N 1
ATOM 5324 C CA . ASP B 1 333 ? 22.219 -25.125 -8.469 1 96.75 333 ASP B CA 1
ATOM 5325 C C . ASP B 1 333 ? 22.203 -23.703 -7.902 1 96.75 333 ASP B C 1
ATOM 5327 O O . ASP B 1 333 ? 23.172 -22.953 -8.07 1 96.75 333 ASP B O 1
ATOM 5331 N N . GLY B 1 334 ? 21.109 -23.281 -7.387 1 97.81 334 GLY B N 1
ATOM 5332 C CA . GLY B 1 334 ? 21.047 -22 -6.68 1 97.81 334 GLY B CA 1
ATOM 5333 C C . GLY B 1 334 ? 20.484 -20.875 -7.531 1 97.81 334 GLY B C 1
ATOM 5334 O O . GLY B 1 334 ? 20.281 -19.766 -7.039 1 97.81 334 GLY B O 1
ATOM 5335 N N . LEU B 1 335 ? 20.234 -21.188 -8.773 1 98.19 335 LEU B N 1
ATOM 5336 C CA . LEU B 1 335 ? 19.703 -20.156 -9.656 1 98.19 335 LEU B CA 1
ATOM 5337 C C . LEU B 1 335 ? 18.203 -19.984 -9.461 1 98.19 335 LEU B C 1
ATOM 5339 O O . LEU B 1 335 ? 17.516 -20.922 -9.055 1 98.19 335 LEU B O 1
ATOM 5343 N N . VAL B 1 336 ? 17.734 -18.797 -9.719 1 98.81 336 VAL B N 1
ATOM 5344 C CA . VAL B 1 336 ? 16.312 -18.484 -9.625 1 98.81 336 VAL B CA 1
ATOM 5345 C C . VAL B 1 336 ? 15.68 -18.547 -11.008 1 98.81 336 VAL B C 1
ATOM 5347 O O . VAL B 1 336 ? 16.172 -17.938 -11.961 1 98.81 336 VAL B O 1
ATOM 5350 N N . HIS B 1 337 ? 14.656 -19.344 -11.109 1 98.81 337 HIS B N 1
ATOM 5351 C CA . HIS B 1 337 ? 13.883 -19.469 -12.344 1 98.81 337 HIS B CA 1
ATOM 5352 C C . HIS B 1 337 ? 12.5 -18.844 -12.195 1 98.81 337 HIS B C 1
ATOM 5354 O O . HIS B 1 337 ? 11.781 -19.125 -11.242 1 98.81 337 HIS B O 1
ATOM 5360 N N . ILE B 1 338 ? 12.188 -17.984 -13.18 1 98.94 338 ILE B N 1
ATOM 5361 C CA . ILE B 1 338 ? 10.914 -17.266 -13.18 1 98.94 338 ILE B CA 1
ATOM 5362 C C . ILE B 1 338 ? 10.195 -17.5 -14.508 1 98.94 338 ILE B C 1
ATOM 5364 O O . ILE B 1 338 ? 10.797 -17.344 -15.578 1 98.94 338 ILE B O 1
ATOM 5368 N N . THR B 1 339 ? 8.961 -17.891 -14.461 1 98.94 339 THR B N 1
ATOM 5369 C CA . THR B 1 339 ? 8.102 -17.859 -15.633 1 98.94 339 THR B CA 1
ATOM 5370 C C . THR B 1 339 ? 6.945 -16.891 -15.438 1 98.94 339 THR B C 1
ATOM 5372 O O . THR B 1 339 ? 6.52 -16.641 -14.305 1 98.94 339 THR B O 1
ATOM 5375 N N . TYR B 1 340 ? 6.488 -16.312 -16.5 1 98.88 340 TYR B N 1
ATOM 5376 C CA . TYR B 1 340 ? 5.348 -15.414 -16.391 1 98.88 340 TYR B CA 1
ATOM 5377 C C . TYR B 1 340 ? 4.641 -15.266 -17.734 1 98.88 340 TYR B C 1
ATOM 5379 O O . TYR B 1 340 ? 5.195 -15.609 -18.781 1 98.88 340 TYR B O 1
ATOM 5387 N N . THR B 1 341 ? 3.391 -14.805 -17.656 1 98.75 341 THR B N 1
ATOM 5388 C CA . THR B 1 341 ? 2.588 -14.484 -18.828 1 98.75 341 THR B CA 1
ATOM 5389 C C . THR B 1 341 ? 3.109 -13.227 -19.516 1 98.75 341 THR B C 1
ATOM 5391 O O . THR B 1 341 ? 3.225 -12.172 -18.891 1 98.75 341 THR B O 1
ATOM 5394 N N . TRP B 1 342 ? 3.439 -13.383 -20.75 1 98.25 342 TRP B N 1
ATOM 5395 C CA . TRP B 1 342 ? 3.867 -12.266 -21.578 1 98.25 342 TRP B CA 1
ATOM 5396 C C . TRP B 1 342 ? 2.752 -11.836 -22.531 1 98.25 342 TRP B C 1
ATOM 5398 O O . TRP B 1 342 ? 2.453 -12.531 -23.5 1 98.25 342 TRP B O 1
ATOM 5408 N N . ASN B 1 343 ? 2.041 -10.766 -22.219 1 97.56 343 ASN B N 1
ATOM 5409 C CA . ASN B 1 343 ? 1.024 -10.117 -23.031 1 97.56 343 ASN B CA 1
ATOM 5410 C C . ASN B 1 343 ? -0.146 -11.047 -23.328 1 97.56 343 ASN B C 1
ATOM 5412 O O . ASN B 1 343 ? -0.776 -10.953 -24.375 1 97.56 343 ASN B O 1
ATOM 5416 N N . ARG B 1 344 ? -0.332 -11.984 -22.578 1 97.5 344 ARG B N 1
ATOM 5417 C CA . ARG B 1 344 ? -1.361 -13.016 -22.672 1 97.5 344 ARG B CA 1
ATOM 5418 C C . ARG B 1 344 ? -1.208 -13.828 -23.953 1 97.5 344 ARG B C 1
ATOM 5420 O O . ARG B 1 344 ? -2.188 -14.375 -24.469 1 97.5 344 ARG B O 1
ATOM 5427 N N . GLN B 1 345 ? 0.007 -13.859 -24.422 1 97.31 345 GLN B N 1
ATOM 5428 C CA . GLN B 1 345 ? 0.233 -14.539 -25.703 1 97.31 345 GLN B CA 1
ATOM 5429 C C . GLN B 1 345 ? 1.27 -15.648 -25.562 1 97.31 345 GLN B C 1
ATOM 5431 O O . GLN B 1 345 ? 1.218 -16.656 -26.266 1 97.31 345 GLN B O 1
ATOM 5436 N N . ARG B 1 346 ? 2.201 -15.398 -24.672 1 98.25 346 ARG B N 1
ATOM 5437 C CA . ARG B 1 346 ? 3.283 -16.359 -24.5 1 98.25 346 ARG B CA 1
ATOM 5438 C C . ARG B 1 346 ? 3.699 -16.469 -23.031 1 98.25 346 ARG B C 1
ATOM 5440 O O . ARG B 1 346 ? 3.254 -15.672 -22.203 1 98.25 346 ARG B O 1
ATOM 5447 N N . ILE B 1 347 ? 4.496 -17.5 -22.828 1 98.75 347 ILE B N 1
ATOM 5448 C CA . ILE B 1 347 ? 5.086 -17.672 -21.5 1 98.75 347 ILE B CA 1
ATOM 5449 C C . ILE B 1 347 ? 6.59 -17.422 -21.578 1 98.75 347 ILE B C 1
ATOM 5451 O O . ILE B 1 347 ? 7.293 -18.031 -22.375 1 98.75 347 ILE B O 1
ATOM 5455 N N . ARG B 1 348 ? 7.051 -16.484 -20.734 1 98.56 348 ARG B N 1
ATOM 5456 C CA . ARG B 1 348 ? 8.469 -16.141 -20.625 1 98.56 348 ARG B CA 1
ATOM 5457 C C . ARG B 1 348 ? 9.133 -16.938 -19.5 1 98.56 348 ARG B C 1
ATOM 5459 O O . ARG B 1 348 ? 8.508 -17.188 -18.469 1 98.56 348 ARG B O 1
ATOM 5466 N N . HIS B 1 349 ? 10.352 -17.391 -19.781 1 98.69 349 HIS B N 1
ATOM 5467 C CA . HIS B 1 349 ? 11.242 -17.984 -18.781 1 98.69 349 HIS B CA 1
ATOM 5468 C C . HIS B 1 349 ? 12.508 -17.156 -18.609 1 98.69 349 HIS B C 1
ATOM 5470 O O . HIS B 1 349 ? 13.227 -16.906 -19.578 1 98.69 349 HIS B O 1
ATOM 5476 N N . VAL B 1 350 ? 12.75 -16.719 -17.344 1 98.5 350 VAL B N 1
ATOM 5477 C CA . VAL B 1 350 ? 13.93 -15.914 -17.031 1 98.5 350 VAL B CA 1
ATOM 5478 C C . VAL B 1 350 ? 14.727 -16.594 -15.922 1 98.5 350 VAL B C 1
ATOM 5480 O O . VAL B 1 350 ? 14.148 -17.109 -14.969 1 98.5 350 VAL B O 1
ATOM 5483 N N . VAL B 1 351 ? 16.062 -16.578 -16.109 1 98.06 351 VAL B N 1
ATOM 5484 C CA . VAL B 1 351 ? 16.969 -17.125 -15.102 1 98.06 351 VAL B CA 1
ATOM 5485 C C . VAL B 1 351 ? 17.781 -15.984 -14.484 1 98.06 351 VAL B C 1
ATOM 5487 O O . VAL B 1 351 ? 18.391 -15.188 -15.195 1 98.06 351 VAL B O 1
ATOM 5490 N N . VAL B 1 352 ? 17.766 -15.977 -13.148 1 98.38 352 VAL B N 1
ATOM 5491 C CA . VAL B 1 352 ? 18.438 -14.906 -12.422 1 98.38 352 VAL B CA 1
ATOM 5492 C C . VAL B 1 352 ? 19.422 -15.5 -11.422 1 98.38 352 VAL B C 1
ATOM 5494 O O . VAL B 1 352 ? 19.125 -16.5 -10.758 1 98.38 352 VAL B O 1
ATOM 5497 N N . ASP B 1 353 ? 20.609 -14.914 -11.328 1 97.75 353 ASP B N 1
ATOM 5498 C CA . ASP B 1 353 ? 21.547 -15.219 -10.258 1 97.75 353 ASP B CA 1
ATOM 5499 C C . ASP B 1 353 ? 21.234 -14.422 -9 1 97.75 353 ASP B C 1
ATOM 5501 O O . ASP B 1 353 ? 21.5 -13.219 -8.938 1 97.75 353 ASP B O 1
ATOM 5505 N N . PRO B 1 354 ? 20.719 -15.109 -8.016 1 97.25 354 PRO B N 1
ATOM 5506 C CA . PRO B 1 354 ? 20.281 -14.344 -6.848 1 97.25 354 PRO B CA 1
ATOM 5507 C C . PRO B 1 354 ? 21.453 -13.719 -6.09 1 97.25 354 PRO B C 1
ATOM 5509 O O . PRO B 1 354 ? 21.266 -12.789 -5.305 1 97.25 354 PRO B O 1
ATOM 5512 N N . ALA B 1 355 ? 22.641 -14.203 -6.289 1 95.25 355 ALA B N 1
ATOM 5513 C CA . ALA B 1 355 ? 23.828 -13.625 -5.648 1 95.25 355 ALA B CA 1
ATOM 5514 C C . ALA B 1 355 ? 24.078 -12.203 -6.133 1 95.25 355 ALA B C 1
ATOM 5516 O O . ALA B 1 355 ? 24.781 -11.438 -5.48 1 95.25 355 ALA B O 1
ATOM 5517 N N . ARG B 1 356 ? 23.531 -11.914 -7.254 1 94.62 356 ARG B N 1
ATOM 5518 C CA . ARG B 1 356 ? 23.766 -10.609 -7.859 1 94.62 356 ARG B CA 1
ATOM 5519 C C . ARG B 1 356 ? 22.625 -9.648 -7.539 1 94.62 356 ARG B C 1
ATOM 5521 O O . ARG B 1 356 ? 22.578 -8.531 -8.062 1 94.62 356 ARG B O 1
ATOM 5528 N N . LEU B 1 357 ? 21.703 -10.109 -6.781 1 93.25 357 LEU B N 1
ATOM 5529 C CA . LEU B 1 357 ? 20.641 -9.234 -6.316 1 93.25 357 LEU B CA 1
ATOM 5530 C C . LEU B 1 357 ? 21.031 -8.539 -5.016 1 93.25 357 LEU B C 1
ATOM 5532 O O . LEU B 1 357 ? 21.516 -9.188 -4.082 1 93.25 357 LEU B O 1
ATOM 5536 N N . THR B 1 358 ? 21.062 -7.215 -5.023 1 79 358 THR B N 1
ATOM 5537 C CA . THR B 1 358 ? 21.438 -6.457 -3.836 1 79 358 THR B CA 1
ATOM 5538 C C . THR B 1 358 ? 20.219 -6.184 -2.959 1 79 358 THR B C 1
ATOM 5540 O O . THR B 1 358 ? 19.125 -5.914 -3.467 1 79 358 THR B O 1
ATOM 5543 N N . ASP B 1 359 ? 20.359 -6.562 -1.697 1 67 359 ASP B N 1
ATOM 5544 C CA . ASP B 1 359 ? 19.297 -6.195 -0.755 1 67 359 ASP B CA 1
ATOM 5545 C C . ASP B 1 359 ? 19.594 -4.836 -0.118 1 67 359 ASP B C 1
ATOM 5547 O O . ASP B 1 359 ? 20.719 -4.363 -0.133 1 67 359 ASP B O 1
#

Foldseek 3Di:
DDPPPPPPPPDPPPPDPPPPFDPFPPQLPDFWDDKDFLDDDDPAQFKFQKEWDAEPVRKIKMKTWGHPDPLDQAIFIKMWIQDPVGIDDIDGQGFQQDPVGDGTHKAAWYWDDDPPAWIKIKIWTDRDQQGIFIKIWTDRPHPPHIDDIDTADPPDRFAHRAYWDQAPLRKTKHWFWHQHPVVRAIFTKIWIDPPRRPDIDIADTAAPVAPWRWTRWEWEAAPPRKIKIWTFTLQFFIKMWIDDPRRNHIHHIDTAPAGAFRFAKYWYQAPVQKIKIWGARDGDDPVDRSGDFRDFIFMWIGNGRRHIDTFHTDHHDGAPNYKGNKYWDQGPVRKIWIWITHNRRTIMIIIGRCVSTDD/DDPPPPPPPPDPPPPDPPPDFDPAPPQLPDFWDDKDFLDDDDPAQFKFQKEWDAEPVRKIKMKTWGHPDPLDLAIFIKMWIQDPVGIDDIDGQGFQQDPVGDGTHKAAWYWDDDPVAWIKIKIWTDRDQQGIFIKIWTDRPHPPHIDDIDTADPPDRFAHRAYWDQAPLRKTKHWFWHQHPVVRAIFTKIWIDPPRRPDIDIADTAAPVAPWRWTRWEWEAAPPRKIKIWTFTLQFFIKMWIDDPGRNHIHHIDTAPAGAFRFAKYWYQAPVQKIKIWGARDGDDPVDRSGDFRDFIFMWIDNGRRHIDTFHTDHHDGDPNYKGNKYWDQGPVRKIWIWITHNRRTIMIIIGRCVSTDD